Protein AF-0000000074530716 (afdb_homodimer)

Solvent-accessible surface area (backbone atoms only — not comparable to full-atom values): 23998 Å² total; per-residue (Å²): 99,59,53,40,49,66,45,12,44,51,48,20,51,54,29,46,50,53,27,50,52,41,46,54,50,36,75,69,49,59,77,90,54,30,62,45,40,48,27,49,30,46,42,35,43,54,54,18,52,52,27,39,50,51,21,52,34,48,72,68,58,31,52,58,42,36,76,37,68,67,21,39,53,55,37,52,52,48,53,52,55,60,47,44,41,25,38,31,47,23,48,32,46,41,54,56,33,65,50,49,51,48,31,26,54,50,32,32,50,52,18,52,51,46,36,52,49,46,50,50,21,35,52,37,18,70,68,31,52,93,44,34,39,60,87,51,78,71,83,45,57,76,40,52,73,24,30,44,45,76,37,51,31,49,40,27,19,52,27,53,24,27,33,67,48,86,56,31,50,30,55,29,31,13,55,37,41,82,53,21,43,47,77,20,64,51,52,48,39,57,32,41,28,52,55,35,48,60,35,30,42,70,52,87,86,38,68,75,40,31,17,66,50,40,18,44,50,47,47,47,33,44,50,48,16,44,51,49,13,70,70,76,46,45,70,46,27,24,69,48,41,27,59,42,56,47,52,67,75,76,106,99,67,55,40,49,67,40,12,44,51,48,21,51,52,28,46,52,52,25,53,50,41,47,54,52,36,75,69,49,60,76,90,53,29,62,44,39,48,26,51,32,46,41,35,43,54,53,20,52,52,27,39,50,51,20,52,35,46,72,69,58,32,51,59,41,35,78,37,68,68,21,39,52,54,37,52,51,48,53,52,56,61,45,46,42,25,38,33,49,23,46,31,46,40,56,56,33,63,49,47,50,48,31,26,53,50,33,32,51,52,18,50,52,46,35,52,50,47,50,49,20,34,51,36,18,70,69,31,52,93,44,35,40,60,88,50,74,72,84,43,58,75,38,50,72,23,30,46,46,74,37,53,32,52,40,26,18,54,27,55,23,28,32,65,48,89,54,30,50,29,54,29,32,14,55,38,48,83,58,20,27,49,85,21,67,52,51,47,38,58,34,42,28,52,57,35,48,60,37,32,42,69,50,86,85,37,67,77,39,32,17,64,48,40,16,44,50,48,47,48,32,46,51,49,17,43,51,51,14,70,72,76,46,44,68,46,27,24,68,49,41,25,58,48,56,49,51,65,76,76,106

Radius of gyration: 23.9 Å; Cα contacts (8 Å, |Δi|>4): 913; chains: 2; bounding box: 65×60×52 Å

InterPro domains:
  IPR043912 Protein of unknown function DUF5765 [PF19069] (27-250)

pLDDT: mean 89.59, std 9.02, range [36.81, 98.19]

Organism: Naegleria gruberi (NCBI:txid5762)

Secondary structure (DSSP, 8-state):
-TTSHHHHHHHHHHHHHHHHHHHHHHHHS-HHHHHHHHHHHHHHHHHHHHHHHHHHHHHTT-TT-TTSHHHHHHHHHHHHHHHHHHHHHHHHHHHT-SS-HHHHHHHHHHHHHHHHHHHHHHHHHHTTGGGTTTTS-TT-TT--EEEETTEEEEEEESS-EEEE-SSSEEEEB----TTS--S-HHHHIIIIIGGGGG---SSTT-GGGSHHHHHHHHHHHHHHHHHHHHHHS-GGGHHHHHHHHTGGGG-/-TTSHHHHHHHHHHHHHHHHHHHHHHHHS-HHHHHHHHHHHHHHHHHHHHHHHHHHHHHTT-TT-TTSHHHHHHHHHHHHHHHHHHHHHHHHHHHT-SS-HHHHHHHHHHHHHHHHHHHHHHHHHHTTGGGTTTTS-TT-TT--EEEETTEEEEEEESS-EEEE-SSSEEEEB----TTS----HHHHIIIIIGGGGG---SSTT-GGGSHHHHHHHHHHHHHHHHHHHHHHS-GGGHHHHHHHHTGGGG-

Sequence (502 aa):
MCWSLRASLFFSILGGLMTLDQIRRTLAIRKEWRARSISQVLMYLSYTLMEFLQFLQYWFGIEGTCGTTSNIFLSIVAHFLIWTQPLAHNYWCLRNTAKGRSTFRYALFCSFSTLILASISLAMGYFQVGGFGVGIENDNLEGVPGNVLGIEIQNVNTKLCSMQGPNHLYWMFPYHPIWGHGISWFTWLMVAAFPHFFRYSVKDNDFFGKSWVMGSVVVGGWLVALAVTLTIGNFHETPSYWCLISVPCLVMCWSLRASLFFSILGGLMTLDQIRRTLAIRKEWRARSISQVLMYLSYTLMEFLQFLQYWFGIEGTCGTTSNIFLSIVAHFLIWTQPLAHNYWCLRNTAKGRSTFRYALFCSFSTLILASISLAMGYFQVGGFGVGIENDNLEGVPGNVLGIEIQNVNTKLCSMQGPNHLYWMFPYHPIWGHGISWFTWLMVAAFPHFFRYSVKDNDFFGKSWVMGSVVVGGWLVALAVTLTIGNFHETPSYWCLISVPCLV

Foldseek 3Di:
DVLALVVLVVLLVVLVVVLVVLVVVLVVDDPVLNQLSVLLSLQSVLLNVLSVLSNVCRVVVQAPVFPDPVFLVSLVVVLLSLLCNLLSQLSNLLSFFPDDNVLSVVLNVLSVVLSVLQVVQLVCLAVCPPNRLPPPPPPDSVFDFDDDPPHGAAQEGSGWGFHNKPRHIFTHTPGHCVVHNRDHPVSCCVSRQQSLLVGHGPDPPDPCSHSNNLSCQLVVLLVVLCVVCVPRIPNNCSVVSSSVSCVVSSD/DLLALVVLVVLLVVLVVVLVVLVVVLVVDDPVLNQLSVLLSLQSVLLNVLSVLSNVCRVVVQAPVFPDPVFLVSLVVVLLSLLCNLLSQLSNLLSFFPDDNVLSVVLNVLSVVLSVLQVVQLVCLAVCPPNRLPPPPPVDSVFDFDDDPPHGAAQEGSGWGFHNKPRHIFTHTPGHCVPHHGDHPVSCCVSRQQCLLVGHGPDPPDPCNHSNNSSCQLVVLLVVLCVVCVPRIPNNCSVVSSSVSCVVSSD

Structure (mmCIF, N/CA/C/O backbone):
data_AF-0000000074530716-model_v1
#
loop_
_entity.id
_entity.type
_entity.pdbx_description
1 polymer 'Predicted protein'
#
loop_
_atom_site.group_PDB
_atom_site.id
_atom_site.type_symbol
_atom_site.label_atom_id
_atom_site.label_alt_id
_atom_site.label_comp_id
_atom_site.label_asym_id
_atom_site.label_entity_id
_atom_site.label_seq_id
_atom_site.pdbx_PDB_ins_code
_atom_site.Cartn_x
_atom_site.Cartn_y
_atom_site.Cartn_z
_atom_site.occupancy
_atom_site.B_iso_or_equiv
_atom_site.auth_seq_id
_atom_site.auth_comp_id
_atom_site.auth_asym_id
_atom_site.auth_atom_id
_atom_site.pdbx_PDB_model_num
ATOM 1 N N . MET A 1 1 ? -22.078 -8.016 14.891 1 37.25 1 MET A N 1
ATOM 2 C CA . MET A 1 1 ? -21.312 -9.031 14.18 1 37.25 1 MET A CA 1
ATOM 3 C C . MET A 1 1 ? -21.969 -9.375 12.852 1 37.25 1 MET A C 1
ATOM 5 O O . MET A 1 1 ? -23.094 -9.883 12.82 1 37.25 1 MET A O 1
ATOM 9 N N . CYS A 1 2 ? -22.141 -8.555 11.766 1 56.31 2 CYS A N 1
ATOM 10 C CA . CYS A 1 2 ? -23.234 -8.672 10.805 1 56.31 2 CYS A CA 1
ATOM 11 C C . CYS A 1 2 ? -23.203 -10.023 10.102 1 56.31 2 CYS A C 1
ATOM 13 O O . CYS A 1 2 ? -22.719 -10.141 8.984 1 56.31 2 CYS A O 1
ATOM 15 N N . TRP A 1 3 ? -23.109 -11.031 11.062 1 69.81 3 TRP A N 1
ATOM 16 C CA . TRP A 1 3 ? -23.016 -12.461 10.766 1 69.81 3 TRP A CA 1
ATOM 17 C C . TRP A 1 3 ? -24.375 -13.023 10.391 1 69.81 3 TRP A C 1
ATOM 19 O O . TRP A 1 3 ? -24.5 -14.195 10.023 1 69.81 3 TRP A O 1
ATOM 29 N N . SER A 1 4 ? -25.312 -12.031 10.477 1 81.75 4 SER A N 1
ATOM 30 C CA . SER A 1 4 ? -26.641 -12.531 10.172 1 81.75 4 SER A CA 1
ATOM 31 C C . SER A 1 4 ? -27.547 -11.414 9.641 1 81.75 4 SER A C 1
ATOM 33 O O . SER A 1 4 ? -27.203 -10.234 9.75 1 81.75 4 SER A O 1
ATOM 35 N N . LEU A 1 5 ? -28.625 -11.852 9.188 1 89.75 5 LEU A N 1
ATOM 36 C CA . LEU A 1 5 ? -29.641 -10.93 8.688 1 89.75 5 LEU A CA 1
ATOM 37 C C . LEU A 1 5 ? -30.109 -9.984 9.781 1 89.75 5 LEU A C 1
ATOM 39 O O . LEU A 1 5 ? -30.188 -8.773 9.57 1 89.75 5 LEU A O 1
ATOM 43 N N . ARG A 1 6 ? -30.359 -10.531 10.953 1 91 6 ARG A N 1
ATOM 44 C CA . ARG A 1 6 ? -30.875 -9.742 12.07 1 91 6 ARG A CA 1
ATOM 45 C C . ARG A 1 6 ? -29.859 -8.711 12.531 1 91 6 ARG A C 1
ATOM 47 O O . ARG A 1 6 ? -30.203 -7.559 12.781 1 91 6 ARG A O 1
ATOM 54 N N . ALA A 1 7 ? -28.656 -9.125 12.68 1 88.31 7 ALA A N 1
ATOM 55 C CA . ALA A 1 7 ? -27.609 -8.219 13.125 1 88.31 7 ALA A CA 1
ATOM 56 C C . ALA A 1 7 ? -27.406 -7.086 12.117 1 88.31 7 ALA A C 1
ATOM 58 O O . ALA A 1 7 ? -27.266 -5.922 12.5 1 88.31 7 ALA A O 1
ATOM 59 N N . SER A 1 8 ? -27.391 -7.383 10.828 1 90.75 8 SER A N 1
ATOM 60 C CA . SER A 1 8 ? -27.188 -6.375 9.789 1 90.75 8 SER A CA 1
ATOM 61 C C . SER A 1 8 ? -28.344 -5.383 9.75 1 90.75 8 SER A C 1
ATOM 63 O O . SER A 1 8 ? -28.141 -4.188 9.539 1 90.75 8 SER A O 1
ATOM 65 N N . LEU A 1 9 ? -29.516 -5.926 9.961 1 93.69 9 LEU A N 1
ATOM 66 C CA . LEU A 1 9 ? -30.672 -5.039 10.023 1 93.69 9 LEU A CA 1
ATOM 67 C C . LEU A 1 9 ? -30.578 -4.086 11.203 1 93.69 9 LEU A C 1
ATOM 69 O O . LEU A 1 9 ? -30.797 -2.881 11.055 1 93.69 9 LEU A O 1
ATOM 73 N N . PHE A 1 10 ? -30.25 -4.609 12.344 1 92.88 10 PHE A N 1
ATOM 74 C CA . PHE A 1 10 ? -30.125 -3.801 13.547 1 92.88 10 PHE A CA 1
ATOM 75 C C . PHE A 1 10 ? -29.109 -2.674 13.336 1 92.88 10 PHE A C 1
ATOM 77 O O . PHE A 1 10 ? -29.422 -1.507 13.586 1 92.88 10 PHE A O 1
ATOM 84 N N . PHE A 1 11 ? -27.969 -2.977 12.828 1 91 11 PHE A N 1
ATOM 85 C CA . PHE A 1 11 ? -26.922 -1.979 12.68 1 91 11 PHE A CA 1
ATOM 86 C C . PHE A 1 11 ? -27.234 -1.021 11.539 1 91 11 PHE A C 1
ATOM 88 O O . PHE A 1 11 ? -26.844 0.148 11.578 1 91 11 PHE A O 1
ATOM 95 N N . SER A 1 12 ? -27.953 -1.461 10.57 1 93 12 SER A N 1
ATOM 96 C CA . SER A 1 12 ? -28.391 -0.559 9.516 1 93 12 SER A CA 1
ATOM 97 C C . SER A 1 12 ? -29.344 0.501 10.055 1 93 12 SER A C 1
ATOM 99 O O . SER A 1 12 ? -29.234 1.682 9.719 1 93 12 SER A O 1
ATOM 101 N N . ILE A 1 13 ? -30.266 0.06 10.852 1 95.44 13 ILE A N 1
ATOM 102 C CA . ILE A 1 13 ? -31.234 0.982 11.43 1 95.44 13 ILE A CA 1
ATOM 103 C C . ILE A 1 13 ? -30.531 1.945 12.383 1 95.44 13 ILE A C 1
ATOM 105 O O . ILE A 1 13 ? -30.734 3.158 12.312 1 95.44 13 ILE A O 1
ATOM 109 N N . LEU A 1 14 ? -29.703 1.37 13.281 1 92.69 14 LEU A N 1
ATOM 110 C CA . LEU A 1 14 ? -28.969 2.207 14.211 1 92.69 14 LEU A CA 1
ATOM 111 C C . LEU A 1 14 ? -28.125 3.234 13.461 1 92.69 14 LEU A C 1
ATOM 113 O O . LEU A 1 14 ? -28.141 4.422 13.797 1 92.69 14 LEU A O 1
ATOM 117 N N . GLY A 1 15 ? -27.375 2.771 12.469 1 93.94 15 GLY A N 1
ATOM 118 C CA . GLY A 1 15 ? -26.578 3.68 11.664 1 93.94 15 GLY A CA 1
ATOM 119 C C . GLY A 1 15 ? -27.406 4.73 10.953 1 93.94 15 GLY A C 1
ATOM 120 O O . GLY A 1 15 ? -27.016 5.898 10.883 1 93.94 15 GLY A O 1
ATOM 121 N N . GLY A 1 16 ? -28.516 4.328 10.438 1 95.94 16 GLY A N 1
ATOM 122 C CA . GLY A 1 16 ? -29.406 5.273 9.797 1 95.94 16 GLY A CA 1
ATOM 123 C C . GLY A 1 16 ? -29.906 6.363 10.734 1 95.94 16 GLY A C 1
ATOM 124 O O . GLY A 1 16 ? -29.906 7.543 10.375 1 95.94 16 GLY A O 1
ATOM 125 N N . LEU A 1 17 ? -30.234 5.961 11.891 1 96.62 17 LEU A N 1
ATOM 126 C CA . LEU A 1 17 ? -30.703 6.918 12.883 1 96.62 17 LEU A CA 1
ATOM 127 C C . LEU A 1 17 ? -29.594 7.879 13.281 1 96.62 17 LEU A C 1
ATOM 129 O O . LEU A 1 17 ? -29.812 9.086 13.391 1 96.62 17 LEU A O 1
ATOM 133 N N . MET A 1 18 ? -28.453 7.371 13.453 1 94.5 18 MET A N 1
ATOM 134 C CA . MET A 1 18 ? -27.312 8.211 13.812 1 94.5 18 MET A CA 1
ATOM 135 C C . MET A 1 18 ? -26.969 9.18 12.688 1 94.5 18 MET A C 1
ATOM 137 O O . MET A 1 18 ? -26.672 10.352 12.938 1 94.5 18 MET A O 1
ATOM 141 N N . THR A 1 19 ? -27.016 8.703 11.484 1 96.12 19 THR A N 1
ATOM 142 C CA . THR A 1 19 ? -26.734 9.547 10.328 1 96.12 19 THR A CA 1
ATOM 143 C C . THR A 1 19 ? -27.766 10.656 10.195 1 96.12 19 THR A C 1
ATOM 145 O O . THR A 1 19 ? -27.406 11.828 10.023 1 96.12 19 THR A O 1
ATOM 148 N N . LEU A 1 20 ? -28.984 10.32 10.344 1 96.88 20 LEU A N 1
ATOM 149 C CA . LEU A 1 20 ? -30.062 11.297 10.234 1 96.88 20 LEU A CA 1
ATOM 150 C C . LEU A 1 20 ? -29.969 12.336 11.344 1 96.88 20 LEU A C 1
ATOM 152 O O . LEU A 1 20 ? -30.172 13.531 11.109 1 96.88 20 LEU A O 1
ATOM 156 N N . ASP A 1 21 ? -29.688 11.875 12.539 1 96.19 21 ASP A N 1
ATOM 157 C CA . ASP A 1 21 ? -29.516 12.805 13.648 1 96.19 21 ASP A CA 1
ATOM 158 C C . ASP A 1 21 ? -28.344 13.75 13.398 1 96.19 21 ASP A C 1
ATOM 160 O O . ASP A 1 21 ? -28.438 14.953 13.672 1 96.19 21 ASP A O 1
ATOM 164 N N . GLN A 1 22 ? -27.312 13.203 12.914 1 94.81 22 GLN A N 1
ATOM 165 C CA . GLN A 1 22 ? -26.141 14.031 12.625 1 94.81 22 GLN A CA 1
ATOM 166 C C . GLN A 1 22 ? -26.453 15.031 11.516 1 94.81 22 GLN A C 1
ATOM 168 O O . GLN A 1 22 ? -25.969 16.172 11.547 1 94.81 22 GLN A O 1
ATOM 173 N N . ILE A 1 23 ? -27.172 14.617 10.5 1 95.88 23 ILE A N 1
ATOM 174 C CA . ILE A 1 23 ? -27.578 15.523 9.438 1 95.88 23 ILE A CA 1
ATOM 175 C C . ILE A 1 23 ? -28.422 16.656 10.023 1 95.88 23 ILE A C 1
ATOM 177 O O . ILE A 1 23 ? -28.188 17.828 9.719 1 95.88 23 ILE A O 1
ATOM 181 N N . ARG A 1 24 ? -29.344 16.312 10.867 1 95.75 24 ARG A N 1
ATOM 182 C CA . ARG A 1 24 ? -30.172 17.312 11.531 1 95.75 24 ARG A CA 1
ATOM 183 C C . ARG A 1 24 ? -29.328 18.312 12.312 1 95.75 24 ARG A C 1
ATOM 185 O O . ARG A 1 24 ? -29.531 19.531 12.203 1 95.75 24 ARG A O 1
ATOM 192 N N . ARG A 1 25 ? -28.391 17.844 13.055 1 94.5 25 ARG A N 1
ATOM 193 C CA . ARG A 1 25 ? -27.5 18.703 13.828 1 94.5 25 ARG A CA 1
ATOM 194 C C . ARG A 1 25 ? -26.656 19.594 12.914 1 94.5 25 ARG A C 1
ATOM 196 O O . ARG A 1 25 ? -26.422 20.766 13.227 1 94.5 25 ARG A O 1
ATOM 203 N N . THR A 1 26 ? -26.219 19.031 11.828 1 93.12 26 THR A N 1
ATOM 204 C CA . THR A 1 26 ? -25.391 19.75 10.867 1 93.12 26 THR A CA 1
ATOM 205 C C . THR A 1 26 ? -26.172 20.922 10.258 1 93.12 26 THR A C 1
ATOM 207 O O . THR A 1 26 ? -25.625 22 10.062 1 93.12 26 THR A O 1
ATOM 210 N N . LEU A 1 27 ? -27.422 20.688 9.961 1 93 27 LEU A N 1
ATOM 211 C CA . LEU A 1 27 ? -28.266 21.719 9.352 1 93 27 LEU A CA 1
ATOM 212 C C . LEU A 1 27 ? -28.594 22.812 10.359 1 93 27 LEU A C 1
ATOM 214 O O . LEU A 1 27 ? -28.922 23.938 9.969 1 93 27 LEU A O 1
ATOM 218 N N . ALA A 1 28 ? -28.359 22.578 11.656 1 92.44 28 ALA A N 1
ATOM 219 C CA . ALA A 1 28 ? -28.719 23.516 12.711 1 92.44 28 ALA A CA 1
ATOM 220 C C . ALA A 1 28 ? -27.516 24.344 13.172 1 92.44 28 ALA A C 1
ATOM 222 O O . ALA A 1 28 ? -27.672 25.328 13.891 1 92.44 28 ALA A O 1
ATOM 223 N N . ILE A 1 29 ? -26.359 23.969 12.812 1 89.44 29 ILE A N 1
ATOM 224 C CA . ILE A 1 29 ? -25.188 24.641 13.352 1 89.44 29 ILE A CA 1
ATOM 225 C C . ILE A 1 29 ? -24.719 25.719 12.383 1 89.44 29 ILE A C 1
ATOM 227 O O . ILE A 1 29 ? -25.141 25.75 11.227 1 89.44 29 ILE A O 1
ATOM 231 N N . ARG A 1 30 ? -23.781 26.578 12.961 1 87.06 30 ARG A N 1
ATOM 232 C CA . ARG A 1 30 ? -23.234 27.703 12.195 1 87.06 30 ARG A CA 1
ATOM 233 C C . ARG A 1 30 ? -22.391 27.203 11.031 1 87.06 30 ARG A C 1
ATOM 235 O O . ARG A 1 30 ? -21.781 26.141 11.102 1 87.06 30 ARG A O 1
ATOM 242 N N . LYS A 1 31 ? -22.344 28 10.008 1 87.44 31 LYS A N 1
ATOM 243 C CA . LYS A 1 31 ? -21.703 27.656 8.742 1 87.44 31 LYS A CA 1
ATOM 244 C C . LYS A 1 31 ? -20.219 27.312 8.953 1 87.44 31 LYS A C 1
ATOM 246 O O . LYS A 1 31 ? -19.703 26.406 8.32 1 87.44 31 LYS A O 1
ATOM 251 N N . GLU A 1 32 ? -19.547 27.953 9.891 1 84.56 32 GLU A N 1
ATOM 252 C CA . GLU A 1 32 ? -18.125 27.781 10.109 1 84.56 32 GLU A CA 1
ATOM 253 C C . GLU A 1 32 ? -17.797 26.406 10.672 1 84.56 32 GLU A C 1
ATOM 255 O O . GLU A 1 32 ? -16.672 25.906 10.516 1 84.56 32 GLU A O 1
ATOM 260 N N . TRP A 1 33 ? -18.844 25.828 11.227 1 84.31 33 TRP A N 1
ATOM 261 C CA . TRP A 1 33 ? -18.609 24.531 11.875 1 84.31 33 TRP A CA 1
ATOM 262 C C . TRP A 1 33 ? -19.188 23.391 11.039 1 84.31 33 TRP A C 1
ATOM 264 O O . TRP A 1 33 ? -19.047 22.219 11.398 1 84.31 33 TRP A O 1
ATOM 274 N N . ARG A 1 34 ? -19.719 23.688 9.961 1 88.38 34 ARG A N 1
ATOM 275 C CA . ARG A 1 34 ? -20.469 22.703 9.18 1 88.38 34 ARG A CA 1
ATOM 276 C C . ARG A 1 34 ? -19.531 21.672 8.562 1 88.38 34 ARG A C 1
ATOM 278 O O . ARG A 1 34 ? -19.891 20.5 8.445 1 88.38 34 ARG A O 1
ATOM 285 N N . ALA A 1 35 ? -18.375 22.156 8.234 1 87.56 35 ALA A N 1
ATOM 286 C CA . ALA A 1 35 ? -17.438 21.219 7.602 1 87.56 35 ALA A CA 1
ATOM 287 C C . ALA A 1 35 ? -17.094 20.078 8.547 1 87.56 35 ALA A C 1
ATOM 289 O O . ALA A 1 35 ? -17 18.922 8.117 1 87.56 35 ALA A O 1
ATOM 290 N N . ARG A 1 36 ? -16.922 20.391 9.719 1 89.19 36 ARG A N 1
ATOM 291 C CA . ARG A 1 36 ? -16.641 19.359 10.727 1 89.19 36 ARG A CA 1
ATOM 292 C C . ARG A 1 36 ? -17.828 18.422 10.898 1 89.19 36 ARG A C 1
ATOM 294 O O . ARG A 1 36 ? -17.656 17.203 10.969 1 89.19 36 ARG A O 1
ATOM 301 N N . SER A 1 37 ? -18.906 19 10.914 1 92.06 37 SER A N 1
ATOM 302 C CA . SER A 1 37 ? -20.125 18.203 11.086 1 92.06 37 SER A CA 1
ATOM 303 C C . SER A 1 37 ? -20.391 17.328 9.867 1 92.06 37 SER A C 1
ATOM 305 O O . SER A 1 37 ? -20.797 16.172 10 1 92.06 37 SER A O 1
ATOM 307 N N . ILE A 1 38 ? -20.156 17.828 8.695 1 94.5 38 ILE A N 1
ATOM 308 C CA . ILE A 1 38 ? -20.328 17.078 7.457 1 94.5 38 ILE A CA 1
ATOM 309 C C . ILE A 1 38 ? -19.391 15.875 7.453 1 94.5 38 ILE A C 1
ATOM 311 O O . ILE A 1 38 ? -19.766 14.789 6.996 1 94.5 38 ILE A O 1
ATOM 315 N N . SER A 1 39 ? -18.172 16.062 7.938 1 94.38 39 SER A N 1
ATOM 316 C CA . SER A 1 39 ? -17.234 14.953 8 1 94.38 39 SER A CA 1
ATOM 317 C C . SER A 1 39 ? -17.781 13.82 8.867 1 94.38 39 SER A C 1
ATOM 319 O O . SER A 1 39 ? -17.578 12.641 8.562 1 94.38 39 SER A O 1
ATOM 321 N N . GLN A 1 40 ? -18.516 14.156 9.875 1 93.44 40 GLN A N 1
ATOM 322 C CA . GLN A 1 40 ? -19.125 13.148 10.734 1 93.44 40 GLN A CA 1
ATOM 323 C C . GLN A 1 40 ? -20.281 12.445 10.023 1 93.44 40 GLN A C 1
ATOM 325 O O . GLN A 1 40 ? -20.453 11.234 10.164 1 93.44 40 GLN A O 1
ATOM 330 N N . VAL A 1 41 ? -21.031 13.195 9.32 1 95.56 41 VAL A N 1
ATOM 331 C CA . VAL A 1 41 ? -22.109 12.617 8.539 1 95.56 41 VAL A CA 1
ATOM 332 C C . VAL A 1 41 ? -21.562 11.586 7.562 1 95.56 41 VAL A C 1
ATOM 334 O O . VAL A 1 41 ? -22.094 10.477 7.453 1 95.56 41 VAL A O 1
ATOM 337 N N . LEU A 1 42 ? -20.484 11.953 6.914 1 95.19 42 LEU A N 1
ATOM 338 C CA . LEU A 1 42 ? -19.891 11.07 5.922 1 95.19 42 LEU A CA 1
ATOM 339 C C . LEU A 1 42 ? -19.344 9.805 6.578 1 95.19 42 LEU A C 1
ATOM 341 O O . LEU A 1 42 ? -19.453 8.711 6.008 1 95.19 42 LEU A O 1
ATOM 345 N N . MET A 1 43 ? -18.844 9.93 7.742 1 93.31 43 MET A N 1
ATOM 346 C CA . MET A 1 43 ? -18.359 8.773 8.492 1 93.31 43 MET A CA 1
ATOM 347 C C . MET A 1 43 ? -19.5 7.824 8.844 1 93.31 43 MET A C 1
ATOM 349 O O . MET A 1 43 ? -19.438 6.633 8.547 1 93.31 43 MET A O 1
ATOM 353 N N . TYR A 1 44 ? -20.516 8.359 9.352 1 94.69 44 TYR A N 1
ATOM 354 C CA . TYR A 1 44 ? -21.672 7.547 9.695 1 94.69 44 TYR A CA 1
ATOM 355 C C . TYR A 1 44 ? -22.281 6.898 8.461 1 94.69 44 TYR A C 1
ATOM 357 O O . TYR A 1 44 ? -22.625 5.715 8.469 1 94.69 44 TYR A O 1
ATOM 365 N N . LEU A 1 45 ? -22.375 7.676 7.469 1 95.19 45 LEU A N 1
ATOM 366 C CA . LEU A 1 45 ? -23 7.203 6.23 1 95.19 45 LEU A CA 1
ATOM 367 C C . LEU A 1 45 ? -22.219 6.031 5.648 1 95.19 45 LEU A C 1
ATOM 369 O O . LEU A 1 45 ? -22.797 5.066 5.16 1 95.19 45 LEU A O 1
ATOM 373 N N . SER A 1 46 ? -20.891 6.133 5.695 1 93.56 46 SER A N 1
ATOM 374 C CA . SER A 1 46 ? -20.062 5.078 5.137 1 93.56 46 SER A CA 1
ATOM 375 C C . SER A 1 46 ? -20.312 3.746 5.84 1 93.56 46 SER A C 1
ATOM 377 O O . SER A 1 46 ? -20.438 2.711 5.184 1 93.56 46 SER A O 1
ATOM 379 N N . TYR A 1 47 ? -20.469 3.732 7.082 1 92.69 47 TYR A N 1
ATOM 380 C CA . TYR A 1 47 ? -20.703 2.51 7.844 1 92.69 47 TYR A CA 1
ATOM 381 C C . TYR A 1 47 ? -22.141 2.041 7.699 1 92.69 47 TYR A C 1
ATOM 383 O O . TYR A 1 47 ? -22.406 0.839 7.613 1 92.69 47 TYR A O 1
ATOM 391 N N . THR A 1 48 ? -23 2.998 7.652 1 93.56 48 THR A N 1
ATOM 392 C CA . THR A 1 48 ? -24.406 2.666 7.48 1 93.56 48 THR A CA 1
ATOM 393 C C . THR A 1 48 ? -24.641 1.978 6.141 1 93.56 48 THR A C 1
ATOM 395 O O . THR A 1 48 ? -25.344 0.968 6.07 1 93.56 48 THR A O 1
ATOM 398 N N . LEU A 1 49 ? -24.047 2.52 5.152 1 94.94 49 LEU A N 1
ATOM 399 C CA . LEU A 1 49 ? -24.234 1.954 3.82 1 94.94 49 LEU A CA 1
ATOM 400 C C . LEU A 1 49 ? -23.641 0.552 3.74 1 94.94 49 LEU A C 1
ATOM 402 O O . LEU A 1 49 ? -24.188 -0.323 3.066 1 94.94 49 LEU A O 1
ATOM 406 N N . MET A 1 50 ? -22.531 0.297 4.441 1 93.38 50 MET A N 1
ATOM 407 C CA . MET A 1 50 ? -21.922 -1.031 4.461 1 93.38 50 MET A CA 1
ATOM 408 C C . MET A 1 50 ? -22.844 -2.033 5.16 1 93.38 50 MET A C 1
ATOM 410 O O . MET A 1 50 ? -23.062 -3.137 4.652 1 93.38 50 MET A O 1
ATOM 414 N N . GLU A 1 51 ? -23.438 -1.598 6.238 1 92.56 51 GLU A N 1
ATOM 415 C CA . GLU A 1 51 ? -24.359 -2.471 6.945 1 92.56 51 GLU A CA 1
ATOM 416 C C . GLU A 1 51 ? -25.625 -2.705 6.133 1 92.56 51 GLU A C 1
ATOM 418 O O . GLU A 1 51 ? -26.172 -3.814 6.117 1 92.56 51 GLU A O 1
ATOM 423 N N . PHE A 1 52 ? -26.016 -1.688 5.527 1 95 52 PHE A N 1
ATOM 424 C CA . PHE A 1 52 ? -27.203 -1.802 4.703 1 95 52 PHE A CA 1
ATOM 425 C C . PHE A 1 52 ? -26.969 -2.74 3.527 1 95 52 PHE A C 1
ATOM 427 O O . PHE A 1 52 ? -27.844 -3.529 3.166 1 95 52 PHE A O 1
ATOM 434 N N . LEU A 1 53 ? -25.812 -2.658 2.945 1 95.25 53 LEU A N 1
ATOM 435 C CA . LEU A 1 53 ? -25.438 -3.578 1.876 1 95.25 53 LEU A CA 1
ATOM 436 C C . LEU A 1 53 ? -25.516 -5.023 2.354 1 95.25 53 LEU A C 1
ATOM 438 O O . LEU A 1 53 ? -26.094 -5.879 1.677 1 95.25 53 LEU A O 1
ATOM 442 N N . GLN A 1 54 ? -24.922 -5.262 3.52 1 94.19 54 GLN A N 1
ATOM 443 C CA . GLN A 1 54 ? -24.953 -6.613 4.07 1 94.19 54 GLN A CA 1
ATOM 444 C C . GLN A 1 54 ? -26.375 -7.062 4.363 1 94.19 54 GLN A C 1
ATOM 446 O O . GLN A 1 54 ? -26.734 -8.219 4.109 1 94.19 54 GLN A O 1
ATOM 451 N N . PHE A 1 55 ? -27.172 -6.203 4.824 1 94.19 55 PHE A N 1
ATOM 452 C CA . PHE A 1 55 ? -28.578 -6.5 5.078 1 94.19 55 PHE A CA 1
ATOM 453 C C . PHE A 1 55 ? -29.281 -6.922 3.793 1 94.19 55 PHE A C 1
ATOM 455 O O . PHE A 1 55 ? -29.969 -7.945 3.764 1 94.19 55 PHE A O 1
ATOM 462 N N . LEU A 1 56 ? -29.078 -6.141 2.758 1 95.88 56 LEU A N 1
ATOM 463 C CA . LEU A 1 56 ? -29.703 -6.453 1.479 1 95.88 56 LEU A CA 1
ATOM 464 C C . LEU A 1 56 ? -29.234 -7.812 0.963 1 95.88 56 LEU A C 1
ATOM 466 O O . LEU A 1 56 ? -30.031 -8.578 0.417 1 95.88 56 LEU A O 1
ATOM 470 N N . GLN A 1 57 ? -27.969 -8.117 1.144 1 95.38 57 GLN A N 1
ATOM 471 C CA . GLN A 1 57 ? -27.438 -9.375 0.653 1 95.38 57 GLN A CA 1
ATOM 472 C C . GLN A 1 57 ? -28.016 -10.562 1.418 1 95.38 57 GLN A C 1
ATOM 474 O O . GLN A 1 57 ? -28.375 -11.578 0.82 1 95.38 57 GLN A O 1
ATOM 479 N N . TYR A 1 58 ? -28.188 -10.422 2.676 1 93.75 58 TYR A N 1
ATOM 480 C CA . TYR A 1 58 ? -28.812 -11.469 3.479 1 93.75 58 TYR A CA 1
ATOM 481 C C . TYR A 1 58 ? -30.312 -11.562 3.186 1 93.75 58 TYR A C 1
ATOM 483 O O . TYR A 1 58 ? -30.844 -12.664 3.033 1 93.75 58 TYR A O 1
ATOM 491 N N . TRP A 1 59 ? -30.891 -10.469 3.115 1 94.69 59 TRP A N 1
ATOM 492 C CA . TRP A 1 59 ? -32.344 -10.43 2.947 1 94.69 59 TRP A CA 1
ATOM 493 C C . TRP A 1 59 ? -32.75 -11.117 1.649 1 94.69 59 TRP A C 1
ATOM 495 O O . TRP A 1 59 ? -33.688 -11.906 1.635 1 94.69 59 TRP A O 1
ATOM 505 N N . PHE A 1 60 ? -32.031 -10.867 0.636 1 95.12 60 PHE A N 1
ATOM 506 C CA . PHE A 1 60 ? -32.375 -11.414 -0.667 1 95.12 60 PHE A CA 1
ATOM 507 C C . PHE A 1 60 ? -31.641 -12.734 -0.91 1 95.12 60 PHE A C 1
ATOM 509 O O . PHE A 1 60 ? -31.828 -13.367 -1.954 1 95.12 60 PHE A O 1
ATOM 516 N N . GLY A 1 61 ? -30.859 -13.195 -0.014 1 93.62 61 GLY A N 1
ATOM 517 C CA . GLY A 1 61 ? -30.156 -14.453 -0.136 1 93.62 61 GLY A CA 1
ATOM 518 C C . GLY A 1 61 ? -29.203 -14.492 -1.32 1 93.62 61 GLY A C 1
ATOM 519 O O . GLY A 1 61 ? -29.188 -15.469 -2.076 1 93.62 61 GLY A O 1
ATOM 520 N N . ILE A 1 62 ? -28.5 -13.422 -1.493 1 93.12 62 ILE A N 1
ATOM 521 C CA . ILE A 1 62 ? -27.688 -13.273 -2.697 1 93.12 62 ILE A CA 1
ATOM 522 C C . ILE A 1 62 ? -26.312 -13.914 -2.477 1 93.12 62 ILE A C 1
ATOM 524 O O . ILE A 1 62 ? -25.609 -14.234 -3.436 1 93.12 62 ILE A O 1
ATOM 528 N N . GLU A 1 63 ? -25.922 -14.102 -1.18 1 91.81 63 GLU A N 1
ATOM 529 C CA . GLU A 1 63 ? -24.609 -14.688 -0.887 1 91.81 63 GLU A CA 1
ATOM 530 C C . GLU A 1 63 ? -24.516 -16.109 -1.432 1 91.81 63 GLU A C 1
ATOM 532 O O . GLU A 1 63 ? -25.438 -16.906 -1.274 1 91.81 63 GLU A O 1
ATOM 537 N N . GLY A 1 64 ? -23.5 -16.328 -2.178 1 92.31 64 GLY A N 1
ATOM 538 C CA . GLY A 1 64 ? -23.266 -17.656 -2.725 1 92.31 64 GLY A CA 1
ATOM 539 C C . GLY A 1 64 ? -23.922 -17.875 -4.074 1 92.31 64 GLY A C 1
ATOM 540 O O . GLY A 1 64 ? -23.719 -18.906 -4.715 1 92.31 64 GLY A O 1
ATOM 541 N N . THR A 1 65 ? -24.688 -16.938 -4.512 1 95.12 65 THR A N 1
ATOM 542 C CA . THR A 1 65 ? -25.312 -17.062 -5.824 1 95.12 65 THR A CA 1
ATOM 543 C C . THR A 1 65 ? -24.453 -16.422 -6.898 1 95.12 65 THR A C 1
ATOM 545 O O . THR A 1 65 ? -24.922 -15.539 -7.633 1 95.12 65 THR A O 1
ATOM 548 N N . CYS A 1 66 ? -23.281 -16.906 -6.965 1 94.38 66 CYS A N 1
ATOM 549 C CA . CYS A 1 66 ? -22.266 -16.328 -7.84 1 94.38 66 CYS A CA 1
ATOM 550 C C . CYS A 1 66 ? -22.703 -16.406 -9.297 1 94.38 66 CYS A C 1
ATOM 552 O O . CYS A 1 66 ? -23.281 -17.406 -9.727 1 94.38 66 CYS A O 1
ATOM 554 N N . GLY A 1 67 ? -22.453 -15.375 -10.062 1 92.81 67 GLY A N 1
ATOM 555 C CA . GLY A 1 67 ? -22.812 -15.328 -11.469 1 92.81 67 GLY A CA 1
ATOM 556 C C . GLY A 1 67 ? -24.109 -14.602 -11.742 1 92.81 67 GLY A C 1
ATOM 557 O O . GLY A 1 67 ? -24.375 -14.172 -12.867 1 92.81 67 GLY A O 1
ATOM 558 N N . THR A 1 68 ? -24.906 -14.508 -10.688 1 96.12 68 THR A N 1
ATOM 559 C CA . THR A 1 68 ? -26.156 -13.789 -10.883 1 96.12 68 THR A CA 1
ATOM 560 C C . THR A 1 68 ? -25.922 -12.281 -10.93 1 96.12 68 THR A C 1
ATOM 562 O O . THR A 1 68 ? -24.953 -11.781 -10.352 1 96.12 68 THR A O 1
ATOM 565 N N . THR A 1 69 ? -26.844 -11.602 -11.602 1 96.56 69 THR A N 1
ATOM 566 C CA . THR A 1 69 ? -26.719 -10.156 -11.773 1 96.56 69 THR A CA 1
ATOM 567 C C . THR A 1 69 ? -26.75 -9.453 -10.422 1 96.56 69 THR A C 1
ATOM 569 O O . THR A 1 69 ? -25.984 -8.516 -10.18 1 96.56 69 THR A O 1
ATOM 572 N N . SER A 1 70 ? -27.625 -9.906 -9.57 1 97.19 70 SER A N 1
ATOM 573 C CA . SER A 1 70 ? -27.766 -9.273 -8.266 1 97.19 70 SER A CA 1
ATOM 574 C C . SER A 1 70 ? -26.516 -9.461 -7.418 1 97.19 70 SER A C 1
ATOM 576 O O . SER A 1 70 ? -26.047 -8.516 -6.77 1 97.19 70 SER A O 1
ATOM 578 N N . ASN A 1 71 ? -25.938 -10.602 -7.43 1 97.5 71 ASN A N 1
ATOM 579 C CA . ASN A 1 71 ? -24.719 -10.859 -6.676 1 97.5 71 ASN A CA 1
ATOM 580 C C . ASN A 1 71 ? -23.562 -10.008 -7.188 1 97.5 71 ASN A C 1
ATOM 582 O O . ASN A 1 71 ? -22.859 -9.367 -6.406 1 97.5 71 ASN A O 1
ATOM 586 N N . ILE A 1 72 ? -23.438 -9.953 -8.484 1 96.75 72 ILE A N 1
ATOM 587 C CA . ILE A 1 72 ? -22.375 -9.188 -9.117 1 96.75 72 ILE A CA 1
ATOM 588 C C . ILE A 1 72 ? -22.531 -7.707 -8.789 1 96.75 72 ILE A C 1
ATOM 590 O O . ILE A 1 72 ? -21.562 -7.055 -8.359 1 96.75 72 ILE A O 1
ATOM 594 N N . PHE A 1 73 ? -23.703 -7.266 -8.961 1 97.62 73 PHE A N 1
ATOM 595 C CA . PHE A 1 73 ? -23.969 -5.848 -8.734 1 97.62 73 PHE A CA 1
ATOM 596 C C . PHE A 1 73 ? -23.641 -5.465 -7.293 1 97.62 73 PHE A C 1
ATOM 598 O O . PHE A 1 73 ? -22.906 -4.496 -7.051 1 97.62 73 PHE A O 1
ATOM 605 N N . LEU A 1 74 ? -24.125 -6.203 -6.344 1 97.44 74 LEU A N 1
ATOM 606 C CA . LEU A 1 74 ? -23.922 -5.859 -4.941 1 97.44 74 LEU A CA 1
ATOM 607 C C . LEU A 1 74 ? -22.469 -6.062 -4.539 1 97.44 74 LEU A C 1
ATOM 609 O O . LEU A 1 74 ? -21.953 -5.379 -3.646 1 97.44 74 LEU A O 1
ATOM 613 N N . SER A 1 75 ? -21.734 -6.953 -5.199 1 97.12 75 SER A N 1
ATOM 614 C CA . SER A 1 75 ? -20.312 -7.117 -4.953 1 97.12 75 SER A CA 1
ATOM 615 C C . SER A 1 75 ? -19.531 -5.902 -5.441 1 97.12 75 SER A C 1
ATOM 617 O O . SER A 1 75 ? -18.547 -5.5 -4.816 1 97.12 75 SER A O 1
ATOM 619 N N . ILE A 1 76 ? -19.969 -5.324 -6.547 1 98.12 76 ILE A N 1
ATOM 620 C CA . ILE A 1 76 ? -19.344 -4.102 -7.035 1 98.12 76 ILE A CA 1
ATOM 621 C C . ILE A 1 76 ? -19.547 -2.973 -6.031 1 98.12 76 ILE A C 1
ATOM 623 O O . ILE A 1 76 ? -18.625 -2.209 -5.746 1 98.12 76 ILE A O 1
ATOM 627 N N . VAL A 1 77 ? -20.734 -2.898 -5.531 1 97.81 77 VAL A N 1
ATOM 628 C CA . VAL A 1 77 ? -21.031 -1.883 -4.523 1 97.81 77 VAL A CA 1
ATOM 629 C C . VAL A 1 77 ? -20.125 -2.076 -3.311 1 97.81 77 VAL A C 1
ATOM 631 O O . VAL A 1 77 ? -19.609 -1.106 -2.756 1 97.81 77 VAL A O 1
ATOM 634 N N . ALA A 1 78 ? -19.906 -3.318 -2.898 1 96.5 78 ALA A N 1
ATOM 635 C CA . ALA A 1 78 ? -19.016 -3.611 -1.776 1 96.5 78 ALA A CA 1
ATOM 636 C C . ALA A 1 78 ? -17.609 -3.088 -2.041 1 96.5 78 ALA A C 1
ATOM 638 O O . ALA A 1 78 ? -16.984 -2.482 -1.162 1 96.5 78 ALA A O 1
ATOM 639 N N . HIS A 1 79 ? -17.141 -3.271 -3.238 1 96.31 79 HIS A N 1
ATOM 640 C CA . HIS A 1 79 ? -15.828 -2.77 -3.635 1 96.31 79 HIS A CA 1
ATOM 641 C C . HIS A 1 79 ? -15.711 -1.271 -3.377 1 96.31 79 HIS A C 1
ATOM 643 O O . HIS A 1 79 ? -14.75 -0.817 -2.752 1 96.31 79 HIS A O 1
ATOM 649 N N . PHE A 1 80 ? -16.672 -0.542 -3.801 1 97.31 80 PHE A N 1
ATOM 650 C CA . PHE A 1 80 ? -16.609 0.91 -3.678 1 97.31 80 PHE A CA 1
ATOM 651 C C . PHE A 1 80 ? -16.734 1.335 -2.221 1 97.31 80 PHE A C 1
ATOM 653 O O . PHE A 1 80 ? -16.062 2.256 -1.769 1 97.31 80 PHE A O 1
ATOM 660 N N . LEU A 1 81 ? -17.594 0.685 -1.489 1 95.25 81 LEU A N 1
ATOM 661 C CA . LEU A 1 81 ? -17.766 1.048 -0.087 1 95.25 81 LEU A CA 1
ATOM 662 C C . LEU A 1 81 ? -16.5 0.746 0.707 1 95.25 81 LEU A C 1
ATOM 664 O O . LEU A 1 81 ? -16.125 1.501 1.611 1 95.25 81 LEU A O 1
ATOM 668 N N . ILE A 1 82 ? -15.812 -0.319 0.38 1 93.75 82 ILE A N 1
ATOM 669 C CA . ILE A 1 82 ? -14.578 -0.697 1.057 1 93.75 82 ILE A CA 1
ATOM 670 C C . ILE A 1 82 ? -13.508 0.359 0.801 1 93.75 82 ILE A C 1
ATOM 672 O O . ILE A 1 82 ? -12.875 0.857 1.74 1 93.75 82 ILE A O 1
ATOM 676 N N . TRP A 1 83 ? -13.359 0.81 -0.412 1 94.94 83 TRP A N 1
ATOM 677 C CA . TRP A 1 83 ? -12.203 1.638 -0.758 1 94.94 83 TRP A CA 1
ATOM 678 C C . TRP A 1 83 ? -12.539 3.119 -0.62 1 94.94 83 TRP A C 1
ATOM 680 O O . TRP A 1 83 ? -11.656 3.975 -0.727 1 94.94 83 TRP A O 1
ATOM 690 N N . THR A 1 84 ? -13.805 3.447 -0.305 1 96.12 84 THR A N 1
ATOM 691 C CA . THR A 1 84 ? -14.148 4.824 0.023 1 96.12 84 THR A CA 1
ATOM 692 C C . THR A 1 84 ? -14.047 5.066 1.526 1 96.12 84 THR A C 1
ATOM 694 O O . THR A 1 84 ? -14.008 6.215 1.975 1 96.12 84 THR A O 1
ATOM 697 N N . GLN A 1 85 ? -13.938 4.043 2.27 1 93.88 85 GLN A N 1
ATOM 698 C CA . GLN A 1 85 ? -13.867 4.164 3.723 1 93.88 85 GLN A CA 1
ATOM 699 C C . GLN A 1 85 ? -12.633 4.961 4.148 1 93.88 85 GLN A C 1
ATOM 701 O O . GLN A 1 85 ? -12.734 5.855 4.988 1 93.88 85 GLN A O 1
ATOM 706 N N . PRO A 1 86 ? -11.477 4.707 3.572 1 95.69 86 PRO A N 1
ATOM 707 C CA . PRO A 1 86 ? -10.312 5.512 3.961 1 95.69 86 PRO A CA 1
ATOM 708 C C . PRO A 1 86 ? -10.508 7 3.689 1 95.69 86 PRO A C 1
ATOM 710 O O . PRO A 1 86 ? -10 7.84 4.438 1 95.69 86 PRO A O 1
ATOM 713 N N . LEU A 1 87 ? -11.258 7.32 2.652 1 97.69 87 LEU A N 1
ATOM 714 C CA . LEU A 1 87 ? -11.547 8.719 2.355 1 97.69 87 LEU A CA 1
ATOM 715 C C . LEU A 1 87 ? -12.375 9.352 3.467 1 97.69 87 LEU A C 1
ATOM 717 O O . LEU A 1 87 ? -12.102 10.477 3.895 1 97.69 87 LEU A O 1
ATOM 721 N N . ALA A 1 88 ? -13.344 8.602 3.932 1 95.31 88 ALA A N 1
ATOM 722 C CA . ALA A 1 88 ? -14.188 9.102 5.016 1 95.31 88 ALA A CA 1
ATOM 723 C C . ALA A 1 88 ? -13.375 9.312 6.289 1 95.31 88 ALA A C 1
ATOM 725 O O . ALA A 1 88 ? -13.492 10.344 6.949 1 95.31 88 ALA A O 1
ATOM 726 N N . HIS A 1 89 ? -12.5 8.352 6.594 1 94.25 89 HIS A N 1
ATOM 727 C CA . HIS A 1 89 ? -11.648 8.438 7.781 1 94.25 89 HIS A CA 1
ATOM 728 C C . HIS A 1 89 ? -10.719 9.633 7.703 1 94.25 89 HIS A C 1
ATOM 730 O O . HIS A 1 89 ? -10.625 10.414 8.656 1 94.25 89 HIS A O 1
ATOM 736 N N . ASN A 1 90 ? -10.094 9.82 6.621 1 96.94 90 ASN A N 1
ATOM 737 C CA . ASN A 1 90 ? -9.102 10.883 6.496 1 96.94 90 ASN A CA 1
ATOM 738 C C . ASN A 1 90 ? -9.758 12.258 6.418 1 96.94 90 ASN A C 1
ATOM 740 O O . ASN A 1 90 ? -9.203 13.242 6.914 1 96.94 90 ASN A O 1
ATOM 744 N N . TYR A 1 91 ? -10.898 12.336 5.754 1 96.94 91 TYR A N 1
ATOM 745 C CA . TYR A 1 91 ? -11.617 13.602 5.738 1 96.94 91 TYR A CA 1
ATOM 746 C C . TYR A 1 91 ? -12.07 13.992 7.141 1 96.94 91 TYR A C 1
ATOM 748 O O . TYR A 1 91 ? -11.984 15.156 7.531 1 96.94 91 TYR A O 1
ATOM 756 N N . TRP A 1 92 ? -12.547 13.023 7.871 1 93.81 92 TRP A N 1
ATOM 757 C CA . TRP A 1 92 ? -12.938 13.281 9.258 1 93.81 92 TRP A CA 1
ATOM 758 C C . TRP A 1 92 ? -11.75 13.766 10.078 1 93.81 92 TRP A C 1
ATOM 760 O O . TRP A 1 92 ? -11.852 14.758 10.805 1 93.81 92 TRP A O 1
ATOM 770 N N . CYS A 1 93 ? -10.617 13.141 9.945 1 93.5 93 CYS A N 1
ATOM 771 C CA . CYS A 1 93 ? -9.414 13.555 10.664 1 93.5 93 CYS A CA 1
ATOM 772 C C . CYS A 1 93 ? -8.984 14.961 10.242 1 93.5 93 CYS A C 1
ATOM 774 O O . CYS A 1 93 ? -8.609 15.773 11.086 1 93.5 93 CYS A O 1
ATOM 776 N N . LEU A 1 94 ? -9.055 15.211 8.945 1 95.06 94 LEU A N 1
ATOM 777 C CA . LEU A 1 94 ? -8.664 16.5 8.406 1 95.06 94 LEU A CA 1
ATOM 778 C C . LEU A 1 94 ? -9.469 17.625 9.055 1 95.06 94 LEU A C 1
ATOM 780 O O . LEU A 1 94 ? -8.914 18.656 9.438 1 95.06 94 LEU A O 1
ATOM 784 N N . ARG A 1 95 ? -10.734 17.375 9.25 1 93.31 95 ARG A N 1
ATOM 785 C CA . ARG A 1 95 ? -11.625 18.422 9.727 1 93.31 95 ARG A CA 1
ATOM 786 C C . ARG A 1 95 ? -11.625 18.484 11.25 1 93.31 95 ARG A C 1
ATOM 788 O O . ARG A 1 95 ? -12.102 19.469 11.828 1 93.31 95 ARG A O 1
ATOM 795 N N . ASN A 1 96 ? -11.008 17.5 11.93 1 89.06 96 ASN A N 1
ATOM 796 C CA . ASN A 1 96 ? -11.102 17.453 13.391 1 89.06 96 ASN A CA 1
ATOM 797 C C . ASN A 1 96 ? -9.727 17.422 14.039 1 89.06 96 ASN A C 1
ATOM 799 O O . ASN A 1 96 ? -9.578 17.016 15.188 1 89.06 96 ASN A O 1
ATOM 803 N N . THR A 1 97 ? -8.711 17.734 13.289 1 91.06 97 THR A N 1
ATOM 804 C CA . THR A 1 97 ? -7.379 17.812 13.867 1 91.06 97 THR A CA 1
ATOM 805 C C . THR A 1 97 ? -6.988 19.266 14.156 1 91.06 97 THR A C 1
ATOM 807 O O . THR A 1 97 ? -7.336 20.172 13.391 1 91.06 97 THR A O 1
ATOM 810 N N . ALA A 1 98 ? -6.258 19.453 15.203 1 89.62 98 ALA A N 1
ATOM 811 C CA . ALA A 1 98 ? -5.805 20.781 15.578 1 89.62 98 ALA A CA 1
ATOM 812 C C . ALA A 1 98 ? -4.582 21.188 14.766 1 89.62 98 ALA A C 1
ATOM 814 O O . ALA A 1 98 ? -4.402 22.375 14.445 1 89.62 98 ALA A O 1
ATOM 815 N N . LYS A 1 99 ? -3.738 20.25 14.5 1 89.44 99 LYS A N 1
ATOM 816 C CA . LYS A 1 99 ? -2.502 20.5 13.766 1 89.44 99 LYS A CA 1
ATOM 817 C C . LYS A 1 99 ? -2.203 19.359 12.797 1 89.44 99 LYS A C 1
ATOM 819 O O . LYS A 1 99 ? -2.834 18.297 12.859 1 89.44 99 LYS A O 1
ATOM 824 N N . GLY A 1 100 ? -1.423 19.609 11.789 1 91.44 100 GLY A N 1
ATOM 825 C CA . GLY A 1 100 ? -0.953 18.547 10.906 1 91.44 100 GLY A CA 1
ATOM 826 C C . GLY A 1 100 ? -1.943 18.203 9.812 1 91.44 100 GLY A C 1
ATOM 827 O O . GLY A 1 100 ? -2.061 17.047 9.422 1 91.44 100 GLY A O 1
ATOM 828 N N . ARG A 1 101 ? -2.625 19.203 9.344 1 94.19 101 ARG A N 1
ATOM 829 C CA . ARG A 1 101 ? -3.654 18.969 8.336 1 94.19 101 ARG A CA 1
ATOM 830 C C . ARG A 1 101 ? -3.049 18.422 7.047 1 94.19 101 ARG A C 1
ATOM 832 O O . ARG A 1 101 ? -3.711 17.703 6.301 1 94.19 101 ARG A O 1
ATOM 839 N N . SER A 1 102 ? -1.796 18.734 6.891 1 95.06 102 SER A N 1
ATOM 840 C CA . SER A 1 102 ? -1.128 18.281 5.676 1 95.06 102 SER A CA 1
ATOM 841 C C . SER A 1 102 ? -1.043 16.766 5.629 1 95.06 102 SER A C 1
ATOM 843 O O . SER A 1 102 ? -1.116 16.172 4.555 1 95.06 102 SER A O 1
ATOM 845 N N . THR A 1 103 ? -0.947 16.141 6.766 1 96.06 103 THR A N 1
ATOM 846 C CA . THR A 1 103 ? -0.92 14.688 6.852 1 96.06 103 THR A CA 1
ATOM 847 C C . THR A 1 103 ? -2.189 14.086 6.254 1 96.06 103 THR A C 1
ATOM 849 O O . THR A 1 103 ? -2.121 13.164 5.438 1 96.06 103 THR A O 1
ATOM 852 N N . PHE A 1 104 ? -3.23 14.703 6.531 1 97 104 PHE A N 1
ATOM 853 C CA . PHE A 1 104 ? -4.512 14.133 6.133 1 97 104 PHE A CA 1
ATOM 854 C C . PHE A 1 104 ? -4.852 14.516 4.699 1 97 104 PHE A C 1
ATOM 856 O O . PHE A 1 104 ? -5.555 13.773 4.004 1 97 104 PHE A O 1
ATOM 863 N N . ARG A 1 105 ? -4.344 15.594 4.277 1 97.12 105 ARG A N 1
ATOM 864 C CA . ARG A 1 105 ? -4.453 15.875 2.852 1 97.12 105 ARG A CA 1
ATOM 865 C C . ARG A 1 105 ? -3.676 14.859 2.027 1 97.12 105 ARG A C 1
ATOM 867 O O . ARG A 1 105 ? -4.148 1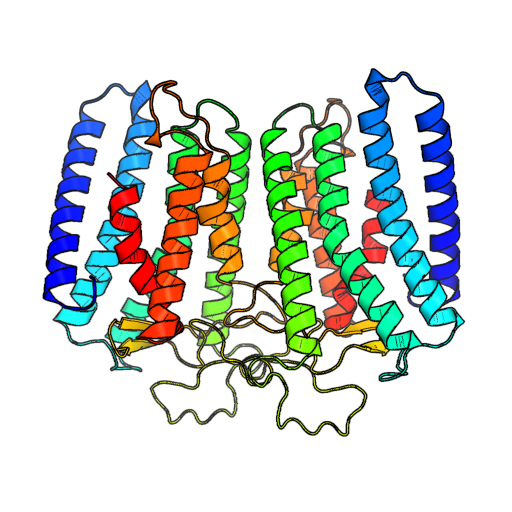4.398 0.985 1 97.12 105 ARG A O 1
ATOM 874 N N . TYR A 1 106 ? -2.51 14.555 2.531 1 97.19 106 TYR A N 1
ATOM 875 C CA . TYR A 1 106 ? -1.701 13.516 1.893 1 97.19 106 TYR A CA 1
ATOM 876 C C . TYR A 1 106 ? -2.408 12.172 1.938 1 97.19 106 TYR A C 1
ATOM 878 O O . TYR A 1 106 ? -2.494 11.469 0.924 1 97.19 106 TYR A O 1
ATOM 886 N N . ALA A 1 107 ? -2.939 11.828 3.064 1 97.81 107 ALA A N 1
ATOM 887 C CA . ALA A 1 107 ? -3.635 10.555 3.227 1 97.81 107 ALA A CA 1
ATOM 888 C C . ALA A 1 107 ? -4.871 10.484 2.336 1 97.81 107 ALA A C 1
ATOM 890 O O . ALA A 1 107 ? -5.203 9.422 1.801 1 97.81 107 ALA A O 1
ATOM 891 N N . LEU A 1 108 ? -5.562 11.625 2.166 1 98.19 108 LEU A N 1
ATOM 892 C CA . LEU A 1 108 ? -6.711 11.68 1.271 1 98.19 108 LEU A CA 1
ATOM 893 C C . LEU A 1 108 ? -6.289 11.438 -0.174 1 98.19 108 LEU A C 1
ATOM 895 O O . LEU A 1 108 ? -6.953 10.695 -0.9 1 98.19 108 LEU A O 1
ATOM 899 N N . PHE A 1 109 ? -5.223 12.008 -0.504 1 97.75 109 PHE A N 1
ATOM 900 C CA . PHE A 1 109 ? -4.691 11.797 -1.845 1 97.75 109 PHE A CA 1
ATOM 901 C C . PHE A 1 109 ? -4.352 10.328 -2.068 1 97.75 109 PHE A C 1
ATOM 903 O O . PHE A 1 109 ? -4.723 9.75 -3.092 1 97.75 109 PHE A O 1
ATOM 910 N N . CYS A 1 110 ? -3.658 9.719 -1.116 1 96.69 110 CYS A N 1
ATOM 911 C CA . CYS A 1 110 ? -3.297 8.305 -1.209 1 96.69 110 CYS A CA 1
ATOM 912 C C . CYS A 1 110 ? -4.539 7.426 -1.247 1 96.69 110 CYS A C 1
ATOM 914 O O . CYS A 1 110 ? -4.598 6.457 -2.006 1 96.69 110 CYS A O 1
ATOM 916 N N . SER A 1 111 ? -5.539 7.816 -0.456 1 97.25 111 SER A N 1
ATOM 917 C CA . SER A 1 111 ? -6.781 7.055 -0.427 1 97.25 111 SER A CA 1
ATOM 918 C C . SER A 1 111 ? -7.504 7.125 -1.768 1 97.25 111 SER A C 1
ATOM 920 O O . SER A 1 111 ? -8 6.109 -2.266 1 97.25 111 SER A O 1
ATOM 922 N N . PHE A 1 112 ? -7.559 8.258 -2.273 1 97.81 112 PHE A N 1
ATOM 923 C CA . PHE A 1 112 ? -8.219 8.43 -3.561 1 97.81 112 PHE A CA 1
ATOM 924 C C . PHE A 1 112 ? -7.477 7.68 -4.656 1 97.81 112 PHE A C 1
ATOM 926 O O . PHE A 1 112 ? -8.094 7.016 -5.492 1 97.81 112 PHE A O 1
ATOM 933 N N . SER A 1 113 ? -6.148 7.789 -4.648 1 95.31 113 SER A N 1
ATOM 934 C CA . SER A 1 113 ? -5.328 7.066 -5.613 1 95.31 113 SER A CA 1
ATOM 935 C C . SER A 1 113 ? -5.527 5.559 -5.492 1 95.31 113 SER A C 1
ATOM 937 O O . SER A 1 113 ? -5.578 4.848 -6.5 1 95.31 113 SER A O 1
ATOM 939 N N . THR A 1 114 ? -5.676 5.098 -4.27 1 94.56 114 THR A N 1
ATOM 940 C CA . THR A 1 114 ? -5.898 3.674 -4.039 1 94.56 114 THR A CA 1
ATOM 941 C C . THR A 1 114 ? -7.262 3.244 -4.574 1 94.56 114 THR A C 1
ATOM 943 O O . THR A 1 114 ? -7.387 2.18 -5.184 1 94.56 114 THR A O 1
ATOM 946 N N . LEU A 1 115 ? -8.25 4.074 -4.363 1 96.19 115 LEU A N 1
ATOM 947 C CA . LEU A 1 115 ? -9.578 3.789 -4.895 1 96.19 115 LEU A CA 1
ATOM 948 C C . LEU A 1 115 ? -9.539 3.658 -6.414 1 96.19 115 LEU A C 1
ATOM 950 O O . LEU A 1 115 ? -10.117 2.721 -6.977 1 96.19 115 LEU A O 1
ATOM 954 N N . ILE A 1 116 ? -8.859 4.523 -7.016 1 96.12 116 ILE A N 1
ATOM 955 C CA . ILE A 1 116 ? -8.75 4.508 -8.469 1 96.12 116 ILE A CA 1
ATOM 956 C C . ILE A 1 116 ? -8.039 3.238 -8.922 1 96.12 116 ILE A C 1
ATOM 958 O O . ILE A 1 116 ? -8.516 2.529 -9.812 1 96.12 116 ILE A O 1
ATOM 962 N N . LEU A 1 117 ? -6.945 2.961 -8.289 1 93.5 117 LEU A N 1
ATOM 963 C CA . LEU A 1 117 ? -6.164 1.793 -8.68 1 93.5 117 LEU A CA 1
ATOM 964 C C . LEU A 1 117 ? -6.949 0.508 -8.438 1 93.5 117 LEU A C 1
ATOM 966 O O . LEU A 1 117 ? -6.938 -0.398 -9.273 1 93.5 117 LEU A O 1
ATOM 970 N N . ALA A 1 118 ? -7.586 0.41 -7.312 1 94.38 118 ALA A N 1
ATOM 971 C CA . ALA A 1 118 ? -8.398 -0.764 -7.004 1 94.38 118 ALA A CA 1
ATOM 972 C C . ALA A 1 118 ? -9.516 -0.941 -8.031 1 94.38 118 ALA A C 1
ATOM 974 O O . ALA A 1 118 ? -9.828 -2.066 -8.43 1 94.38 118 ALA A O 1
ATOM 975 N N . SER A 1 119 ? -10.094 0.129 -8.453 1 96.38 119 SER A N 1
ATOM 976 C CA . SER A 1 119 ? -11.172 0.065 -9.43 1 96.38 119 SER A CA 1
ATOM 977 C C . SER A 1 119 ? -10.648 -0.36 -10.797 1 96.38 119 SER A C 1
ATOM 979 O O . SER A 1 119 ? -11.297 -1.143 -11.5 1 96.38 119 SER A O 1
ATOM 981 N N . ILE A 1 120 ? -9.516 0.13 -11.156 1 95.31 120 ILE A N 1
ATOM 982 C CA . ILE A 1 120 ? -8.883 -0.301 -12.398 1 95.31 120 ILE A CA 1
ATOM 983 C C . ILE A 1 120 ? -8.555 -1.79 -12.32 1 95.31 120 ILE A C 1
ATOM 985 O O . ILE A 1 120 ? -8.805 -2.539 -13.266 1 95.31 120 ILE A O 1
ATOM 989 N N . SER A 1 121 ? -7.984 -2.188 -11.18 1 94.25 121 SER A N 1
ATOM 990 C CA . SER A 1 121 ? -7.656 -3.592 -10.953 1 94.25 121 SER A CA 1
ATOM 991 C C . SER A 1 121 ? -8.898 -4.473 -11.07 1 94.25 121 SER A C 1
ATOM 993 O O . SER A 1 121 ? -8.852 -5.527 -11.719 1 94.25 121 SER A O 1
ATOM 995 N N . LEU A 1 122 ? -9.953 -4.051 -10.469 1 95.88 122 LEU A N 1
ATOM 996 C CA . LEU A 1 122 ? -11.211 -4.789 -10.539 1 95.88 122 LEU A CA 1
ATOM 997 C C . LEU A 1 122 ? -11.695 -4.906 -11.984 1 95.88 122 LEU A C 1
ATOM 999 O O . LEU A 1 122 ? -12.039 -5.996 -12.438 1 95.88 122 LEU A O 1
ATOM 1003 N N . ALA A 1 123 ? -11.688 -3.818 -12.695 1 96.62 123 ALA A N 1
ATOM 1004 C CA . ALA A 1 123 ? -12.148 -3.805 -14.086 1 96.62 123 ALA A CA 1
ATOM 1005 C C . ALA A 1 123 ? -11.281 -4.715 -14.953 1 96.62 123 ALA A C 1
ATOM 1007 O O . ALA A 1 123 ? -11.805 -5.516 -15.734 1 96.62 123 ALA A O 1
ATOM 1008 N N . MET A 1 124 ? -10.008 -4.637 -14.781 1 95.25 124 MET A N 1
ATOM 1009 C CA . MET A 1 124 ? -9.094 -5.445 -15.578 1 95.25 124 MET A CA 1
ATOM 1010 C C . MET A 1 124 ? -9.297 -6.934 -15.305 1 95.25 124 MET A C 1
ATOM 1012 O O . MET A 1 124 ? -9.25 -7.75 -16.219 1 95.25 124 MET A O 1
ATOM 1016 N N . GLY A 1 125 ? -9.492 -7.234 -14.047 1 94.38 125 GLY A N 1
ATOM 1017 C CA . GLY A 1 125 ? -9.75 -8.625 -13.711 1 94.38 125 GLY A CA 1
ATOM 1018 C C . GLY A 1 125 ? -11.086 -9.133 -14.219 1 94.38 125 GLY A C 1
ATOM 1019 O O . GLY A 1 125 ? -11.18 -10.242 -14.75 1 94.38 125 GLY A O 1
ATOM 1020 N N . TYR A 1 126 ? -12.078 -8.289 -14.039 1 94.44 126 TYR A N 1
ATOM 1021 C CA . TYR A 1 126 ? -13.414 -8.664 -14.492 1 94.44 126 TYR A CA 1
ATOM 1022 C C . TYR A 1 126 ? -13.422 -8.938 -15.992 1 94.44 126 TYR A C 1
ATOM 1024 O O . TYR A 1 126 ? -14.07 -9.883 -16.453 1 94.44 126 TYR A O 1
ATOM 1032 N N . PHE A 1 127 ? -12.672 -8.164 -16.734 1 95.25 127 PHE A N 1
ATOM 1033 C CA . PHE A 1 127 ? -12.641 -8.312 -18.188 1 95.25 127 PHE A CA 1
ATOM 1034 C C . PHE A 1 127 ? -11.477 -9.195 -18.609 1 95.25 127 PHE A C 1
ATOM 1036 O O . PHE A 1 127 ? -11.156 -9.289 -19.797 1 95.25 127 PHE A O 1
ATOM 1043 N N . GLN A 1 128 ? -10.766 -9.789 -17.719 1 93.69 128 GLN A N 1
ATOM 1044 C CA . GLN A 1 128 ? -9.719 -10.781 -17.938 1 93.69 128 GLN A CA 1
ATOM 1045 C C . GLN A 1 128 ? -8.586 -10.219 -18.781 1 93.69 128 GLN A C 1
ATOM 1047 O O . GLN A 1 128 ? -8.062 -10.898 -19.672 1 93.69 128 GLN A O 1
ATOM 1052 N N . VAL A 1 129 ? -8.289 -9.023 -18.5 1 93.12 129 VAL A N 1
ATOM 1053 C CA . VAL A 1 129 ? -7.223 -8.344 -19.234 1 93.12 129 VAL A CA 1
ATOM 1054 C C . VAL A 1 129 ? -5.895 -9.047 -18.984 1 93.12 129 VAL A C 1
ATOM 1056 O O . VAL A 1 129 ? -5.605 -9.453 -17.844 1 93.12 129 VAL A O 1
ATOM 1059 N N . GLY A 1 130 ? -5.066 -9.281 -20.078 1 90.12 130 GLY A N 1
ATOM 1060 C CA . GLY A 1 130 ? -3.74 -9.867 -19.984 1 90.12 130 GLY A CA 1
ATOM 1061 C C . GLY A 1 130 ? -3.771 -11.367 -19.719 1 90.12 130 GLY A C 1
ATOM 1062 O O . GLY A 1 130 ? -2.748 -11.961 -19.375 1 90.12 130 GLY A O 1
ATOM 1063 N N . GLY A 1 131 ? -4.969 -11.992 -19.781 1 91.25 131 GLY A N 1
ATOM 1064 C CA . GLY A 1 131 ? -5.086 -13.43 -19.562 1 91.25 131 GLY A CA 1
ATOM 1065 C C . GLY A 1 131 ? -5.387 -13.789 -18.109 1 91.25 131 GLY A C 1
ATOM 1066 O O . GLY A 1 131 ? -5.207 -14.938 -17.703 1 91.25 131 GLY A O 1
ATOM 1067 N N . PHE A 1 132 ? -5.785 -12.805 -17.438 1 91.44 132 PHE A N 1
ATOM 1068 C CA . PHE A 1 132 ? -6.121 -13.039 -16.047 1 91.44 132 PHE A CA 1
ATOM 1069 C C . PHE A 1 132 ? -7.184 -14.125 -15.914 1 91.44 132 PHE A C 1
ATOM 1071 O O . PHE A 1 132 ? -8.25 -14.039 -16.531 1 91.44 132 PHE A O 1
ATOM 1078 N N . GLY A 1 133 ? -6.852 -15.117 -15.188 1 88.12 133 GLY A N 1
ATOM 1079 C CA . GLY A 1 133 ? -7.793 -16.188 -14.898 1 88.12 133 GLY A CA 1
ATOM 1080 C C . GLY A 1 133 ? -8.023 -17.109 -16.078 1 88.12 133 GLY A C 1
ATOM 1081 O O . GLY A 1 133 ? -8.805 -18.062 -15.992 1 88.12 133 GLY A O 1
ATOM 1082 N N . VAL A 1 134 ? -7.312 -16.797 -17.125 1 81 134 VAL A N 1
ATOM 1083 C CA . VAL A 1 134 ? -7.523 -17.625 -18.312 1 81 134 VAL A CA 1
ATOM 1084 C C . VAL A 1 134 ? -6.941 -19.016 -18.078 1 81 134 VAL A C 1
ATOM 1086 O O . VAL A 1 134 ? -5.816 -19.156 -17.594 1 81 134 VAL A O 1
ATOM 1089 N N . GLY A 1 135 ? -7.727 -20.047 -18.469 1 75.19 135 GLY A N 1
ATOM 1090 C CA . GLY A 1 135 ? -7.281 -21.422 -18.344 1 75.19 135 GLY A CA 1
ATOM 1091 C C . GLY A 1 135 ? -7.73 -22.094 -17.062 1 75.19 135 GLY A C 1
ATOM 1092 O O . GLY A 1 135 ? -7.543 -23.297 -16.875 1 75.19 135 GLY A O 1
ATOM 1093 N N . ILE A 1 136 ? -8.039 -21.188 -16.203 1 71.88 136 ILE A N 1
ATOM 1094 C CA . ILE A 1 136 ? -8.586 -21.75 -14.984 1 71.88 136 ILE A CA 1
ATOM 1095 C C . ILE A 1 136 ? -10.023 -22.203 -15.219 1 71.88 136 ILE A C 1
ATOM 1097 O O . ILE A 1 136 ? -10.773 -21.547 -15.945 1 71.88 136 ILE A O 1
ATOM 1101 N N . GLU A 1 137 ? -10.258 -23.453 -14.938 1 65.06 137 GLU A N 1
ATOM 1102 C CA . GLU A 1 137 ? -11.555 -24.078 -15.195 1 65.06 137 GLU A CA 1
ATOM 1103 C C . GLU A 1 137 ? -12.703 -23.188 -14.758 1 65.06 137 GLU A C 1
ATOM 1105 O O . GLU A 1 137 ? -12.789 -22.812 -13.586 1 65.06 137 GLU A O 1
ATOM 1110 N N . 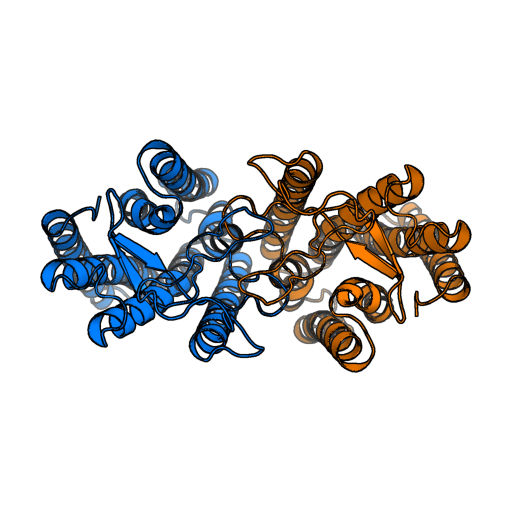ASN A 1 138 ? -13.305 -22.562 -15.68 1 63.75 138 ASN A N 1
ATOM 1111 C CA . ASN A 1 138 ? -14.344 -21.531 -15.586 1 63.75 138 ASN A CA 1
ATOM 1112 C C . ASN A 1 138 ? -15.688 -22.141 -15.18 1 63.75 138 ASN A C 1
ATOM 1114 O O . ASN A 1 138 ? -16.656 -21.422 -14.969 1 63.75 138 ASN A O 1
ATOM 1118 N N . ASP A 1 139 ? -15.688 -23.422 -15.039 1 73.69 139 ASP A N 1
ATOM 1119 C CA . ASP A 1 139 ? -17.031 -23.969 -14.805 1 73.69 139 ASP A CA 1
ATOM 1120 C C . ASP A 1 139 ? -17.453 -23.734 -13.359 1 73.69 139 ASP A C 1
ATOM 1122 O O . ASP A 1 139 ? -18.641 -23.859 -13.031 1 73.69 139 ASP A O 1
ATOM 1126 N N . ASN A 1 140 ? -16.5 -23.328 -12.594 1 82.31 140 ASN A N 1
ATOM 1127 C CA . ASN A 1 140 ? -16.812 -23.047 -11.195 1 82.31 140 ASN A CA 1
ATOM 1128 C C . ASN A 1 140 ? -17.328 -21.625 -11.016 1 82.31 140 ASN A C 1
ATOM 1130 O O . ASN A 1 140 ? -16.578 -20.656 -11.148 1 82.31 140 ASN A O 1
ATOM 1134 N N . LEU A 1 141 ? -18.641 -21.5 -10.742 1 84.88 141 LEU A N 1
ATOM 1135 C CA . LEU A 1 141 ? -19.281 -20.203 -10.602 1 84.88 141 LEU A CA 1
ATOM 1136 C C . LEU A 1 141 ? -18.672 -19.422 -9.445 1 84.88 141 LEU A C 1
ATOM 1138 O O . LEU A 1 141 ? -18.719 -18.188 -9.43 1 84.88 141 LEU A O 1
ATOM 1142 N N . GLU A 1 142 ? -18.109 -20.094 -8.523 1 90.19 142 GLU A N 1
ATOM 1143 C CA . GLU A 1 142 ? -17.516 -19.438 -7.363 1 90.19 142 GLU A CA 1
ATOM 1144 C C . GLU A 1 142 ? -16.094 -18.953 -7.656 1 90.19 142 GLU A C 1
ATOM 1146 O O . GLU A 1 142 ? -15.539 -18.156 -6.91 1 90.19 142 GLU A O 1
ATOM 1151 N N . GLY A 1 143 ? -15.594 -19.406 -8.75 1 92.5 143 GLY A N 1
ATOM 1152 C CA . GLY A 1 143 ? -14.242 -19.016 -9.133 1 92.5 143 GLY A CA 1
ATOM 1153 C C . GLY A 1 143 ? -13.172 -19.75 -8.336 1 92.5 143 GLY A C 1
ATOM 1154 O O . GLY A 1 143 ? -13.469 -20.688 -7.602 1 92.5 143 GLY A O 1
ATOM 1155 N N . VAL A 1 144 ? -12.023 -19.422 -8.617 1 92.75 144 VAL A N 1
ATOM 1156 C CA . VAL A 1 144 ? -10.844 -19.984 -7.957 1 92.75 144 VAL A CA 1
ATOM 1157 C C . VAL A 1 144 ? -10.086 -18.875 -7.234 1 92.75 144 VAL A C 1
ATOM 1159 O O . VAL A 1 144 ? -9.758 -17.844 -7.832 1 92.75 144 VAL A O 1
ATOM 1162 N N . PRO A 1 145 ? -9.883 -19.062 -5.883 1 91.38 145 PRO A N 1
ATOM 1163 C CA . PRO A 1 145 ? -9.148 -18.031 -5.152 1 91.38 145 PRO A CA 1
ATOM 1164 C C . PRO A 1 145 ? -7.738 -17.812 -5.695 1 91.38 145 PRO A C 1
ATOM 1166 O O . PRO A 1 145 ? -7.07 -18.781 -6.09 1 91.38 145 PRO A O 1
ATOM 1169 N N . GLY A 1 146 ? -7.348 -16.547 -5.781 1 90.5 146 GLY A N 1
ATOM 1170 C CA . GLY A 1 146 ? -5.98 -16.234 -6.156 1 90.5 146 GLY A CA 1
ATOM 1171 C C . GLY A 1 146 ? -4.965 -16.625 -5.094 1 90.5 146 GLY A C 1
ATOM 1172 O O . GLY A 1 146 ? -5.273 -16.594 -3.9 1 90.5 146 GLY A O 1
ATOM 1173 N N . ASN A 1 147 ? -3.773 -16.922 -5.551 1 90.38 147 ASN A N 1
ATOM 1174 C CA . ASN A 1 147 ? -2.691 -17.25 -4.629 1 90.38 147 ASN A CA 1
ATOM 1175 C C . ASN A 1 147 ? -1.331 -16.844 -5.191 1 90.38 147 ASN A C 1
ATOM 1177 O O . ASN A 1 147 ? -1.199 -16.609 -6.395 1 90.38 147 ASN A O 1
ATOM 1181 N N . VAL A 1 148 ? -0.425 -16.688 -4.336 1 90.5 148 VAL A N 1
ATOM 1182 C CA . VAL A 1 148 ? 0.977 -16.516 -4.699 1 90.5 148 VAL A CA 1
ATOM 1183 C C . VAL A 1 148 ? 1.809 -17.672 -4.145 1 90.5 148 VAL A C 1
ATOM 1185 O O . VAL A 1 148 ? 1.969 -17.797 -2.93 1 90.5 148 VAL A O 1
ATOM 1188 N N . LEU A 1 149 ? 2.238 -18.5 -5.09 1 91.62 149 LEU A N 1
ATOM 1189 C CA . LEU A 1 149 ? 3.133 -19.609 -4.762 1 91.62 149 LEU A CA 1
ATOM 1190 C C . LEU A 1 149 ? 2.557 -20.453 -3.637 1 91.62 149 LEU A C 1
ATOM 1192 O O . LEU A 1 149 ? 3.264 -20.797 -2.684 1 91.62 149 LEU A O 1
ATOM 1196 N N . GLY A 1 150 ? 1.235 -20.656 -3.734 1 90.38 150 GLY A N 1
ATOM 1197 C CA . GLY A 1 150 ? 0.565 -21.609 -2.867 1 90.38 150 GLY A CA 1
ATOM 1198 C C . GLY A 1 150 ? -0.134 -20.953 -1.688 1 90.38 150 GLY A C 1
ATOM 1199 O O . GLY A 1 150 ? -0.88 -21.609 -0.962 1 90.38 150 GLY A O 1
ATOM 1200 N N . ILE A 1 151 ? 0.135 -19.672 -1.454 1 90.5 151 ILE A N 1
ATOM 1201 C CA . ILE A 1 151 ? -0.497 -18.953 -0.349 1 90.5 151 ILE A CA 1
ATOM 1202 C C . ILE A 1 151 ? -1.651 -18.109 -0.875 1 90.5 151 ILE A C 1
ATOM 1204 O O . ILE A 1 151 ? -1.45 -17.234 -1.719 1 90.5 151 ILE A O 1
ATOM 1208 N N . GLU A 1 152 ? -2.773 -18.281 -0.365 1 88.81 152 GLU A N 1
ATOM 1209 C CA . GLU A 1 152 ? -3.955 -17.547 -0.815 1 88.81 152 GLU A CA 1
ATOM 1210 C C . GLU A 1 152 ? -3.881 -16.078 -0.418 1 88.81 152 GLU A C 1
ATOM 1212 O O . GLU A 1 152 ? -3.363 -15.742 0.649 1 88.81 152 GLU A O 1
ATOM 1217 N N . ILE A 1 153 ? -4.453 -15.305 -1.296 1 89.25 153 ILE A N 1
ATOM 1218 C CA . ILE A 1 153 ? -4.48 -13.867 -1.04 1 89.25 153 ILE A CA 1
ATOM 1219 C C . ILE A 1 153 ? -5.895 -13.438 -0.662 1 89.25 153 ILE A C 1
ATOM 1221 O O . ILE A 1 153 ? -6.875 -13.922 -1.233 1 89.25 153 ILE A O 1
ATOM 1225 N N . GLN A 1 154 ? -5.93 -12.477 0.17 1 89.62 154 GLN A N 1
ATOM 1226 C CA . GLN A 1 154 ? -7.211 -12.047 0.72 1 89.62 154 GLN A CA 1
ATOM 1227 C C . GLN A 1 154 ? -8.086 -11.414 -0.357 1 89.62 154 GLN A C 1
ATOM 1229 O O . GLN A 1 154 ? -7.641 -10.523 -1.084 1 89.62 154 GLN A O 1
ATOM 1234 N N . ASN A 1 155 ? -9.281 -11.875 -0.523 1 91.62 155 ASN A N 1
ATOM 1235 C CA . ASN A 1 155 ? -10.383 -11.297 -1.281 1 91.62 155 ASN A CA 1
ATOM 1236 C C . ASN A 1 155 ? -10.078 -11.25 -2.775 1 91.62 155 ASN A C 1
ATOM 1238 O O . ASN A 1 155 ? -10.508 -10.328 -3.475 1 91.62 155 ASN A O 1
ATOM 1242 N N . VAL A 1 156 ? -9.203 -12.094 -3.217 1 92.12 156 VAL A N 1
ATOM 1243 C CA . VAL A 1 156 ? -8.898 -12.164 -4.641 1 92.12 156 VAL A CA 1
ATOM 1244 C C . VAL A 1 156 ? -9.406 -13.492 -5.207 1 92.12 156 VAL A C 1
ATOM 1246 O O . VAL A 1 156 ? -9.195 -14.555 -4.613 1 92.12 156 VAL A O 1
ATOM 1249 N N . ASN A 1 157 ? -10.031 -13.383 -6.262 1 93.31 157 ASN A N 1
ATOM 1250 C CA . ASN A 1 157 ? -10.656 -14.523 -6.926 1 93.31 157 ASN A CA 1
ATOM 1251 C C . ASN A 1 157 ? -10.75 -14.312 -8.438 1 93.31 157 ASN A C 1
ATOM 1253 O O . ASN A 1 157 ? -10.547 -13.195 -8.922 1 93.31 157 ASN A O 1
ATOM 1257 N N . THR A 1 158 ? -10.953 -15.406 -9.172 1 94.12 158 THR A N 1
ATOM 1258 C CA . THR A 1 158 ? -11.141 -15.273 -10.617 1 94.12 158 THR A CA 1
ATOM 1259 C C . THR A 1 158 ? -12.5 -14.648 -10.93 1 94.12 158 THR A C 1
ATOM 1261 O O . THR A 1 158 ? -12.68 -14.047 -11.992 1 94.12 158 THR A O 1
ATOM 1264 N N . LYS A 1 159 ? -13.438 -14.82 -10 1 93.94 159 LYS A N 1
ATOM 1265 C CA . LYS A 1 159 ? -14.789 -14.336 -10.227 1 93.94 159 LYS A CA 1
ATOM 1266 C C . LYS A 1 159 ? -15.203 -13.328 -9.164 1 93.94 159 LYS A C 1
ATOM 1268 O O . LYS A 1 159 ? -14.734 -13.391 -8.023 1 93.94 159 LYS A O 1
ATOM 1273 N N . LEU A 1 160 ? -15.984 -12.414 -9.625 1 95.56 160 LEU A N 1
ATOM 1274 C CA . LEU A 1 160 ? -16.641 -11.492 -8.695 1 95.56 160 LEU A CA 1
ATOM 1275 C C . LEU A 1 160 ? -17.797 -12.164 -7.988 1 95.56 160 LEU A C 1
ATOM 1277 O O . LEU A 1 160 ? -18.734 -12.641 -8.641 1 95.56 160 LEU A O 1
ATOM 1281 N N . CYS A 1 161 ? -17.719 -12.18 -6.594 1 96.38 161 CYS A N 1
ATOM 1282 C CA . CYS A 1 161 ? -18.781 -12.914 -5.918 1 96.38 161 CYS A CA 1
ATOM 1283 C C . CYS A 1 161 ? -18.844 -12.555 -4.438 1 96.38 161 CYS A C 1
ATOM 1285 O O . CYS A 1 161 ? -17.812 -12.516 -3.766 1 96.38 161 CYS A O 1
ATOM 1287 N N . SER A 1 162 ? -20 -12.25 -4.008 1 96.06 162 SER A N 1
ATOM 1288 C CA . SER A 1 162 ? -20.266 -12.258 -2.574 1 96.06 162 SER A CA 1
ATOM 1289 C C . SER A 1 162 ? -20.562 -13.672 -2.082 1 96.06 162 SER A C 1
ATOM 1291 O O . SER A 1 162 ? -21.516 -14.312 -2.537 1 96.06 162 SER A O 1
ATOM 1293 N N . MET A 1 163 ? -19.75 -14.062 -1.173 1 94.12 163 MET A N 1
ATOM 1294 C CA . MET A 1 163 ? -19.797 -15.445 -0.699 1 94.12 163 MET A CA 1
ATOM 1295 C C . MET A 1 163 ? -20.312 -15.508 0.737 1 94.12 163 MET A C 1
ATOM 1297 O O . MET A 1 163 ? -20.328 -14.5 1.438 1 94.12 163 MET A O 1
ATOM 1301 N N . GLN A 1 164 ? -20.766 -16.719 1.03 1 91.81 164 GLN A N 1
ATOM 1302 C CA . GLN A 1 164 ? -21.062 -17 2.432 1 91.81 164 GLN A CA 1
ATOM 1303 C C . GLN A 1 164 ? -19.922 -17.766 3.096 1 91.81 164 GLN A C 1
ATOM 1305 O O . GLN A 1 164 ? -19.547 -18.844 2.633 1 91.81 164 GLN A O 1
ATOM 1310 N N . GLY A 1 165 ? -19.359 -17.125 4.113 1 89.75 165 GLY A N 1
ATOM 1311 C CA . GLY A 1 165 ? -18.328 -17.797 4.879 1 89.75 165 GLY A CA 1
ATOM 1312 C C . GLY A 1 165 ? -18.875 -18.609 6.035 1 89.75 165 GLY A C 1
ATOM 1313 O O . GLY A 1 165 ? -20.094 -18.75 6.184 1 89.75 165 GLY A O 1
ATOM 1314 N N . PRO A 1 166 ? -18 -19.219 6.738 1 89.94 166 PRO A N 1
ATOM 1315 C CA . PRO A 1 166 ? -18.453 -20.016 7.887 1 89.94 166 PRO A CA 1
ATOM 1316 C C . PRO A 1 166 ? -19.281 -19.203 8.875 1 89.94 166 PRO A C 1
ATOM 1318 O O . PRO A 1 166 ? -20.219 -19.719 9.477 1 89.94 166 PRO A O 1
ATOM 1321 N N . ASN A 1 167 ? -18.922 -17.922 8.953 1 87.12 167 ASN A N 1
ATOM 1322 C CA . ASN A 1 167 ? -19.625 -17.125 9.953 1 87.12 167 ASN A CA 1
ATOM 1323 C C . ASN A 1 167 ? -20.203 -15.852 9.344 1 87.12 167 ASN A C 1
ATOM 1325 O O . ASN A 1 167 ? -21.188 -15.312 9.859 1 87.12 167 ASN A O 1
ATOM 1329 N N . HIS A 1 168 ? -19.547 -15.375 8.328 1 89.06 168 HIS A N 1
ATOM 1330 C CA . HIS A 1 168 ? -19.938 -14.086 7.777 1 89.06 168 HIS A CA 1
ATOM 1331 C C . HIS A 1 168 ? -19.797 -14.07 6.262 1 89.06 168 HIS A C 1
ATOM 1333 O O . HIS A 1 168 ? -19 -14.828 5.699 1 89.06 168 HIS A O 1
ATOM 1339 N N . LEU A 1 169 ? -20.594 -13.25 5.715 1 91.81 169 LEU A N 1
ATOM 1340 C CA . LEU A 1 169 ? -20.422 -13.062 4.281 1 91.81 169 LEU A CA 1
ATOM 1341 C C . LEU A 1 169 ? -19.094 -12.352 3.988 1 91.81 169 LEU A C 1
ATOM 1343 O O . LEU A 1 169 ? -18.594 -11.609 4.828 1 91.81 169 LEU A O 1
ATOM 1347 N N . TYR A 1 170 ? -18.469 -12.617 2.936 1 93.38 170 TYR A N 1
ATOM 1348 C CA . TYR A 1 170 ? -17.25 -11.953 2.484 1 93.38 170 TYR A CA 1
ATOM 1349 C C . TYR A 1 170 ? -17.266 -11.766 0.972 1 93.38 170 TYR A C 1
ATOM 1351 O O . TYR A 1 170 ? -18.125 -12.312 0.278 1 93.38 170 TYR A O 1
ATOM 1359 N N . TRP A 1 171 ? -16.438 -10.938 0.532 1 95 171 TRP A N 1
ATOM 1360 C CA . TRP A 1 171 ? -16.422 -10.562 -0.878 1 95 171 TRP A CA 1
ATOM 1361 C C . TRP A 1 171 ? -15.141 -11.016 -1.56 1 95 171 TRP A C 1
ATOM 1363 O O . TRP A 1 171 ? -14.062 -10.93 -0.976 1 95 171 TRP A O 1
ATOM 1373 N N . MET A 1 172 ? -15.328 -11.531 -2.676 1 95 172 MET A N 1
ATOM 1374 C CA . MET A 1 172 ? -14.211 -11.906 -3.545 1 95 172 MET A CA 1
ATOM 1375 C C . MET A 1 172 ? -14.227 -11.094 -4.832 1 95 172 MET A C 1
ATOM 1377 O O . MET A 1 172 ? -15.281 -10.898 -5.438 1 95 172 MET A O 1
ATOM 1381 N N . PHE A 1 173 ? -13.07 -10.602 -5.141 1 95.25 173 PHE A N 1
ATOM 1382 C CA . PHE A 1 173 ? -12.945 -9.719 -6.297 1 95.25 173 PHE A CA 1
ATOM 1383 C C . PHE A 1 173 ? -11.891 -10.25 -7.27 1 95.25 173 PHE A C 1
ATOM 1385 O O . PHE A 1 173 ? -10.844 -10.734 -6.848 1 95.25 173 PHE A O 1
ATOM 1392 N N . PRO A 1 174 ? -12.234 -10.18 -8.555 1 94.81 174 PRO A N 1
ATOM 1393 C CA . PRO A 1 174 ? -11.172 -10.453 -9.523 1 94.81 174 PRO A CA 1
ATOM 1394 C C . PRO A 1 174 ? -10.195 -9.297 -9.672 1 94.81 174 PRO A C 1
ATOM 1396 O O . PRO A 1 174 ? -10.141 -8.664 -10.727 1 94.81 174 PRO A O 1
ATOM 1399 N N . TYR A 1 175 ? -9.422 -9.102 -8.664 1 93.06 175 TYR A N 1
ATOM 1400 C CA . TYR A 1 175 ? -8.422 -8.047 -8.695 1 93.06 175 TYR A CA 1
ATOM 1401 C C . TYR A 1 175 ? -7.203 -8.477 -9.508 1 93.06 175 TYR A C 1
ATOM 1403 O O . TYR A 1 175 ? -6.445 -9.352 -9.086 1 93.06 175 TYR A O 1
ATOM 1411 N N . HIS A 1 176 ? -7.133 -7.816 -10.617 1 92.81 176 HIS A N 1
ATOM 1412 C CA . HIS A 1 176 ? -5.926 -7.961 -11.422 1 92.81 176 HIS A CA 1
ATOM 1413 C C . HIS A 1 176 ? -4.699 -7.441 -10.68 1 92.81 176 HIS A C 1
ATOM 1415 O O . HIS A 1 176 ? -4.75 -6.375 -10.062 1 92.81 176 HIS A O 1
ATOM 1421 N N . PRO A 1 177 ? -3.641 -8.188 -10.641 1 88.88 177 PRO A N 1
ATOM 1422 C CA . PRO A 1 177 ? -2.486 -7.719 -9.867 1 88.88 177 PRO A CA 1
ATOM 1423 C C . PRO A 1 177 ? -1.742 -6.574 -10.555 1 88.88 177 PRO A C 1
ATOM 1425 O O . PRO A 1 177 ? -0.889 -5.934 -9.938 1 88.88 177 PRO A O 1
ATOM 1428 N N . ILE A 1 178 ? -2.074 -6.184 -11.742 1 86.5 178 ILE A N 1
ATOM 1429 C CA . ILE A 1 178 ? -1.408 -5.133 -12.5 1 86.5 178 ILE A CA 1
ATOM 1430 C C . ILE A 1 178 ? 0.105 -5.258 -12.344 1 86.5 178 ILE A C 1
ATOM 1432 O O . ILE A 1 178 ? 0.781 -4.293 -11.977 1 86.5 178 ILE A O 1
ATOM 1436 N N . TRP A 1 179 ? 0.733 -6.402 -12.555 1 71.31 179 TRP A N 1
ATOM 1437 C CA . TRP A 1 179 ? 2.123 -6.848 -12.523 1 71.31 179 TRP A CA 1
ATOM 1438 C C . TRP A 1 179 ? 2.758 -6.57 -11.172 1 71.31 179 TRP A C 1
ATOM 1440 O O . TRP A 1 179 ? 3.971 -6.371 -11.07 1 71.31 179 TRP A O 1
ATOM 1450 N N . GLY A 1 180 ? 2.053 -6.418 -10.258 1 64.88 180 GLY A N 1
ATOM 1451 C CA . GLY A 1 180 ? 2.461 -6.305 -8.867 1 64.88 180 GLY A CA 1
ATOM 1452 C C . GLY A 1 180 ? 1.355 -5.797 -7.957 1 64.88 180 GLY A C 1
ATOM 1453 O O . GLY A 1 180 ? 0.506 -5.012 -8.391 1 64.88 180 GLY A O 1
ATOM 1454 N N . HIS A 1 181 ? 1.148 -6.621 -6.906 1 59.25 181 HIS A N 1
ATOM 1455 C CA . HIS A 1 181 ? -0.013 -6.586 -6.027 1 59.25 181 HIS A CA 1
ATOM 1456 C C . HIS A 1 181 ? -0.111 -5.25 -5.301 1 59.25 181 HIS A C 1
ATOM 1458 O O . HIS A 1 181 ? 0.808 -4.863 -4.57 1 59.25 181 HIS A O 1
ATOM 1464 N N . GLY A 1 182 ? -0.979 -4.328 -5.945 1 63.19 182 GLY A N 1
ATOM 1465 C CA . GLY A 1 182 ? -1.24 -2.99 -5.441 1 63.19 182 GLY A CA 1
ATOM 1466 C C . GLY A 1 182 ? -2.145 -2.975 -4.227 1 63.19 182 GLY A C 1
ATOM 1467 O O . GLY A 1 182 ? -1.698 -2.67 -3.117 1 63.19 182 GLY A O 1
ATOM 1468 N N . ILE A 1 183 ? -3.193 -3.447 -4.285 1 72.62 183 ILE A N 1
ATOM 1469 C CA . ILE A 1 183 ? -4.238 -3.252 -3.287 1 72.62 183 ILE A CA 1
ATOM 1470 C C . ILE A 1 183 ? -4.199 -4.387 -2.268 1 72.62 183 ILE A C 1
ATOM 1472 O O . ILE A 1 183 ? -4.234 -5.562 -2.637 1 72.62 183 ILE A O 1
ATOM 1476 N N . SER A 1 184 ? -3.84 -4.062 -1.037 1 83.19 184 SER A N 1
ATOM 1477 C CA . SER A 1 184 ? -3.643 -5.051 0.018 1 83.19 184 SER A CA 1
ATOM 1478 C C . SER A 1 184 ? -4.191 -4.555 1.351 1 83.19 184 SER A C 1
ATOM 1480 O O . SER A 1 184 ? -4.559 -3.385 1.48 1 83.19 184 SER A O 1
ATOM 1482 N N . TRP A 1 185 ? -4.25 -5.547 2.225 1 86.75 185 TRP A N 1
ATOM 1483 C CA . TRP A 1 185 ? -4.668 -5.168 3.572 1 86.75 185 TRP A CA 1
ATOM 1484 C C . TRP A 1 185 ? -3.699 -4.152 4.176 1 86.75 185 TRP A C 1
ATOM 1486 O O . TRP A 1 185 ? -4.105 -3.273 4.938 1 86.75 185 TRP A O 1
ATOM 1496 N N . PHE A 1 186 ? -2.488 -4.246 3.836 1 89.56 186 PHE A N 1
ATOM 1497 C CA . PHE A 1 186 ? -1.505 -3.322 4.383 1 89.56 186 PHE A CA 1
ATOM 1498 C C . PHE A 1 186 ? -1.705 -1.921 3.818 1 89.56 186 PHE A C 1
ATOM 1500 O O . PHE A 1 186 ? -1.591 -0.931 4.543 1 89.56 186 PHE A O 1
ATOM 1507 N N . THR A 1 187 ? -1.955 -1.871 2.537 1 90.44 187 THR A N 1
ATOM 1508 C CA . THR A 1 187 ? -2.273 -0.581 1.936 1 90.44 187 THR A CA 1
ATOM 1509 C C . THR A 1 187 ? -3.479 0.055 2.625 1 90.44 187 THR A C 1
ATOM 1511 O O . THR A 1 187 ? -3.479 1.257 2.9 1 90.44 187 THR A O 1
ATOM 1514 N N . TRP A 1 188 ? -4.43 -0.731 2.904 1 91.06 188 TRP A N 1
ATOM 1515 C CA . TRP A 1 188 ? -5.605 -0.217 3.6 1 91.06 188 TRP A CA 1
ATOM 1516 C C . TRP A 1 188 ? -5.227 0.342 4.969 1 91.06 188 TRP A C 1
ATOM 1518 O O . TRP A 1 188 ? -5.672 1.428 5.348 1 91.06 188 TRP A O 1
ATOM 1528 N N . LEU A 1 189 ? -4.391 -0.35 5.695 1 91.94 189 LEU A N 1
ATOM 1529 C CA . LEU A 1 189 ? -3.953 0.129 7.004 1 91.94 189 LEU A CA 1
ATOM 1530 C C . LEU A 1 189 ? -3.215 1.458 6.875 1 91.94 189 LEU A C 1
ATOM 1532 O O . LEU A 1 189 ? -3.414 2.363 7.688 1 91.94 189 LEU A O 1
ATOM 1536 N N . MET A 1 190 ? -2.434 1.541 5.867 1 93.31 190 MET A N 1
ATOM 1537 C CA . MET A 1 190 ? -1.617 2.736 5.676 1 93.31 190 MET A CA 1
ATOM 1538 C C . MET A 1 190 ? -2.492 3.953 5.391 1 93.31 190 MET A C 1
ATOM 1540 O O . MET A 1 190 ? -2.199 5.055 5.855 1 93.31 190 MET A O 1
ATOM 1544 N N . VAL A 1 191 ? -3.559 3.711 4.668 1 94.88 191 VAL A N 1
ATOM 1545 C CA . VAL A 1 191 ? -4.305 4.887 4.227 1 94.88 191 VAL A CA 1
ATOM 1546 C C . VAL A 1 191 ? -5.512 5.102 5.133 1 94.88 191 VAL A C 1
ATOM 1548 O O . VAL A 1 191 ? -6.07 6.203 5.184 1 94.88 191 VAL A O 1
ATOM 1551 N N . ALA A 1 192 ? -5.902 4.09 5.859 1 93.44 192 ALA A N 1
ATOM 1552 C CA . ALA A 1 192 ? -7.113 4.227 6.664 1 93.44 192 ALA A CA 1
ATOM 1553 C C . ALA A 1 192 ? -6.777 4.258 8.156 1 93.44 192 ALA A C 1
ATOM 1555 O O . ALA A 1 192 ? -7.328 5.07 8.906 1 93.44 192 ALA A O 1
ATOM 1556 N N . ALA A 1 193 ? -5.887 3.473 8.609 1 93.94 193 ALA A N 1
ATOM 1557 C CA . ALA A 1 193 ? -5.68 3.26 10.039 1 93.94 193 ALA A CA 1
ATOM 1558 C C . ALA A 1 193 ? -4.508 4.09 10.555 1 93.94 193 ALA A C 1
ATOM 1560 O O . ALA A 1 193 ? -4.648 4.84 11.523 1 93.94 193 ALA A O 1
ATOM 1561 N N . PHE A 1 194 ? -3.381 4.105 9.859 1 95.88 194 PHE A N 1
ATOM 1562 C CA . PHE A 1 194 ? -2.146 4.715 10.336 1 95.88 194 PHE A CA 1
ATOM 1563 C C . PHE A 1 194 ? -2.324 6.215 10.531 1 95.88 194 PHE A C 1
ATOM 1565 O O . PHE A 1 194 ? -1.795 6.789 11.484 1 95.88 194 PHE A O 1
ATOM 1572 N N . PRO A 1 195 ? -3.07 6.883 9.68 1 95.88 195 PRO A N 1
ATOM 1573 C CA . PRO A 1 195 ? -3.209 8.336 9.844 1 95.88 195 PRO A CA 1
ATOM 1574 C C . PRO A 1 195 ? -3.785 8.719 11.211 1 95.88 195 PRO A C 1
ATOM 1576 O O . PRO A 1 195 ? -3.488 9.797 11.727 1 95.88 195 PRO A O 1
ATOM 1579 N N . HIS A 1 196 ? -4.5 7.871 11.82 1 93.19 196 HIS A N 1
ATOM 1580 C CA . HIS A 1 196 ? -5.141 8.18 13.094 1 93.19 196 HIS A CA 1
ATOM 1581 C C . HIS A 1 196 ? -4.109 8.367 14.195 1 93.19 196 HIS A C 1
ATOM 1583 O O . HIS A 1 196 ? -4.391 9 15.219 1 93.19 196 HIS A O 1
ATOM 1589 N N . PHE A 1 197 ? -2.91 7.895 14.031 1 93.75 197 PHE A N 1
ATOM 1590 C CA . PHE A 1 197 ? -1.837 8.094 15 1 93.75 197 PHE A CA 1
ATOM 1591 C C . PHE A 1 197 ? -1.309 9.523 14.93 1 93.75 197 PHE A C 1
ATOM 1593 O O . PHE A 1 197 ? -0.579 9.961 15.828 1 93.75 197 PHE A O 1
ATOM 1600 N N . PHE A 1 198 ? -1.717 10.289 13.93 1 93.38 198 PHE A N 1
ATOM 1601 C CA . PHE A 1 198 ? -1.118 11.594 13.695 1 93.38 198 PHE A CA 1
ATOM 1602 C C . PHE A 1 198 ? -2.156 12.703 13.852 1 93.38 198 PHE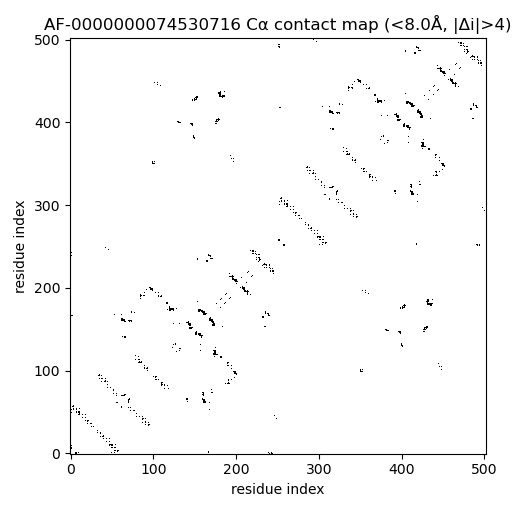 A C 1
ATOM 1604 O O . PHE A 1 198 ? -1.917 13.844 13.461 1 93.38 198 PHE A O 1
ATOM 1611 N N . ARG A 1 199 ? -3.248 12.305 14.359 1 90.19 199 ARG A N 1
ATOM 1612 C CA . ARG A 1 199 ? -4.277 13.297 14.633 1 90.19 199 ARG A CA 1
ATOM 1613 C C . ARG A 1 199 ? -4.055 13.953 16 1 90.19 199 ARG A C 1
ATOM 1615 O O . ARG A 1 199 ? -3.719 13.273 16.969 1 90.19 199 ARG A O 1
ATOM 1622 N N . TYR A 1 200 ? -4.207 15.234 15.984 1 80.25 200 TYR A N 1
ATOM 1623 C CA . TYR A 1 200 ? -4.117 15.977 17.234 1 80.25 200 TYR A CA 1
ATOM 1624 C C . TYR A 1 200 ? -5.492 16.453 17.688 1 80.25 200 TYR A C 1
ATOM 1626 O O . TYR A 1 200 ? -6.199 17.125 16.953 1 80.25 200 TYR A O 1
ATOM 1634 N N . SER A 1 201 ? -5.738 16.016 18.906 1 79.62 201 SER A N 1
ATOM 1635 C CA . SER A 1 201 ? -7.043 16.391 19.438 1 79.62 201 SER A CA 1
ATOM 1636 C C . SER A 1 201 ? -7.16 17.891 19.609 1 79.62 201 SER A C 1
ATOM 1638 O O . SER A 1 201 ? -6.199 18.562 20 1 79.62 201 SER A O 1
ATOM 1640 N N . VAL A 1 202 ? -8.297 18.328 19.234 1 69.38 202 VAL A N 1
ATOM 1641 C CA . VAL A 1 202 ? -8.594 19.734 19.422 1 69.38 202 VAL A CA 1
ATOM 1642 C C . VAL A 1 202 ? -8.836 20.031 20.906 1 69.38 202 VAL A C 1
ATOM 1644 O O . VAL A 1 202 ? -8.5 21.109 21.391 1 69.38 202 VAL A O 1
ATOM 1647 N N . LYS A 1 203 ? -9.336 18.984 21.562 1 70.94 203 LYS A N 1
ATOM 1648 C CA . LYS A 1 203 ? -9.602 19.172 22.984 1 70.94 203 LYS A CA 1
ATOM 1649 C C . LYS A 1 203 ? -8.562 18.453 23.828 1 70.94 203 LYS A C 1
ATOM 1651 O O . LYS A 1 203 ? -8.336 17.25 23.656 1 70.94 203 LYS A O 1
ATOM 1656 N N . ASP A 1 204 ? -7.859 19.047 24.578 1 61.34 204 ASP A N 1
ATOM 1657 C CA . ASP A 1 204 ? -6.75 18.531 25.375 1 61.34 204 ASP A CA 1
ATOM 1658 C C . ASP A 1 204 ? -7.211 17.422 26.312 1 61.34 204 ASP A C 1
ATOM 1660 O O . ASP A 1 204 ? -6.48 16.469 26.547 1 61.34 204 ASP A O 1
ATOM 1664 N N . ASN A 1 205 ? -8.406 17.469 26.828 1 66 205 ASN A N 1
ATOM 1665 C CA . ASN A 1 205 ? -8.812 16.562 27.891 1 66 205 ASN A CA 1
ATOM 1666 C C . ASN A 1 205 ? -9.57 15.352 27.344 1 66 205 ASN A C 1
ATOM 1668 O O . ASN A 1 205 ? -10.156 14.578 28.109 1 66 205 ASN A O 1
ATOM 1672 N N . ASP A 1 206 ? -9.484 15.195 26.125 1 69.31 206 ASP A N 1
ATOM 1673 C CA . ASP A 1 206 ? -10.219 14.078 25.547 1 69.31 206 ASP A CA 1
ATOM 1674 C C . ASP A 1 206 ? -9.312 12.867 25.328 1 69.31 206 ASP A C 1
ATOM 1676 O O . ASP A 1 206 ? -8.5 12.852 24.391 1 69.31 206 ASP A O 1
ATOM 1680 N N . PHE A 1 207 ? -9.367 11.906 26.297 1 71.38 207 PHE A N 1
ATOM 1681 C CA . PHE A 1 207 ? -8.539 10.703 26.219 1 71.38 207 PHE A CA 1
ATOM 1682 C C . PHE A 1 207 ? -8.727 9.992 24.891 1 71.38 207 PHE A C 1
ATOM 1684 O O . PHE A 1 207 ? -7.75 9.641 24.219 1 71.38 207 PHE A O 1
ATOM 1691 N N . PHE A 1 208 ? -9.93 9.914 24.5 1 68.12 208 PHE A N 1
ATOM 1692 C CA . PHE A 1 208 ? -10.234 9.156 23.297 1 68.12 208 PHE A CA 1
ATOM 1693 C C . PHE A 1 208 ? -9.859 9.953 22.047 1 68.12 208 PHE A C 1
ATOM 1695 O O . PHE A 1 208 ? -9.773 9.398 20.953 1 68.12 208 PHE A O 1
ATOM 1702 N N . GLY A 1 209 ? -9.5 11.18 22.406 1 71.06 209 GLY A N 1
ATOM 1703 C CA . GLY A 1 209 ? -9.109 12.047 21.312 1 71.06 209 GLY A CA 1
ATOM 1704 C C . GLY A 1 209 ? -7.609 12.078 21.078 1 71.06 209 GLY A C 1
ATOM 1705 O O . GLY A 1 209 ? -7.141 12.625 20.078 1 71.06 209 GLY A O 1
ATOM 1706 N N . LYS A 1 210 ? -6.953 11.398 22.016 1 80.81 210 LYS A N 1
ATOM 1707 C CA . LYS A 1 210 ? -5.504 11.352 21.844 1 80.81 210 LYS A CA 1
ATOM 1708 C C . LYS A 1 210 ? -5.113 10.5 20.641 1 80.81 210 LYS A C 1
ATOM 1710 O O . LYS A 1 210 ? -5.719 9.453 20.406 1 80.81 210 LYS A O 1
ATOM 1715 N N . SER A 1 211 ? -4.102 10.977 19.953 1 82.31 211 SER A N 1
ATOM 1716 C CA . SER A 1 211 ? -3.709 10.367 18.688 1 82.31 211 SER A CA 1
ATOM 1717 C C . SER A 1 211 ? -3.316 8.906 18.875 1 82.31 211 SER A C 1
ATOM 1719 O O . SER A 1 211 ? -3.75 8.039 18.125 1 82.31 211 SER A O 1
ATOM 1721 N N . TRP A 1 212 ? -2.553 8.633 19.938 1 86.69 212 TRP A N 1
ATOM 1722 C CA . TRP A 1 212 ? -2.092 7.262 20.125 1 86.69 212 TRP A CA 1
ATOM 1723 C C . TRP A 1 212 ? -3.25 6.344 20.5 1 86.69 212 TRP A C 1
ATOM 1725 O O . TRP A 1 212 ? -3.246 5.156 20.156 1 86.69 212 TRP A O 1
ATOM 1735 N N . VAL A 1 213 ? -4.242 6.855 21.125 1 86.44 213 VAL A N 1
ATOM 1736 C CA . VAL A 1 213 ? -5.402 6.055 21.516 1 86.44 213 VAL A CA 1
ATOM 1737 C C . VAL A 1 213 ? -6.238 5.734 20.266 1 86.44 213 VAL A C 1
ATOM 1739 O O . VAL A 1 213 ? -6.547 4.57 20.016 1 86.44 213 VAL A O 1
ATOM 1742 N N . MET A 1 214 ? -6.508 6.723 19.516 1 86.12 214 MET A N 1
ATOM 1743 C CA . MET A 1 214 ? -7.34 6.52 18.328 1 86.12 214 MET A CA 1
ATOM 1744 C C . MET A 1 214 ? -6.648 5.598 17.328 1 86.12 214 MET A C 1
ATOM 1746 O O . MET A 1 214 ? -7.27 4.672 16.797 1 86.12 214 MET A O 1
ATOM 1750 N N . GLY A 1 215 ? -5.367 5.848 17.156 1 90.06 215 GLY A N 1
ATOM 1751 C CA . GLY A 1 215 ? -4.613 4.973 16.266 1 90.06 215 GLY A CA 1
ATOM 1752 C C . GLY A 1 215 ? -4.578 3.531 16.75 1 90.06 215 GLY A C 1
ATOM 1753 O O . GLY A 1 215 ? -4.785 2.605 15.953 1 90.06 215 GLY A O 1
ATOM 1754 N N . SER A 1 216 ? -4.449 3.379 18.016 1 91.5 216 SER A N 1
ATOM 1755 C CA . SER A 1 216 ? -4.375 2.041 18.594 1 91.5 216 SER A CA 1
ATOM 1756 C C . SER A 1 216 ? -5.723 1.328 18.516 1 91.5 216 SER A C 1
ATOM 1758 O O . SER A 1 216 ? -5.773 0.114 18.312 1 91.5 216 SER A O 1
ATOM 1760 N N . VAL A 1 217 ? -6.723 2.074 18.641 1 89.19 217 VAL A N 1
ATOM 1761 C CA . VAL A 1 217 ? -8.055 1.48 18.594 1 89.19 217 VAL A CA 1
ATOM 1762 C C . VAL A 1 217 ? -8.352 0.997 17.172 1 89.19 217 VAL A C 1
ATOM 1764 O O . VAL A 1 217 ? -8.852 -0.112 16.969 1 89.19 217 VAL A O 1
ATOM 1767 N N . VAL A 1 218 ? -7.984 1.783 16.203 1 90.81 218 VAL A N 1
ATOM 1768 C CA . VAL A 1 218 ? -8.281 1.423 14.82 1 90.81 218 VAL A CA 1
ATOM 1769 C C . VAL A 1 218 ? -7.398 0.259 14.383 1 90.81 218 VAL A C 1
ATOM 1771 O O . VAL A 1 218 ? -7.891 -0.76 13.898 1 90.81 218 VAL A O 1
ATOM 1774 N N . VAL A 1 219 ? -6.09 0.361 14.641 1 92.06 219 VAL A N 1
ATOM 1775 C CA . VAL A 1 219 ? -5.168 -0.703 14.25 1 92.06 219 VAL A CA 1
ATOM 1776 C C . VAL A 1 219 ? -5.43 -1.947 15.094 1 92.06 219 VAL A C 1
ATOM 1778 O O . VAL A 1 219 ? -5.445 -3.066 14.578 1 92.06 219 VAL A O 1
ATOM 1781 N N . GLY A 1 220 ? -5.625 -1.726 16.344 1 92.12 220 GLY A N 1
ATOM 1782 C CA . GLY A 1 220 ? -5.941 -2.834 17.234 1 92.12 220 GLY A CA 1
ATOM 1783 C C . GLY A 1 220 ? -7.23 -3.541 16.875 1 92.12 220 GLY A C 1
ATOM 1784 O O . GLY A 1 220 ? -7.309 -4.77 16.922 1 92.12 220 GLY A O 1
ATOM 1785 N N . GLY A 1 221 ? -8.242 -2.789 16.531 1 91.88 221 GLY A N 1
ATOM 1786 C CA . GLY A 1 221 ? -9.484 -3.387 16.078 1 91.88 221 GLY A CA 1
ATOM 1787 C C . GLY A 1 221 ? -9.312 -4.25 14.844 1 91.88 221 GLY A C 1
ATOM 1788 O O . GLY A 1 221 ? -9.891 -5.34 14.758 1 91.88 221 GLY A O 1
ATOM 1789 N N . TRP A 1 222 ? -8.547 -3.746 13.922 1 90.75 222 TRP A N 1
ATOM 1790 C CA . TRP A 1 222 ? -8.266 -4.523 12.719 1 90.75 222 TRP A CA 1
ATOM 1791 C C . TRP A 1 222 ? -7.527 -5.812 13.062 1 90.75 222 TRP A C 1
ATOM 1793 O O . TRP A 1 222 ? -7.82 -6.871 12.5 1 90.75 222 TRP A O 1
ATOM 1803 N N . LEU A 1 223 ? -6.586 -5.746 13.992 1 91.31 223 LEU A N 1
ATOM 1804 C CA . LEU A 1 223 ? -5.832 -6.922 14.414 1 91.31 223 LEU A CA 1
ATOM 1805 C C . LEU A 1 223 ? -6.746 -7.93 15.109 1 91.31 223 LEU A C 1
ATOM 1807 O O . LEU A 1 223 ? -6.574 -9.141 14.945 1 91.31 223 LEU A O 1
ATOM 1811 N N . VAL A 1 224 ? -7.656 -7.41 15.805 1 92.31 224 VAL A N 1
ATOM 1812 C CA . VAL A 1 224 ? -8.633 -8.297 16.438 1 92.31 224 VAL A CA 1
ATOM 1813 C C . VAL A 1 224 ? -9.469 -8.984 15.367 1 92.31 224 VAL A C 1
ATOM 1815 O O . VAL A 1 224 ? -9.703 -10.195 15.438 1 92.31 224 VAL A O 1
ATOM 1818 N N . ALA A 1 225 ? -9.883 -8.234 14.375 1 90.69 225 ALA A N 1
ATOM 1819 C CA . ALA A 1 225 ? -10.633 -8.82 13.266 1 90.69 225 ALA A CA 1
ATOM 1820 C C . ALA A 1 225 ? -9.828 -9.93 12.586 1 90.69 225 ALA A C 1
ATOM 1822 O O . ALA A 1 225 ? -10.367 -10.992 12.273 1 90.69 225 ALA A O 1
ATOM 1823 N N . LEU A 1 226 ? -8.602 -9.719 12.453 1 89.38 226 LEU A N 1
ATOM 1824 C CA . LEU A 1 226 ? -7.707 -10.703 11.844 1 89.38 226 LEU A CA 1
ATOM 1825 C C . LEU A 1 226 ? -7.586 -11.938 12.727 1 89.38 226 LEU A C 1
ATOM 1827 O O . LEU A 1 226 ? -7.676 -13.062 12.234 1 89.38 226 LEU A O 1
ATOM 1831 N N . ALA A 1 227 ? -7.441 -11.719 13.961 1 91.06 227 ALA A N 1
ATOM 1832 C CA . ALA A 1 227 ? -7.305 -12.836 14.891 1 91.06 227 ALA A CA 1
ATOM 1833 C C . ALA A 1 227 ? -8.562 -13.703 14.898 1 91.06 227 ALA A C 1
ATOM 1835 O O . ALA A 1 227 ? -8.484 -14.93 14.875 1 91.06 227 ALA A O 1
ATOM 1836 N N . VAL A 1 228 ? -9.641 -13.047 14.867 1 89.38 228 VAL A N 1
ATOM 1837 C CA . VAL A 1 228 ? -10.914 -13.766 14.883 1 89.38 228 VAL A CA 1
ATOM 1838 C C . VAL A 1 228 ? -11.062 -14.578 13.594 1 89.38 228 VAL A C 1
ATOM 1840 O O . VAL A 1 228 ? -11.438 -15.75 13.641 1 89.38 228 VAL A O 1
ATOM 1843 N N . THR A 1 229 ? -10.727 -13.977 12.531 1 88.44 229 THR A N 1
ATOM 1844 C CA . THR A 1 229 ? -10.867 -14.648 11.242 1 88.44 229 THR A CA 1
ATOM 1845 C C . THR A 1 229 ? -9.938 -15.859 11.164 1 88.44 229 THR A C 1
ATOM 1847 O O . THR A 1 229 ? -10.328 -16.906 10.648 1 88.44 229 THR A O 1
ATOM 1850 N N . LEU A 1 230 ? -8.766 -15.758 11.688 1 85.75 230 LEU A N 1
ATOM 1851 C CA . LEU A 1 230 ? -7.777 -16.828 11.602 1 85.75 230 LEU A CA 1
ATOM 1852 C C . LEU A 1 230 ? -8.117 -17.969 12.562 1 85.75 230 LEU A C 1
ATOM 1854 O O . LEU A 1 230 ? -7.668 -19.094 12.375 1 85.75 230 LEU A O 1
ATOM 1858 N N . THR A 1 231 ? -8.945 -17.75 13.547 1 89 231 THR A N 1
ATOM 1859 C CA . THR A 1 231 ? -9.258 -18.75 14.555 1 89 231 THR A CA 1
ATOM 1860 C C . THR A 1 231 ? -10.562 -19.469 14.219 1 89 231 THR A C 1
ATOM 1862 O O . THR A 1 231 ? -10.617 -20.703 14.25 1 89 231 THR A O 1
ATOM 1865 N N . ILE A 1 232 ? -11.578 -18.781 13.828 1 83.75 232 ILE A N 1
ATOM 1866 C CA . ILE A 1 232 ? -12.875 -19.422 13.703 1 83.75 232 ILE A CA 1
ATOM 1867 C C . ILE A 1 232 ? -13.43 -19.203 12.297 1 83.75 232 ILE A C 1
ATOM 1869 O O . ILE A 1 232 ? -14.508 -19.719 11.961 1 83.75 232 ILE A O 1
ATOM 1873 N N . GLY A 1 233 ? -12.695 -18.469 11.492 1 83.56 233 GLY A N 1
ATOM 1874 C CA . GLY A 1 233 ? -13.258 -18.156 10.188 1 83.56 233 GLY A CA 1
ATOM 1875 C C . GLY A 1 233 ? -12.289 -18.406 9.047 1 83.56 233 GLY A C 1
ATOM 1876 O O . GLY A 1 233 ? -11.5 -19.344 9.094 1 83.56 233 GLY A O 1
ATOM 1877 N N . ASN A 1 234 ? -12.656 -17.719 7.996 1 87.5 234 ASN A N 1
ATOM 1878 C CA . ASN A 1 234 ? -11.859 -17.641 6.773 1 87.5 234 ASN A CA 1
ATOM 1879 C C . ASN A 1 234 ? -11.172 -16.297 6.633 1 87.5 234 ASN A C 1
ATOM 1881 O O . ASN A 1 234 ? -11.742 -15.258 6.98 1 87.5 234 ASN A O 1
ATOM 1885 N N . PHE A 1 235 ? -9.945 -16.328 6.234 1 86.31 235 PHE A N 1
ATOM 1886 C CA . PHE A 1 235 ? -9.156 -15.109 6.121 1 86.31 235 PHE A CA 1
ATOM 1887 C C . PHE A 1 235 ? -9.891 -14.062 5.289 1 86.31 235 PHE A C 1
ATOM 1889 O O . PHE A 1 235 ? -9.758 -12.859 5.539 1 86.31 235 PHE A O 1
ATOM 1896 N N . HIS A 1 236 ? -10.734 -14.438 4.387 1 90.5 236 HIS A N 1
ATOM 1897 C CA . HIS A 1 236 ? -11.469 -13.539 3.502 1 90.5 236 HIS A CA 1
ATOM 1898 C C . HIS A 1 236 ? -12.578 -12.805 4.25 1 90.5 236 HIS A C 1
ATOM 1900 O O . HIS A 1 236 ? -13.133 -11.828 3.746 1 90.5 236 HIS A O 1
ATOM 1906 N N . GLU A 1 237 ? -12.836 -13.188 5.5 1 91.06 237 GLU A N 1
ATOM 1907 C CA . GLU A 1 237 ? -13.891 -12.57 6.301 1 91.06 237 GLU A CA 1
ATOM 1908 C C . GLU A 1 237 ? -13.352 -11.406 7.121 1 91.06 237 GLU A C 1
ATOM 1910 O O . GLU A 1 237 ? -14.109 -10.711 7.801 1 91.06 237 GLU A O 1
ATOM 1915 N N . THR A 1 238 ? -12.078 -11.141 7 1 89.25 238 THR A N 1
ATOM 1916 C CA . THR A 1 238 ? -11.461 -10.133 7.855 1 89.25 238 THR A CA 1
ATOM 1917 C C . THR A 1 238 ? -12.141 -8.781 7.684 1 89.25 238 THR A C 1
ATOM 1919 O O . THR A 1 238 ? -12.477 -8.117 8.664 1 89.25 238 THR A O 1
ATOM 1922 N N . PRO A 1 239 ? -12.383 -8.328 6.441 1 87.88 239 PRO A N 1
ATOM 1923 C CA . PRO A 1 239 ? -13.062 -7.035 6.293 1 87.88 239 PRO A CA 1
ATOM 1924 C C . PRO A 1 239 ? -14.445 -7.02 6.934 1 87.88 239 PRO A C 1
ATOM 1926 O O . PRO A 1 239 ? -14.875 -5.992 7.469 1 87.88 239 PRO A O 1
ATOM 1929 N N . SER A 1 240 ? -15.094 -8.117 6.922 1 88.06 240 SER A N 1
ATOM 1930 C CA . SER A 1 240 ? -16.422 -8.195 7.516 1 88.06 240 SER A CA 1
ATOM 1931 C C . SER A 1 240 ? -16.359 -8.094 9.039 1 88.06 240 SER A C 1
ATOM 1933 O O . SER A 1 240 ? -17.156 -7.395 9.656 1 88.06 240 SER A O 1
ATOM 1935 N N . TYR A 1 241 ? -15.375 -8.734 9.625 1 87.69 241 TYR A N 1
ATOM 1936 C CA . TYR A 1 241 ? -15.203 -8.633 11.07 1 87.69 241 TYR A CA 1
ATOM 1937 C C . TYR A 1 241 ? -14.773 -7.23 11.469 1 87.69 241 TYR A C 1
ATOM 1939 O O . TYR A 1 241 ? -15.18 -6.727 12.516 1 87.69 241 TYR A O 1
ATOM 1947 N N . TRP A 1 242 ? -13.969 -6.66 10.664 1 88.75 242 TRP A N 1
ATOM 1948 C CA . TRP A 1 242 ? -13.57 -5.281 10.914 1 88.75 242 TRP A CA 1
ATOM 1949 C C . TRP A 1 242 ? -14.781 -4.359 10.953 1 88.75 242 TRP A C 1
ATOM 1951 O O . TRP A 1 242 ? -14.852 -3.453 11.789 1 88.75 242 TRP A O 1
ATOM 1961 N N . CYS A 1 243 ? -15.711 -4.539 10.086 1 83.75 243 CYS A N 1
ATOM 1962 C CA . CYS A 1 243 ? -16.906 -3.709 10.055 1 83.75 243 CYS A CA 1
ATOM 1963 C C . CYS A 1 243 ? -17.625 -3.73 11.406 1 83.75 243 CYS A C 1
ATOM 1965 O O . CYS A 1 243 ? -18.094 -2.695 11.875 1 83.75 243 CYS A O 1
ATOM 1967 N N . LEU A 1 244 ? -17.609 -4.812 12.031 1 80.25 244 LEU A N 1
ATOM 1968 C CA . LEU A 1 244 ? -18.266 -4.938 13.328 1 80.25 244 LEU A CA 1
ATOM 1969 C C . LEU A 1 244 ? -17.422 -4.301 14.43 1 80.25 244 LEU A C 1
ATOM 1971 O O . LEU A 1 244 ? -17.922 -3.508 15.227 1 80.25 244 LEU A O 1
ATOM 1975 N N . ILE A 1 245 ? -16.219 -4.602 14.367 1 86.06 245 ILE A N 1
ATOM 1976 C CA . ILE A 1 245 ? -15.328 -4.199 15.445 1 86.06 245 ILE A CA 1
ATOM 1977 C C . ILE A 1 245 ? -15.102 -2.688 15.391 1 86.06 245 ILE A C 1
ATOM 1979 O O . ILE A 1 245 ? -14.844 -2.057 16.422 1 86.06 245 ILE A O 1
ATOM 1983 N N . SER A 1 246 ? -15.305 -2.096 14.258 1 85.75 246 SER A N 1
ATOM 1984 C CA . SER A 1 246 ? -15.031 -0.673 14.086 1 85.75 246 SER A CA 1
ATOM 1985 C C . SER A 1 246 ? -16.234 0.174 14.5 1 85.75 246 SER A C 1
ATOM 1987 O O . SER A 1 246 ? -16.125 1.397 14.609 1 85.75 246 SER A O 1
ATOM 1989 N N . VAL A 1 247 ? -17.312 -0.358 14.844 1 78.31 247 VAL A N 1
ATOM 1990 C CA . VAL A 1 247 ? -18.547 0.38 15.141 1 78.31 247 VAL A CA 1
ATOM 1991 C C . VAL A 1 247 ? -18.328 1.256 16.375 1 78.31 247 VAL A C 1
ATOM 1993 O O . VAL A 1 247 ? -18.688 2.439 16.375 1 78.31 247 VAL A O 1
ATOM 1996 N N . PRO A 1 248 ? -17.656 0.773 17.359 1 74.88 248 PRO A N 1
ATOM 1997 C CA . PRO A 1 248 ? -17.469 1.622 18.531 1 74.88 248 PRO A CA 1
ATOM 1998 C C . PRO A 1 248 ? -16.578 2.832 18.266 1 74.88 248 PRO A C 1
ATOM 2000 O O . PRO A 1 248 ? -16.625 3.814 19 1 74.88 248 PRO A O 1
ATOM 2003 N N . CYS A 1 249 ? -15.797 2.773 17.234 1 71.75 249 CYS A N 1
ATOM 2004 C CA . CYS A 1 249 ? -14.906 3.885 16.906 1 71.75 249 CYS A CA 1
ATOM 2005 C C . CYS A 1 249 ? -15.695 5.066 16.359 1 71.75 249 CYS A C 1
ATOM 2007 O O . CYS A 1 249 ? -15.172 6.18 16.266 1 71.75 249 CYS A O 1
ATOM 2009 N N . LEU A 1 250 ? -16.938 4.875 16.047 1 70.75 250 LEU A N 1
ATOM 2010 C CA . LEU A 1 250 ? -17.766 5.914 15.438 1 70.75 250 LEU A CA 1
ATOM 2011 C C . LEU A 1 250 ? -18.469 6.738 16.5 1 70.75 250 LEU A C 1
ATOM 2013 O O . LEU A 1 250 ? -18.969 7.832 16.219 1 70.75 250 LEU A O 1
ATOM 2017 N N . VAL A 1 251 ? -18.547 6.27 17.688 1 62 251 VAL A N 1
ATOM 2018 C CA . VAL A 1 251 ? -19.281 6.941 18.75 1 62 251 VAL A CA 1
ATOM 2019 C C . VAL A 1 251 ? -18.312 7.574 19.734 1 62 251 VAL A C 1
ATOM 2021 O O . VAL A 1 251 ? -17.234 7.031 19.984 1 62 251 VAL A O 1
ATOM 2024 N N . MET B 1 1 ? 23.375 3.975 -17.062 1 36.81 1 MET B N 1
ATOM 2025 C CA . MET B 1 1 ? 22.438 2.902 -17.422 1 36.81 1 MET B CA 1
ATOM 2026 C C . MET B 1 1 ? 22.875 1.581 -16.797 1 36.81 1 MET B C 1
ATOM 2028 O O . MET B 1 1 ? 23.984 1.108 -17.031 1 36.81 1 MET B O 1
ATOM 2032 N N . CYS B 1 2 ? 22.719 1.31 -15.422 1 55.41 2 CYS B N 1
ATOM 2033 C CA . CYS B 1 2 ? 23.359 0.27 -14.625 1 55.41 2 CYS B CA 1
ATOM 2034 C C . CYS B 1 2 ? 23.172 -1.102 -15.266 1 55.41 2 CYS B C 1
ATOM 2036 O O . CYS B 1 2 ? 22.656 -2.021 -14.625 1 55.41 2 CYS B O 1
ATOM 2038 N N . TRP B 1 3 ? 23.266 -1 -16.656 1 69.38 3 TRP B N 1
ATOM 2039 C CA . TRP B 1 3 ? 23.047 -2.129 -17.547 1 69.38 3 TRP B CA 1
ATOM 2040 C C . TRP B 1 3 ? 24.328 -2.928 -17.734 1 69.38 3 TRP B C 1
ATOM 2042 O O . TRP B 1 3 ? 24.328 -3.984 -18.375 1 69.38 3 TRP B O 1
ATOM 2052 N N . SER B 1 4 ? 25.344 -2.283 -17.062 1 80.69 4 SER B N 1
ATOM 2053 C CA . SER B 1 4 ? 26.625 -2.965 -17.281 1 80.69 4 SER B CA 1
ATOM 2054 C C . SER B 1 4 ? 27.594 -2.713 -16.125 1 80.69 4 SER B C 1
ATOM 2056 O O . SER B 1 4 ? 27.359 -1.82 -15.305 1 80.69 4 SER B O 1
ATOM 2058 N N . LEU B 1 5 ? 28.594 -3.434 -16.188 1 89.31 5 LEU B N 1
ATOM 2059 C CA . LEU B 1 5 ? 29.656 -3.293 -15.203 1 89.31 5 LEU B CA 1
ATOM 2060 C C . LEU B 1 5 ? 30.266 -1.89 -15.242 1 89.31 5 LEU B C 1
ATOM 2062 O O . LEU B 1 5 ? 30.453 -1.262 -14.203 1 89.31 5 LEU B O 1
ATOM 2066 N N . ARG B 1 6 ? 30.5 -1.382 -16.453 1 90.81 6 ARG B N 1
ATOM 206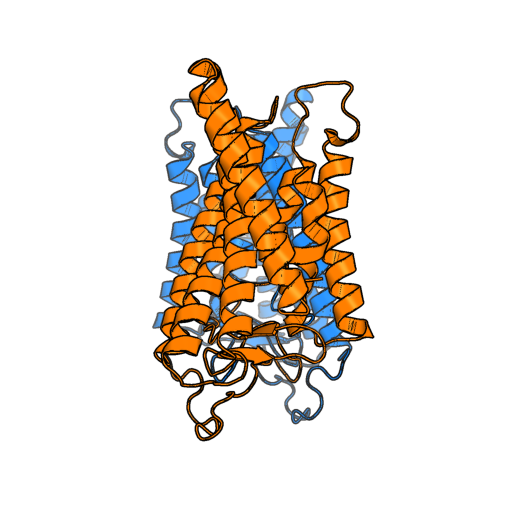7 C CA . ARG B 1 6 ? 31.125 -0.075 -16.641 1 90.81 6 ARG B CA 1
ATOM 2068 C C . ARG B 1 6 ? 30.219 1.04 -16.125 1 90.81 6 ARG B C 1
ATOM 2070 O O . ARG B 1 6 ? 30.672 1.956 -15.438 1 90.81 6 ARG B O 1
ATOM 2077 N N . ALA B 1 7 ? 28.984 0.983 -16.469 1 87.69 7 ALA B N 1
ATOM 2078 C CA . ALA B 1 7 ? 28.047 2.004 -16.031 1 87.69 7 ALA B CA 1
ATOM 2079 C C . ALA B 1 7 ? 27.906 2.008 -14.516 1 87.69 7 ALA B C 1
ATOM 2081 O O . ALA B 1 7 ? 27.891 3.072 -13.891 1 87.69 7 ALA B O 1
ATOM 2082 N N . SER B 1 8 ? 27.828 0.858 -13.906 1 90.44 8 SER B N 1
ATOM 2083 C CA . SER B 1 8 ? 27.688 0.76 -12.453 1 90.44 8 SER B CA 1
ATOM 2084 C C . SER B 1 8 ? 28.922 1.282 -11.734 1 90.44 8 SER B C 1
ATOM 2086 O O . SER B 1 8 ? 28.812 1.923 -10.688 1 90.44 8 SER B O 1
ATOM 2088 N N . LEU B 1 9 ? 30.031 0.968 -12.32 1 93.5 9 LEU B N 1
ATOM 2089 C CA . LEU B 1 9 ? 31.266 1.492 -11.742 1 93.5 9 LEU B CA 1
ATOM 2090 C C . LEU B 1 9 ? 31.297 3.016 -11.812 1 93.5 9 LEU B C 1
ATOM 2092 O O . LEU B 1 9 ? 31.609 3.678 -10.82 1 93.5 9 LEU B O 1
ATOM 2096 N N . PHE B 1 10 ? 30.953 3.537 -12.938 1 92.69 10 PHE B N 1
ATOM 2097 C CA . PHE B 1 10 ? 30.953 4.98 -13.133 1 92.69 10 PHE B CA 1
ATOM 2098 C C . PHE B 1 10 ? 30.031 5.656 -12.109 1 92.69 10 PHE B C 1
ATOM 2100 O O . PHE B 1 10 ? 30.453 6.59 -11.414 1 92.69 10 PHE B O 1
ATOM 2107 N N . PHE B 1 11 ? 28.875 5.191 -11.945 1 90.75 11 PHE B N 1
ATOM 2108 C CA . PHE B 1 11 ? 27.906 5.832 -11.062 1 90.75 11 PHE B CA 1
ATOM 2109 C C . PHE B 1 11 ? 28.266 5.578 -9.602 1 90.75 11 PHE B C 1
ATOM 2111 O O . PHE B 1 11 ? 27.984 6.41 -8.734 1 90.75 11 PHE B O 1
ATOM 2118 N N . SER B 1 12 ? 28.891 4.496 -9.328 1 92.88 12 SER B N 1
ATOM 2119 C CA . SER B 1 12 ? 29.375 4.254 -7.973 1 92.88 12 SER B CA 1
ATOM 2120 C C . SER B 1 12 ? 30.438 5.27 -7.574 1 92.88 12 SER B C 1
ATOM 2122 O O . SER B 1 12 ? 30.422 5.805 -6.465 1 92.88 12 SER B O 1
ATOM 2124 N N . ILE B 1 13 ? 31.344 5.504 -8.461 1 95.38 13 ILE B N 1
ATOM 2125 C CA . ILE B 1 13 ? 32.406 6.453 -8.195 1 95.38 13 ILE B CA 1
ATOM 2126 C C . ILE B 1 13 ? 31.844 7.863 -8.078 1 95.38 13 ILE B C 1
ATOM 2128 O O . ILE B 1 13 ? 32.156 8.594 -7.133 1 95.38 13 ILE B O 1
ATOM 2132 N N . LEU B 1 14 ? 31 8.227 -9.07 1 92.56 14 LEU B N 1
ATOM 2133 C CA . LEU B 1 14 ? 30.375 9.539 -9.031 1 92.56 14 LEU B CA 1
ATOM 2134 C C . LEU B 1 14 ? 29.594 9.727 -7.73 1 92.56 14 LEU B C 1
ATOM 2136 O O . LEU B 1 14 ? 29.719 10.758 -7.066 1 92.56 14 LEU B O 1
ATOM 2140 N N . GLY B 1 15 ? 28.766 8.75 -7.395 1 93.88 15 GLY B N 1
ATOM 2141 C CA . GLY B 1 15 ? 28.016 8.812 -6.148 1 93.88 15 GLY B CA 1
ATOM 2142 C C . GLY B 1 15 ? 28.906 8.898 -4.926 1 93.88 15 GLY B C 1
ATOM 2143 O O . GLY B 1 15 ? 28.625 9.656 -3.992 1 93.88 15 GLY B O 1
ATOM 2144 N N . GLY B 1 16 ? 29.953 8.148 -4.934 1 96.06 16 GLY B N 1
ATOM 2145 C CA . GLY B 1 16 ? 30.906 8.211 -3.836 1 96.06 16 GLY B CA 1
ATOM 2146 C C . GLY B 1 16 ? 31.531 9.578 -3.66 1 96.06 16 GLY B C 1
ATOM 2147 O O . GLY B 1 16 ? 31.609 10.086 -2.539 1 96.06 16 GLY B O 1
ATOM 2148 N N . LEU B 1 17 ? 31.891 10.164 -4.738 1 96.62 17 LEU B N 1
ATOM 2149 C CA . LEU B 1 17 ? 32.469 11.5 -4.699 1 96.62 17 LEU B CA 1
ATOM 2150 C C . LEU B 1 17 ? 31.469 12.523 -4.199 1 96.62 17 LEU B C 1
ATOM 2152 O O . LEU B 1 17 ? 31.797 13.383 -3.381 1 96.62 17 LEU B O 1
ATOM 2156 N N . MET B 1 18 ? 30.297 12.43 -4.656 1 94.56 18 MET B N 1
ATOM 2157 C CA . MET B 1 18 ? 29.25 13.352 -4.227 1 94.56 18 MET B CA 1
ATOM 2158 C C . MET B 1 18 ? 28.953 13.18 -2.74 1 94.56 18 MET B C 1
ATOM 2160 O O . MET B 1 18 ? 28.766 14.164 -2.021 1 94.56 18 MET B O 1
ATOM 2164 N N . THR B 1 19 ? 28.906 11.953 -2.295 1 96.12 19 THR B N 1
ATOM 2165 C CA . THR B 1 19 ? 28.641 11.672 -0.888 1 96.12 19 THR B CA 1
ATOM 2166 C C . THR B 1 19 ? 29.766 12.211 -0.009 1 96.12 19 THR B C 1
ATOM 2168 O O . THR B 1 19 ? 29.5 12.891 0.991 1 96.12 19 THR B O 1
ATOM 2171 N N . LEU B 1 20 ? 30.969 11.977 -0.415 1 96.88 20 LEU B N 1
ATOM 2172 C CA . LEU B 1 20 ? 32.125 12.445 0.35 1 96.88 20 LEU B CA 1
ATOM 2173 C C . LEU B 1 20 ? 32.156 13.969 0.394 1 96.88 20 LEU B C 1
ATOM 2175 O O . LEU B 1 20 ? 32.469 14.555 1.435 1 96.88 20 LEU B O 1
ATOM 2179 N N . ASP B 1 21 ? 31.891 14.602 -0.729 1 96.19 21 ASP B N 1
ATOM 2180 C CA . ASP B 1 21 ? 31.844 16.062 -0.761 1 96.19 21 ASP B CA 1
ATOM 2181 C C . ASP B 1 21 ? 30.75 16.594 0.161 1 96.19 21 ASP B C 1
ATOM 2183 O O . ASP B 1 21 ? 30.969 17.578 0.875 1 96.19 21 ASP B O 1
ATOM 2187 N N . GLN B 1 22 ? 29.656 15.961 0.113 1 95 22 GLN B N 1
ATOM 2188 C CA . GLN B 1 22 ? 28.562 16.406 0.97 1 95 22 GLN B CA 1
ATOM 2189 C C . GLN B 1 22 ? 28.906 16.203 2.445 1 95 22 GLN B C 1
ATOM 2191 O O . GLN B 1 22 ? 28.531 17.031 3.289 1 95 22 GLN B O 1
ATOM 2196 N N . ILE B 1 23 ? 29.547 15.094 2.762 1 95.88 23 ILE B N 1
ATOM 2197 C CA . ILE B 1 23 ? 29.984 14.859 4.133 1 95.88 23 ILE B CA 1
ATOM 2198 C C . ILE B 1 23 ? 30.953 15.961 4.559 1 95.88 23 ILE B C 1
ATOM 2200 O O . ILE B 1 23 ? 30.812 16.531 5.645 1 95.88 23 ILE B O 1
ATOM 2204 N N . ARG B 1 24 ? 31.875 16.297 3.719 1 95.69 24 ARG B N 1
ATOM 2205 C CA . ARG B 1 24 ? 32.812 17.359 3.996 1 95.69 24 ARG B CA 1
ATOM 2206 C C . ARG B 1 24 ? 32.125 18.688 4.258 1 95.69 24 ARG B C 1
ATOM 2208 O O . ARG B 1 24 ? 32.406 19.391 5.227 1 95.69 24 ARG B O 1
ATOM 2215 N N . ARG B 1 25 ? 31.141 19.031 3.455 1 94.56 25 ARG B N 1
ATOM 2216 C CA . ARG B 1 25 ? 30.359 20.25 3.617 1 94.56 25 ARG B CA 1
ATOM 2217 C C . ARG B 1 25 ? 29.562 20.234 4.922 1 94.56 25 ARG B C 1
ATOM 2219 O O . ARG B 1 25 ? 29.453 21.25 5.602 1 94.56 25 ARG B O 1
ATOM 2226 N N . THR B 1 26 ? 29.031 19.078 5.238 1 93.5 26 THR B N 1
ATOM 2227 C CA . THR B 1 26 ? 28.234 18.922 6.449 1 93.5 26 THR B CA 1
ATOM 2228 C C . THR B 1 26 ? 29.078 19.156 7.695 1 93.5 26 THR B C 1
ATOM 2230 O O . THR B 1 26 ? 28.625 19.781 8.656 1 93.5 26 THR B O 1
ATOM 2233 N N . LEU B 1 27 ? 30.297 18.688 7.672 1 93.19 27 LEU B N 1
ATOM 2234 C CA . LEU B 1 27 ? 31.203 18.828 8.805 1 93.19 27 LEU B CA 1
ATOM 2235 C C . LEU B 1 27 ? 31.688 20.266 8.953 1 93.19 27 LEU B C 1
ATOM 2237 O O . LEU B 1 27 ? 32.094 20.688 10.039 1 93.19 27 LEU B O 1
ATOM 2241 N N . ALA B 1 28 ? 31.469 21.094 7.938 1 92.56 28 ALA B N 1
ATOM 2242 C CA . ALA B 1 28 ? 31.969 22.469 7.922 1 92.56 28 ALA B CA 1
ATOM 2243 C C . ALA B 1 28 ? 30.875 23.453 8.273 1 92.56 28 ALA B C 1
ATOM 2245 O O . ALA B 1 28 ? 31.141 24.625 8.539 1 92.56 28 ALA B O 1
ATOM 2246 N N . ILE B 1 29 ? 29.672 23.062 8.266 1 89.69 29 ILE B N 1
ATOM 2247 C CA . ILE B 1 29 ? 28.578 24.016 8.445 1 89.69 29 ILE B CA 1
ATOM 2248 C C . ILE B 1 29 ? 28.156 24.047 9.914 1 89.69 29 ILE B C 1
ATOM 2250 O O . ILE B 1 29 ? 28.531 23.172 10.688 1 89.69 29 ILE B O 1
ATOM 2254 N N . ARG B 1 30 ? 27.312 25.125 10.172 1 87 30 ARG B N 1
ATOM 2255 C CA . ARG B 1 30 ? 26.828 25.344 11.539 1 87 30 ARG B CA 1
ATOM 2256 C C . ARG B 1 30 ? 25.891 24.234 11.977 1 87 30 ARG B C 1
ATOM 2258 O O . ARG B 1 30 ? 25.188 23.641 11.148 1 87 30 ARG B O 1
ATOM 2265 N N . LYS B 1 31 ? 25.875 23.969 13.258 1 87.44 31 LYS B N 1
ATOM 2266 C CA . LYS B 1 31 ? 25.141 22.859 13.867 1 87.44 31 LYS B CA 1
ATOM 2267 C C . LYS B 1 31 ? 23.656 22.922 13.531 1 87.44 31 LYS B C 1
ATOM 2269 O O . LYS B 1 31 ? 23.016 21.906 13.281 1 87.44 31 LYS B O 1
ATOM 2274 N N . GLU B 1 32 ? 23.078 24.125 13.43 1 84.25 32 GLU B N 1
ATOM 2275 C CA . GLU B 1 32 ? 21.641 24.312 13.219 1 84.25 32 GLU B CA 1
ATOM 2276 C C . GLU B 1 32 ? 21.234 23.844 11.828 1 84.25 32 GLU B C 1
ATOM 2278 O O . GLU B 1 32 ? 20.062 23.5 11.602 1 84.25 32 GLU B O 1
ATOM 2283 N N . TRP B 1 33 ? 22.234 23.781 10.969 1 84 33 TRP B N 1
ATOM 2284 C CA . TRP B 1 33 ? 21.938 23.438 9.586 1 84 33 TRP B CA 1
ATOM 2285 C C . TRP B 1 33 ? 22.375 22 9.266 1 84 33 TRP B C 1
ATOM 2287 O O . TRP B 1 33 ? 22.141 21.5 8.164 1 84 33 TRP B O 1
ATOM 2297 N N . ARG B 1 34 ? 22.859 21.359 10.188 1 88.75 34 ARG B N 1
ATOM 2298 C CA . ARG B 1 34 ? 23.484 20.062 9.945 1 88.75 34 ARG B CA 1
ATOM 2299 C C . ARG B 1 34 ? 22.438 19 9.625 1 88.75 34 ARG B C 1
ATOM 2301 O O . ARG B 1 34 ? 22.688 18.109 8.812 1 88.75 34 ARG B O 1
ATOM 2308 N N . ALA B 1 35 ? 21.328 19.172 10.242 1 87.38 35 ALA B N 1
ATOM 2309 C CA . ALA B 1 35 ? 20.281 18.172 10.008 1 87.38 35 ALA B CA 1
ATOM 2310 C C . ALA B 1 35 ? 19.875 18.141 8.539 1 87.38 35 ALA B C 1
ATOM 2312 O O . ALA B 1 35 ? 19.672 17.078 7.961 1 87.38 35 ALA B O 1
ATOM 2313 N N . ARG B 1 36 ? 19.812 19.234 8 1 89.38 36 ARG B N 1
ATOM 2314 C CA . ARG B 1 36 ? 19.484 19.344 6.586 1 89.38 36 ARG B CA 1
ATOM 2315 C C . ARG B 1 36 ? 20.578 18.734 5.723 1 89.38 36 ARG B C 1
ATOM 2317 O O . ARG B 1 36 ? 20.312 18 4.777 1 89.38 36 ARG B O 1
ATOM 2324 N N . SER B 1 37 ? 21.719 19.047 6.102 1 92.31 37 SER B N 1
ATOM 2325 C CA . SER B 1 37 ? 22.859 18.547 5.348 1 92.31 37 SER B CA 1
ATOM 2326 C C . SER B 1 37 ? 23 17.031 5.5 1 92.31 37 SER B C 1
ATOM 2328 O O . SER B 1 37 ? 23.312 16.328 4.535 1 92.31 37 SER B O 1
ATOM 2330 N N . ILE B 1 38 ? 22.766 16.5 6.664 1 94.69 38 ILE B N 1
ATOM 2331 C CA . ILE B 1 38 ? 22.828 15.062 6.914 1 94.69 38 ILE B CA 1
ATOM 2332 C C . ILE B 1 38 ? 21.781 14.344 6.051 1 94.69 38 ILE B C 1
ATOM 2334 O O . ILE B 1 38 ? 22.047 13.258 5.531 1 94.69 38 ILE B O 1
ATOM 2338 N N . SER B 1 39 ? 20.609 14.953 5.914 1 94.44 39 SER B N 1
ATOM 2339 C CA . SER B 1 39 ? 19.578 14.344 5.074 1 94.44 39 SER B CA 1
ATOM 2340 C C . SER B 1 39 ? 20.062 14.195 3.633 1 94.44 39 SER B C 1
ATOM 2342 O O . SER B 1 39 ? 19.734 13.211 2.963 1 94.44 39 SER B O 1
ATOM 2344 N N . GLN B 1 40 ? 20.859 15.117 3.182 1 93.5 40 GLN B N 1
ATOM 2345 C CA . GLN B 1 40 ? 21.422 15.039 1.833 1 93.5 40 GLN B CA 1
ATOM 2346 C C . GLN B 1 40 ? 22.469 13.938 1.733 1 93.5 40 GLN B C 1
ATOM 2348 O O . GLN B 1 40 ? 22.547 13.234 0.727 1 93.5 40 GLN B O 1
ATOM 2353 N N . VAL B 1 41 ? 23.266 13.836 2.742 1 95.56 41 VAL B N 1
ATOM 2354 C CA . VAL B 1 41 ? 24.266 12.773 2.787 1 95.56 41 VAL B CA 1
ATOM 2355 C C . VAL B 1 41 ? 23.578 11.414 2.689 1 95.56 41 VAL B C 1
ATOM 2357 O O . VAL B 1 41 ? 24 10.555 1.912 1 95.56 41 VAL B O 1
ATOM 2360 N N . LEU B 1 42 ? 22.516 11.273 3.439 1 95.19 42 LEU B N 1
ATOM 2361 C CA . LEU B 1 42 ? 21.797 10 3.461 1 95.19 42 LEU B CA 1
ATOM 2362 C C . LEU B 1 42 ? 21.172 9.703 2.1 1 95.19 42 LEU B C 1
ATOM 2364 O O . LEU B 1 42 ? 21.156 8.555 1.661 1 95.19 42 LEU B O 1
ATOM 2368 N N . MET B 1 43 ? 20.719 10.703 1.443 1 93.25 43 MET B N 1
ATOM 2369 C CA . MET B 1 43 ? 20.156 10.547 0.104 1 93.25 43 MET B CA 1
ATOM 2370 C C . MET B 1 43 ? 21.234 10.086 -0.883 1 93.25 43 MET B C 1
ATOM 2372 O O . MET B 1 43 ? 21.047 9.086 -1.581 1 93.25 43 MET B O 1
ATOM 2376 N N . TYR B 1 44 ? 22.328 10.719 -0.866 1 94.69 44 TYR B N 1
ATOM 2377 C CA . TYR B 1 44 ? 23.422 10.344 -1.752 1 94.69 44 TYR B CA 1
ATOM 2378 C C . TYR B 1 44 ? 23.922 8.938 -1.439 1 94.69 44 TYR B C 1
ATOM 2380 O O . TYR B 1 44 ? 24.156 8.141 -2.35 1 94.69 44 TYR B O 1
ATOM 2388 N N . LEU B 1 45 ? 24.031 8.703 -0.2 1 95.12 45 LEU B N 1
ATOM 2389 C CA . LEU B 1 45 ? 24.547 7.414 0.239 1 95.12 45 LEU B CA 1
ATOM 2390 C C . LEU B 1 45 ? 23.641 6.277 -0.218 1 95.12 45 LEU B C 1
ATOM 2392 O O . LEU B 1 45 ? 24.125 5.227 -0.645 1 95.12 45 LEU B O 1
ATOM 2396 N N . SER B 1 46 ? 22.359 6.5 -0.116 1 93.56 46 SER B N 1
ATOM 2397 C CA . SER B 1 46 ? 21.406 5.465 -0.499 1 93.56 46 SER B CA 1
ATOM 2398 C C . SER B 1 46 ? 21.562 5.09 -1.97 1 93.56 46 SER B C 1
ATOM 2400 O O . SER B 1 46 ? 21.562 3.908 -2.316 1 93.56 46 SER B O 1
ATOM 2402 N N . TYR B 1 47 ? 21.766 6 -2.82 1 92.69 47 TYR B N 1
ATOM 2403 C CA . TYR B 1 47 ? 21.922 5.738 -4.246 1 92.69 47 TYR B CA 1
ATOM 2404 C C . TYR B 1 47 ? 23.312 5.188 -4.555 1 92.69 47 TYR B C 1
ATOM 2406 O O . TYR B 1 47 ? 23.453 4.301 -5.398 1 92.69 47 TYR B O 1
ATOM 2414 N N . THR B 1 48 ? 24.25 5.703 -3.85 1 93.56 48 THR B N 1
ATOM 2415 C CA . THR B 1 48 ? 25.625 5.23 -4.039 1 93.56 48 THR B CA 1
ATOM 2416 C C . THR B 1 48 ? 25.734 3.752 -3.676 1 93.56 48 THR B C 1
ATOM 2418 O O . THR B 1 48 ? 26.344 2.971 -4.414 1 93.56 48 THR B O 1
ATOM 2421 N N . LEU B 1 49 ? 25.141 3.424 -2.59 1 94.94 49 LEU B N 1
ATOM 2422 C CA . LEU B 1 49 ? 25.219 2.041 -2.135 1 94.94 49 LEU B CA 1
ATOM 2423 C C . LEU B 1 49 ? 24.5 1.111 -3.107 1 94.94 49 LEU B C 1
ATOM 2425 O O . LEU B 1 49 ? 24.938 -0.017 -3.336 1 94.94 49 LEU B O 1
ATOM 2429 N N . MET B 1 50 ? 23.406 1.563 -3.711 1 93.31 50 MET B N 1
ATOM 2430 C CA . MET B 1 50 ? 22.688 0.758 -4.695 1 93.31 50 MET B CA 1
ATOM 2431 C C . MET B 1 50 ? 23.531 0.538 -5.941 1 93.31 50 MET B C 1
ATOM 2433 O O . MET B 1 50 ? 23.641 -0.585 -6.441 1 93.31 50 MET B O 1
ATOM 2437 N N . GLU B 1 51 ? 24.203 1.576 -6.363 1 92.38 51 GLU B N 1
ATOM 2438 C CA . GLU B 1 51 ? 25.078 1.451 -7.527 1 92.38 51 GLU B CA 1
ATOM 2439 C C . GLU B 1 51 ? 26.297 0.573 -7.215 1 92.38 51 GLU B C 1
ATOM 2441 O O . GLU B 1 51 ? 26.734 -0.212 -8.055 1 92.38 51 GLU B O 1
ATOM 2446 N N . PHE B 1 52 ? 26.734 0.764 -6.062 1 94.88 52 PHE B N 1
ATOM 2447 C CA . PHE B 1 52 ? 27.891 -0.033 -5.652 1 94.88 52 PHE B CA 1
ATOM 2448 C C . PHE B 1 52 ? 27.516 -1.509 -5.562 1 94.88 52 PHE B C 1
ATOM 2450 O O . PHE B 1 52 ? 28.312 -2.375 -5.945 1 94.88 52 PHE B O 1
ATOM 2457 N N . LEU B 1 53 ? 26.359 -1.787 -5.074 1 95.25 53 LEU B N 1
ATOM 2458 C CA . LEU B 1 53 ? 25.875 -3.16 -5.039 1 95.25 53 LEU B CA 1
ATOM 2459 C C . LEU B 1 53 ? 25.828 -3.762 -6.438 1 95.25 53 LEU B C 1
ATOM 2461 O O . LEU B 1 53 ? 26.297 -4.883 -6.652 1 95.25 53 LEU B O 1
ATOM 2465 N N . GLN B 1 54 ? 25.266 -2.984 -7.359 1 93.94 54 GLN B N 1
ATOM 2466 C CA . GLN B 1 54 ? 25.188 -3.465 -8.734 1 93.94 54 GLN B CA 1
ATOM 2467 C C . GLN B 1 54 ? 26.578 -3.668 -9.328 1 93.94 54 GLN B C 1
ATOM 2469 O O . GLN B 1 54 ? 26.828 -4.648 -10.031 1 93.94 54 GLN B O 1
ATOM 2474 N N . PHE B 1 55 ? 27.484 -2.828 -9.016 1 94 55 PHE B N 1
ATOM 2475 C CA . PHE B 1 55 ? 28.875 -2.957 -9.461 1 94 55 PHE B CA 1
ATOM 2476 C C . PHE B 1 55 ? 29.484 -4.258 -8.953 1 94 55 PHE B C 1
ATOM 2478 O O . PHE B 1 55 ? 30.078 -5.012 -9.727 1 94 55 PHE B O 1
ATOM 2485 N N . LEU B 1 56 ? 29.281 -4.504 -7.676 1 95.75 56 LEU B N 1
ATOM 2486 C CA . LEU B 1 56 ? 29.828 -5.719 -7.086 1 95.75 56 LEU B CA 1
ATOM 2487 C C . LEU B 1 56 ? 29.234 -6.957 -7.742 1 95.75 56 LEU B C 1
ATOM 2489 O O . LEU B 1 56 ? 29.938 -7.941 -7.98 1 95.75 56 LEU B O 1
ATOM 2493 N N . GLN B 1 57 ? 27.969 -6.922 -8.039 1 95.25 57 GLN B N 1
ATOM 2494 C CA . GLN B 1 57 ? 27.297 -8.07 -8.633 1 95.25 57 GLN B CA 1
ATOM 2495 C C . GLN B 1 57 ? 27.797 -8.336 -10.047 1 95.25 57 GLN B C 1
ATOM 2497 O O . GLN B 1 57 ? 28.031 -9.484 -10.43 1 95.25 57 GLN B O 1
ATOM 2502 N N . TYR B 1 58 ? 28.047 -7.316 -10.789 1 93.69 58 TYR B N 1
ATOM 2503 C CA . TYR B 1 58 ? 28.609 -7.461 -12.125 1 93.69 58 TYR B CA 1
ATOM 2504 C C . TYR B 1 58 ? 30.078 -7.875 -12.062 1 93.69 58 TYR B C 1
ATOM 2506 O O . TYR B 1 58 ? 30.5 -8.758 -12.805 1 93.69 58 TYR B O 1
ATOM 2514 N N . TRP B 1 59 ? 30.75 -7.254 -11.219 1 94.5 59 TRP B N 1
ATOM 2515 C CA . TRP B 1 59 ? 32.188 -7.477 -11.133 1 94.5 59 TRP B CA 1
ATOM 2516 C C . TRP B 1 59 ? 32.5 -8.93 -10.797 1 94.5 59 TRP B C 1
ATOM 2518 O O . TRP B 1 59 ? 33.375 -9.547 -11.414 1 94.5 59 TRP B O 1
ATOM 2528 N N . PHE B 1 60 ? 31.75 -9.453 -9.914 1 94.94 60 PHE B N 1
ATOM 2529 C CA . PHE B 1 60 ? 32 -10.82 -9.469 1 94.94 60 PHE B CA 1
ATOM 2530 C C . PHE B 1 60 ? 31.156 -11.812 -10.258 1 94.94 60 PHE B C 1
ATOM 2532 O O . PHE B 1 60 ? 31.234 -13.023 -10.047 1 94.94 60 PHE B O 1
ATOM 2539 N N . GLY B 1 61 ? 30.375 -11.383 -11.172 1 93.38 61 GLY B N 1
ATOM 2540 C CA . GLY B 1 61 ? 29.547 -12.242 -12 1 93.38 61 GLY B CA 1
ATOM 2541 C C . GLY B 1 61 ? 28.562 -13.07 -11.203 1 93.38 61 GLY B C 1
ATOM 2542 O O . GLY B 1 61 ? 28.422 -14.273 -11.422 1 93.38 61 GLY B O 1
ATOM 2543 N N . ILE B 1 62 ? 27.938 -12.43 -10.25 1 93.06 62 ILE B N 1
ATOM 2544 C CA . ILE B 1 62 ? 27.094 -13.164 -9.305 1 93.06 62 ILE B CA 1
ATOM 2545 C C . ILE B 1 62 ? 25.688 -13.305 -9.867 1 93.06 62 ILE B C 1
ATOM 2547 O O . ILE B 1 62 ? 24.922 -14.164 -9.43 1 93.06 62 ILE B O 1
ATOM 2551 N N . GLU B 1 63 ? 25.312 -12.43 -10.867 1 91.75 63 GLU B N 1
ATOM 2552 C CA . GLU B 1 63 ? 23.969 -12.484 -11.438 1 91.75 63 GLU B CA 1
ATOM 2553 C C . GLU B 1 63 ? 23.719 -13.828 -12.133 1 91.75 63 GLU B C 1
ATOM 2555 O O . GLU B 1 63 ? 24.578 -14.32 -12.867 1 91.75 63 GLU B O 1
ATOM 2560 N N . GLY B 1 64 ? 22.672 -14.438 -11.773 1 92.25 64 GLY B N 1
ATOM 2561 C CA . GLY B 1 64 ? 22.297 -15.695 -12.383 1 92.25 64 GLY B CA 1
ATOM 2562 C C . GLY B 1 64 ? 22.875 -16.906 -11.68 1 92.25 64 GLY B C 1
ATOM 2563 O O . GLY B 1 64 ? 22.547 -18.047 -12.008 1 92.25 64 GLY B O 1
ATOM 2564 N N . THR B 1 65 ? 23.719 -16.688 -10.734 1 95.12 65 THR B N 1
ATOM 2565 C CA . THR B 1 65 ? 24.281 -17.797 -9.977 1 95.12 65 THR B CA 1
ATOM 2566 C C . THR B 1 65 ? 23.438 -18.094 -8.742 1 95.12 65 THR B C 1
ATOM 2568 O O . THR B 1 65 ? 23.938 -18.109 -7.625 1 95.12 65 THR B O 1
ATOM 2571 N N . CYS B 1 66 ? 22.219 -18.359 -9.016 1 94.38 66 CYS B N 1
ATOM 2572 C CA . CYS B 1 66 ? 21.234 -18.547 -7.957 1 94.38 66 CYS B CA 1
ATOM 2573 C C . CYS B 1 66 ? 21.594 -19.734 -7.066 1 94.38 66 CYS B C 1
ATOM 2575 O O . CYS B 1 66 ? 22.078 -20.75 -7.551 1 94.38 66 CYS B O 1
ATOM 2577 N N . GLY B 1 67 ? 21.406 -19.609 -5.789 1 92.75 67 GLY B N 1
ATOM 2578 C CA . GLY B 1 67 ? 21.703 -20.656 -4.836 1 92.75 67 GLY B CA 1
ATOM 2579 C C . GLY B 1 67 ? 23.047 -20.5 -4.16 1 92.75 67 GLY B C 1
ATOM 2580 O O . GLY B 1 67 ? 23.297 -21.078 -3.105 1 92.75 67 GLY B O 1
ATOM 2581 N N . THR B 1 68 ? 23.891 -19.719 -4.816 1 96.12 68 THR B N 1
ATOM 2582 C CA . THR B 1 68 ? 25.203 -19.484 -4.203 1 96.12 68 THR B CA 1
ATOM 2583 C C . THR B 1 68 ? 25.094 -18.516 -3.037 1 96.12 68 THR B C 1
ATOM 2585 O O . THR B 1 68 ? 24.203 -17.656 -3.016 1 96.12 68 THR B O 1
ATOM 2588 N N . THR B 1 69 ? 26.031 -18.641 -2.115 1 96.56 69 THR B N 1
ATOM 2589 C CA . THR B 1 69 ? 26.031 -17.812 -0.919 1 96.56 69 THR B CA 1
ATOM 2590 C C . THR B 1 69 ? 26.188 -16.344 -1.286 1 96.56 69 THR B C 1
ATOM 2592 O O . THR B 1 69 ? 25.516 -15.477 -0.719 1 96.56 69 THR B O 1
ATOM 2595 N N . SER B 1 70 ? 27.047 -16.078 -2.223 1 97.19 70 SER B N 1
ATOM 2596 C CA . SER B 1 70 ? 27.297 -14.688 -2.619 1 97.19 70 SER B CA 1
ATOM 2597 C C . SER B 1 70 ? 26.062 -14.07 -3.268 1 97.19 70 SER B C 1
ATOM 2599 O O . SER B 1 70 ? 25.703 -12.93 -2.975 1 97.19 70 SER B O 1
ATOM 2601 N N . ASN B 1 71 ? 25.406 -14.781 -4.109 1 97.44 71 ASN B N 1
ATOM 2602 C CA . ASN B 1 71 ? 24.188 -14.273 -4.75 1 97.44 71 ASN B CA 1
ATOM 2603 C C . ASN B 1 71 ? 23.094 -14.008 -3.73 1 97.44 71 ASN B C 1
ATOM 2605 O O . ASN B 1 71 ? 22.484 -12.938 -3.742 1 97.44 71 ASN B O 1
ATOM 2609 N N . ILE B 1 72 ? 22.922 -14.93 -2.836 1 96.69 72 ILE B N 1
ATOM 2610 C CA . ILE B 1 72 ? 21.906 -14.812 -1.811 1 96.69 72 ILE B CA 1
ATOM 2611 C C . ILE B 1 72 ? 22.188 -13.602 -0.923 1 96.69 72 ILE B C 1
ATOM 2613 O O . ILE B 1 72 ? 21.312 -12.773 -0.682 1 96.69 72 ILE B O 1
ATOM 2617 N N . PHE B 1 73 ? 23.406 -13.531 -0.518 1 97.62 73 PHE B N 1
ATOM 2618 C CA . PHE B 1 73 ? 23.781 -12.453 0.379 1 97.62 73 PHE B CA 1
ATOM 2619 C C . PHE B 1 73 ? 23.547 -11.094 -0.276 1 97.62 73 PHE B C 1
ATOM 2621 O O . PHE B 1 73 ? 22.922 -10.211 0.318 1 97.62 73 PHE B O 1
ATOM 2628 N N . LEU B 1 74 ? 24 -10.914 -1.472 1 97.38 74 LEU B N 1
ATOM 2629 C CA . LEU B 1 74 ? 23.891 -9.617 -2.139 1 97.38 74 LEU B CA 1
ATOM 2630 C C . LEU B 1 74 ? 22.438 -9.328 -2.5 1 97.38 74 LEU B C 1
ATOM 2632 O O . LEU B 1 74 ? 22.031 -8.164 -2.564 1 97.38 74 LEU B O 1
ATOM 2636 N N . SER B 1 75 ? 21.609 -10.359 -2.703 1 97.12 75 SER B N 1
ATOM 2637 C CA . SER B 1 75 ? 20.188 -10.156 -2.93 1 97.12 75 SER B CA 1
ATOM 2638 C C . SER B 1 75 ? 19.5 -9.656 -1.667 1 97.12 75 SER B C 1
ATOM 2640 O O . SER B 1 75 ? 18.578 -8.828 -1.741 1 97.12 75 SER B O 1
ATOM 2642 N N . ILE B 1 76 ? 19.938 -10.125 -0.529 1 98.12 76 ILE B N 1
ATOM 2643 C CA . ILE B 1 76 ? 19.406 -9.633 0.735 1 98.12 76 ILE B CA 1
ATOM 2644 C C . ILE B 1 76 ? 19.75 -8.156 0.903 1 98.12 76 ILE B C 1
ATOM 2646 O O . ILE B 1 76 ? 18.906 -7.355 1.322 1 98.12 76 ILE B O 1
ATOM 2650 N N . VAL B 1 77 ? 20.969 -7.836 0.584 1 97.81 77 VAL B N 1
ATOM 2651 C CA . VAL B 1 77 ? 21.391 -6.445 0.662 1 97.81 77 VAL B CA 1
ATOM 2652 C C . VAL B 1 77 ? 20.516 -5.586 -0.252 1 97.81 77 VAL B C 1
ATOM 2654 O O . VAL B 1 77 ? 20.109 -4.484 0.125 1 97.81 77 VAL B O 1
ATOM 2657 N N . ALA B 1 78 ? 20.203 -6.062 -1.442 1 96.44 78 ALA B N 1
ATOM 2658 C CA . ALA B 1 78 ? 19.328 -5.344 -2.369 1 96.44 78 ALA B CA 1
ATOM 2659 C C . ALA B 1 78 ? 17.969 -5.074 -1.747 1 96.44 78 ALA B C 1
ATOM 2661 O O . ALA B 1 78 ? 17.438 -3.965 -1.851 1 96.44 78 ALA B O 1
ATOM 2662 N N . HIS B 1 79 ? 17.438 -6.055 -1.073 1 96.12 79 HIS B N 1
ATOM 2663 C CA . HIS B 1 79 ? 16.156 -5.906 -0.383 1 96.12 79 HIS B CA 1
ATOM 2664 C C . HIS B 1 79 ? 16.188 -4.719 0.57 1 96.12 79 HIS B C 1
ATOM 2666 O O . HIS B 1 79 ? 15.289 -3.869 0.533 1 96.12 79 HIS B O 1
ATOM 2672 N N . PHE B 1 80 ? 17.188 -4.629 1.354 1 97.31 80 PHE B N 1
ATOM 2673 C CA . PHE B 1 80 ? 17.25 -3.574 2.357 1 97.31 80 PHE B CA 1
ATOM 2674 C C . PHE B 1 80 ? 17.484 -2.217 1.703 1 97.31 80 PHE B C 1
ATOM 2676 O O . PHE B 1 80 ? 16.891 -1.215 2.115 1 97.31 80 PHE B O 1
ATOM 2683 N N . LEU B 1 81 ? 18.297 -2.174 0.707 1 95.12 81 LEU B N 1
ATOM 2684 C CA . LEU B 1 81 ? 18.547 -0.9 0.041 1 95.12 81 LEU B CA 1
ATOM 2685 C C . LEU B 1 81 ? 17.297 -0.396 -0.661 1 95.12 81 LEU B C 1
ATOM 2687 O O . LEU B 1 81 ? 17.031 0.808 -0.681 1 95.12 81 LEU B O 1
ATOM 2691 N N . ILE B 1 82 ? 16.5 -1.286 -1.226 1 93.38 82 ILE B N 1
ATOM 2692 C CA . ILE B 1 82 ? 15.273 -0.922 -1.91 1 93.38 82 ILE B CA 1
ATOM 2693 C C . ILE B 1 82 ? 14.281 -0.326 -0.91 1 93.38 82 ILE B C 1
ATOM 2695 O O . ILE B 1 82 ? 13.734 0.755 -1.138 1 93.38 82 ILE B O 1
ATOM 2699 N N . TRP B 1 83 ? 14.141 -0.921 0.231 1 94.75 83 TRP B N 1
ATOM 2700 C CA . TRP B 1 83 ? 13.055 -0.532 1.123 1 94.75 83 TRP B CA 1
ATOM 2701 C C . TRP B 1 83 ? 13.516 0.521 2.121 1 94.75 83 TRP B C 1
ATOM 2703 O O . TRP B 1 83 ? 12.711 1.088 2.859 1 94.75 83 TRP B O 1
ATOM 2713 N N . THR B 1 84 ? 14.812 0.855 2.105 1 95.94 84 THR B N 1
ATOM 2714 C CA . THR B 1 84 ? 15.289 1.979 2.906 1 95.94 84 THR B CA 1
ATOM 2715 C C . THR B 1 84 ? 15.266 3.27 2.094 1 95.94 84 THR B C 1
ATOM 2717 O O . THR B 1 84 ? 15.344 4.363 2.656 1 95.94 84 THR B O 1
ATOM 2720 N N . GLN B 1 85 ? 15.109 3.158 0.832 1 93.75 85 GLN B N 1
ATOM 2721 C CA . GLN B 1 85 ? 15.109 4.328 -0.039 1 93.75 85 GLN B CA 1
ATOM 2722 C C . GLN B 1 85 ? 13.969 5.281 0.317 1 93.75 85 GLN B C 1
ATOM 2724 O O . GLN B 1 85 ? 14.18 6.492 0.425 1 93.75 85 GLN B O 1
ATOM 2729 N N . PRO B 1 86 ? 12.773 4.777 0.554 1 95.5 86 PRO B N 1
ATOM 2730 C CA . PRO B 1 86 ? 11.703 5.699 0.939 1 95.5 86 PRO B CA 1
ATOM 2731 C C . PRO B 1 86 ? 12.016 6.461 2.227 1 95.5 86 PRO B C 1
ATOM 2733 O O . PRO B 1 86 ? 11.617 7.621 2.375 1 95.5 86 PRO B O 1
ATOM 2736 N N . LEU B 1 87 ? 12.742 5.828 3.129 1 97.69 87 LEU B N 1
ATOM 2737 C CA . LEU B 1 87 ? 13.133 6.504 4.359 1 97.69 87 LEU B CA 1
ATOM 2738 C C . LEU B 1 87 ? 14.062 7.676 4.062 1 97.69 87 LEU B C 1
ATOM 2740 O O . LEU B 1 87 ? 13.898 8.758 4.625 1 97.69 87 LEU B O 1
ATOM 2744 N N . ALA B 1 88 ? 14.992 7.453 3.168 1 95.31 88 ALA B N 1
ATOM 2745 C CA . ALA B 1 88 ? 15.914 8.523 2.789 1 95.31 88 ALA B CA 1
ATOM 2746 C C . ALA B 1 88 ? 15.172 9.68 2.127 1 95.31 88 ALA B C 1
ATOM 2748 O O . ALA B 1 88 ? 15.406 10.844 2.461 1 95.31 88 ALA B O 1
ATOM 2749 N N . HIS B 1 89 ? 14.227 9.336 1.236 1 94.19 89 HIS B N 1
ATOM 2750 C CA . HIS B 1 89 ? 13.445 10.352 0.544 1 94.19 89 HIS B CA 1
ATOM 2751 C C . HIS B 1 89 ? 12.609 11.172 1.527 1 94.19 89 HIS B C 1
ATOM 2753 O O . HIS B 1 89 ? 12.625 12.398 1.485 1 94.19 89 HIS B O 1
ATOM 2759 N N . ASN B 1 90 ? 11.961 10.547 2.404 1 96.94 90 ASN B N 1
ATOM 2760 C CA . ASN B 1 90 ? 11.062 11.234 3.32 1 96.94 90 ASN B CA 1
ATOM 2761 C C . ASN B 1 90 ? 11.828 12.031 4.371 1 96.94 90 ASN B C 1
ATOM 2763 O O . ASN B 1 90 ? 11.391 13.094 4.801 1 96.94 90 ASN B O 1
ATOM 2767 N N . TYR B 1 91 ? 12.961 11.484 4.824 1 96.94 91 TYR B N 1
ATOM 2768 C CA . TYR B 1 91 ? 13.781 12.242 5.758 1 96.94 91 TYR B CA 1
ATOM 2769 C C . TYR B 1 91 ? 14.328 13.508 5.098 1 96.94 91 TYR B C 1
ATOM 2771 O O . TYR B 1 91 ? 14.352 14.57 5.719 1 96.94 91 TYR B O 1
ATOM 2779 N N . TRP B 1 92 ? 14.75 13.367 3.879 1 93.88 92 TRP B N 1
ATOM 2780 C CA . TRP B 1 92 ? 15.211 14.539 3.137 1 93.88 92 TRP B CA 1
ATOM 2781 C C . TRP B 1 92 ? 14.109 15.578 3.004 1 93.88 92 TRP B C 1
ATOM 2783 O O . TRP B 1 92 ? 14.328 16.766 3.258 1 93.88 92 TRP B O 1
ATOM 2793 N N . CYS B 1 93 ? 12.922 15.156 2.668 1 93.62 93 CYS B N 1
ATOM 2794 C CA . CYS B 1 93 ? 11.797 16.078 2.547 1 93.62 93 CYS B CA 1
ATOM 2795 C C . CYS B 1 93 ? 11.469 16.719 3.889 1 93.62 93 CYS B C 1
ATOM 2797 O O . CYS B 1 93 ? 11.195 17.922 3.955 1 93.62 93 CYS B O 1
ATOM 2799 N N . LEU B 1 94 ? 11.508 15.914 4.93 1 95.12 94 LEU B N 1
ATOM 2800 C CA . LEU B 1 94 ? 11.211 16.406 6.273 1 95.12 94 LEU B CA 1
ATOM 2801 C C . LEU B 1 94 ? 12.133 17.562 6.656 1 95.12 94 LEU B C 1
ATOM 2803 O O . LEU B 1 94 ? 11.68 18.562 7.188 1 95.12 94 LEU B O 1
ATOM 2807 N N . ARG B 1 95 ? 13.375 17.422 6.293 1 93.38 95 ARG B N 1
ATOM 2808 C CA . ARG B 1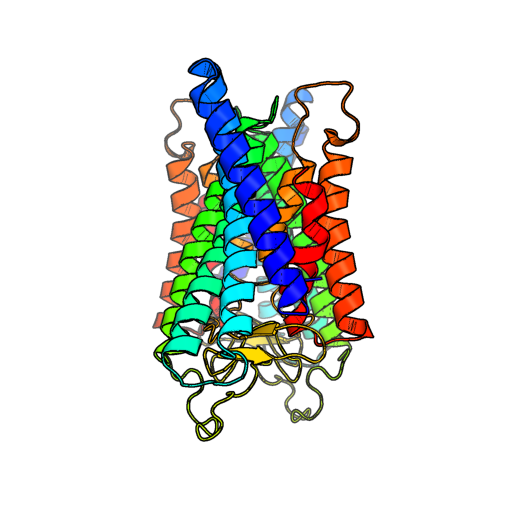 95 ? 14.375 18.391 6.723 1 93.38 95 ARG B CA 1
ATOM 2809 C C . ARG B 1 95 ? 14.438 19.578 5.762 1 93.38 95 ARG B C 1
ATOM 2811 O O . ARG B 1 95 ? 15.016 20.609 6.09 1 93.38 95 ARG B O 1
ATOM 2818 N N . ASN B 1 96 ? 13.766 19.484 4.598 1 89.12 96 ASN B N 1
ATOM 2819 C CA . ASN B 1 96 ? 13.906 20.531 3.588 1 89.12 96 ASN B CA 1
ATOM 2820 C C . ASN B 1 96 ? 12.555 21.109 3.193 1 89.12 96 ASN B C 1
ATOM 2822 O O . ASN B 1 96 ? 12.422 21.703 2.121 1 89.12 96 ASN B O 1
ATOM 2826 N N . THR B 1 97 ? 11.547 20.844 3.973 1 91.06 97 THR B N 1
ATOM 2827 C CA . THR B 1 97 ? 10.25 21.438 3.691 1 91.06 97 THR B CA 1
ATOM 2828 C C . THR B 1 97 ? 10 22.641 4.598 1 91.06 97 THR B C 1
ATOM 2830 O O . THR B 1 97 ? 10.391 22.641 5.766 1 91.06 97 THR B O 1
ATOM 2833 N N . ALA B 1 98 ? 9.336 23.609 4.051 1 89.69 98 ALA B N 1
ATOM 2834 C CA . ALA B 1 98 ? 9.016 24.812 4.824 1 89.69 98 ALA B CA 1
ATOM 2835 C C . ALA B 1 98 ? 7.801 24.578 5.711 1 89.69 98 ALA B C 1
ATOM 2837 O O . ALA B 1 98 ? 7.711 25.141 6.809 1 89.69 98 ALA B O 1
ATOM 2838 N N . LYS B 1 99 ? 6.863 23.844 5.223 1 89.38 99 LYS B N 1
ATOM 2839 C CA . LYS B 1 99 ? 5.621 23.562 5.938 1 89.38 99 LYS B CA 1
ATOM 2840 C C . LYS B 1 99 ? 5.188 22.109 5.742 1 89.38 99 LYS B C 1
ATOM 2842 O O . LYS B 1 99 ? 5.734 21.406 4.895 1 89.38 99 LYS B O 1
ATOM 2847 N N . GLY B 1 100 ? 4.398 21.609 6.613 1 91.44 100 GLY B N 1
ATOM 2848 C CA . GLY B 1 100 ? 3.807 20.297 6.426 1 91.44 100 GLY B CA 1
ATOM 2849 C C . GLY B 1 100 ? 4.719 19.172 6.863 1 91.44 100 GLY B C 1
ATOM 2850 O O . GLY B 1 100 ? 4.719 18.094 6.258 1 91.44 100 GLY B O 1
ATOM 2851 N N . ARG B 1 101 ? 5.465 19.406 7.887 1 94.25 101 ARG B N 1
ATOM 2852 C CA . ARG B 1 101 ? 6.426 18.422 8.352 1 94.25 101 ARG B CA 1
ATOM 2853 C C . ARG B 1 101 ? 5.723 17.156 8.828 1 94.25 101 ARG B C 1
ATOM 2855 O O . ARG B 1 101 ? 6.285 16.062 8.758 1 94.25 101 ARG B O 1
ATOM 2862 N N . SER B 1 102 ? 4.504 17.359 9.203 1 95.19 102 SER B N 1
ATOM 2863 C CA . SER B 1 102 ? 3.746 16.219 9.695 1 95.19 102 SER B CA 1
ATOM 2864 C C . SER B 1 102 ? 3.529 15.188 8.602 1 95.19 102 SER B C 1
ATOM 2866 O O . SER B 1 102 ? 3.506 13.984 8.867 1 95.19 102 SER B O 1
ATOM 2868 N N . THR B 1 103 ? 3.416 15.625 7.383 1 96.25 103 THR B N 1
ATOM 2869 C CA . THR B 1 103 ? 3.266 14.719 6.246 1 96.25 103 THR B CA 1
ATOM 2870 C C . THR B 1 103 ? 4.453 13.766 6.148 1 96.25 103 THR B C 1
ATOM 2872 O O . THR B 1 103 ? 4.273 12.555 6 1 96.25 103 THR B O 1
ATOM 2875 N N . PHE B 1 104 ? 5.566 14.297 6.391 1 97 104 PHE B N 1
ATOM 2876 C CA . PHE B 1 104 ? 6.773 13.516 6.184 1 97 104 PHE B CA 1
ATOM 2877 C C . PHE B 1 104 ? 7.086 12.664 7.41 1 97 104 PHE B C 1
ATOM 2879 O O . PHE B 1 104 ? 7.691 11.594 7.297 1 97 104 PHE B O 1
ATOM 2886 N N . ARG B 1 105 ? 6.664 13.109 8.508 1 97.12 105 ARG B N 1
ATOM 2887 C CA . ARG B 1 105 ? 6.734 12.219 9.664 1 97.12 105 ARG B CA 1
ATOM 2888 C C . ARG B 1 105 ? 5.836 11 9.484 1 97.12 105 ARG B C 1
ATOM 2890 O O . ARG B 1 105 ? 6.227 9.883 9.812 1 97.12 105 ARG B O 1
ATOM 2897 N N . TYR B 1 106 ? 4.68 11.281 8.961 1 97.19 106 TYR B N 1
ATOM 2898 C CA . TYR B 1 106 ? 3.756 10.195 8.648 1 97.19 106 TYR B CA 1
ATOM 2899 C C . TYR B 1 106 ? 4.34 9.273 7.586 1 97.19 106 TYR B C 1
ATOM 2901 O O . TYR B 1 106 ? 4.328 8.055 7.738 1 97.19 106 TYR B O 1
ATOM 2909 N N . ALA B 1 107 ? 4.883 9.844 6.562 1 97.81 107 ALA B N 1
ATOM 2910 C CA . ALA B 1 107 ? 5.469 9.062 5.477 1 97.81 107 ALA B CA 1
ATOM 2911 C C . ALA B 1 107 ? 6.656 8.242 5.969 1 97.81 107 ALA B C 1
ATOM 2913 O O . ALA B 1 107 ? 6.867 7.109 5.523 1 97.81 107 ALA B O 1
ATOM 2914 N N . LEU B 1 108 ? 7.441 8.805 6.898 1 98.19 108 LEU B N 1
ATOM 2915 C CA . LEU B 1 108 ? 8.555 8.078 7.492 1 98.19 108 LEU B CA 1
ATOM 2916 C C . LEU B 1 108 ? 8.055 6.871 8.289 1 98.19 108 LEU B C 1
ATOM 2918 O O . LEU B 1 108 ? 8.625 5.781 8.195 1 98.19 108 LEU B O 1
ATOM 2922 N N . PHE B 1 109 ? 7.031 7.09 8.984 1 97.75 109 PHE B N 1
ATOM 2923 C CA . PHE B 1 109 ? 6.43 6 9.734 1 97.75 109 PHE B CA 1
ATOM 2924 C C . PHE B 1 109 ? 5.953 4.895 8.805 1 97.75 109 PHE B C 1
ATOM 2926 O O . PHE B 1 109 ? 6.227 3.715 9.039 1 97.75 109 PHE B O 1
ATOM 2933 N N . CYS B 1 110 ? 5.246 5.262 7.738 1 96.69 110 CYS B N 1
ATOM 2934 C CA . CYS B 1 110 ? 4.762 4.293 6.762 1 96.69 110 CYS B CA 1
ATOM 2935 C C . CYS B 1 110 ? 5.918 3.572 6.082 1 96.69 110 CYS B C 1
ATOM 2937 O O . CYS B 1 110 ? 5.859 2.361 5.863 1 96.69 110 CYS B O 1
ATOM 2939 N N . SER B 1 111 ? 6.977 4.328 5.801 1 97.12 111 SER B N 1
ATOM 2940 C CA . SER B 1 111 ? 8.148 3.738 5.164 1 97.12 111 SER B CA 1
ATOM 2941 C C . SER B 1 111 ? 8.828 2.721 6.082 1 97.12 111 SER B C 1
ATOM 2943 O O . SER B 1 111 ? 9.211 1.639 5.637 1 97.12 111 SER B O 1
ATOM 2945 N N . PHE B 1 112 ? 8.953 3.09 7.262 1 97.88 112 PHE B N 1
ATOM 2946 C CA . PHE B 1 112 ? 9.57 2.186 8.219 1 97.88 112 PHE B CA 1
ATOM 2947 C C . PHE B 1 112 ? 8.719 0.936 8.422 1 97.88 112 PHE B C 1
ATOM 2949 O O . PHE B 1 112 ? 9.25 -0.179 8.453 1 97.88 112 PHE B O 1
ATOM 2956 N N . SER B 1 113 ? 7.414 1.13 8.547 1 95.19 113 SER B N 1
ATOM 2957 C CA . SER B 1 113 ? 6.496 0.004 8.68 1 95.19 113 SER B CA 1
ATOM 2958 C C . SER B 1 113 ? 6.57 -0.915 7.461 1 95.19 113 SER B C 1
ATOM 2960 O O . SER B 1 113 ? 6.523 -2.139 7.602 1 95.19 113 SER B O 1
ATOM 2962 N N . THR B 1 114 ? 6.719 -0.318 6.301 1 94.44 114 THR B N 1
ATOM 2963 C CA . THR B 1 114 ? 6.828 -1.1 5.07 1 94.44 114 THR B CA 1
ATOM 2964 C C . THR B 1 114 ? 8.125 -1.903 5.055 1 94.44 114 THR B C 1
ATOM 2966 O O . THR B 1 114 ? 8.133 -3.07 4.66 1 94.44 114 THR B O 1
ATOM 2969 N N . LEU B 1 115 ? 9.195 -1.283 5.496 1 96.19 115 LEU B N 1
ATOM 2970 C CA . LEU B 1 115 ? 10.469 -1.982 5.582 1 96.19 115 LEU B CA 1
ATOM 2971 C C . LEU B 1 115 ? 10.359 -3.201 6.492 1 96.19 115 LEU B C 1
ATOM 2973 O O . LEU B 1 115 ? 10.82 -4.289 6.141 1 96.19 115 LEU B O 1
ATOM 2977 N N . ILE B 1 116 ? 9.742 -3.016 7.57 1 96.06 116 ILE B N 1
ATOM 2978 C CA . ILE B 1 116 ? 9.578 -4.102 8.531 1 96.06 116 ILE B CA 1
ATOM 2979 C C . ILE B 1 116 ? 8.734 -5.215 7.914 1 96.06 116 ILE B C 1
ATOM 2981 O O . ILE B 1 116 ? 9.117 -6.387 7.957 1 96.06 116 ILE B O 1
ATOM 2985 N N . LEU B 1 117 ? 7.656 -4.836 7.328 1 93.44 117 LEU B N 1
ATOM 2986 C CA . LEU B 1 117 ? 6.758 -5.832 6.758 1 93.44 117 LEU B CA 1
ATOM 2987 C C . LEU B 1 117 ? 7.422 -6.566 5.598 1 93.44 117 LEU B C 1
ATOM 2989 O O . LEU B 1 117 ? 7.297 -7.785 5.477 1 93.44 117 LEU B O 1
ATOM 2993 N N . ALA B 1 118 ? 8.086 -5.844 4.746 1 94.38 118 ALA B N 1
ATOM 2994 C CA . ALA B 1 118 ? 8.797 -6.461 3.631 1 94.38 118 ALA B CA 1
ATOM 2995 C C . ALA B 1 118 ? 9.852 -7.445 4.129 1 94.38 118 ALA B C 1
ATOM 2997 O O . ALA B 1 118 ? 10.047 -8.508 3.539 1 94.38 118 ALA B O 1
ATOM 2998 N N . SER B 1 119 ? 10.5 -7.098 5.195 1 96.31 119 SER B N 1
ATOM 2999 C CA . SER B 1 119 ? 11.531 -7.969 5.75 1 96.31 119 SER B CA 1
ATOM 3000 C C . SER B 1 119 ? 10.922 -9.227 6.363 1 96.31 119 SER B C 1
ATOM 3002 O O . SER B 1 119 ? 11.469 -10.32 6.215 1 96.31 119 SER B O 1
ATOM 3004 N N . ILE B 1 120 ? 9.82 -9.078 7.004 1 95.25 120 ILE B N 1
ATOM 3005 C CA . ILE B 1 120 ? 9.109 -10.234 7.531 1 95.25 120 ILE B CA 1
ATOM 3006 C C . ILE B 1 120 ? 8.648 -11.133 6.379 1 95.25 120 ILE B C 1
ATOM 3008 O O . ILE B 1 120 ? 8.797 -12.352 6.438 1 95.25 120 ILE B O 1
ATOM 3012 N N . SER B 1 121 ? 8.094 -10.484 5.359 1 94.31 121 SER B N 1
ATOM 3013 C CA . SER B 1 121 ? 7.652 -11.211 4.172 1 94.31 121 SER B CA 1
ATOM 3014 C C . SER B 1 121 ? 8.797 -11.992 3.541 1 94.31 121 SER B C 1
ATOM 3016 O O . SER B 1 121 ? 8.633 -13.164 3.186 1 94.31 121 SER B O 1
ATOM 3018 N N . LEU B 1 122 ? 9.922 -11.352 3.408 1 95.94 122 LEU B N 1
ATOM 3019 C CA . LEU B 1 122 ? 11.102 -12.008 2.848 1 95.94 122 LEU B CA 1
ATOM 3020 C C . LEU B 1 122 ? 11.516 -13.203 3.701 1 95.94 122 LEU B C 1
ATOM 3022 O O . LEU B 1 122 ? 11.75 -14.289 3.176 1 95.94 122 LEU B O 1
ATOM 3026 N N . ALA B 1 123 ? 11.578 -13.016 4.98 1 96.69 123 ALA B N 1
ATOM 3027 C CA . ALA B 1 123 ? 11.977 -14.078 5.895 1 96.69 123 ALA B CA 1
ATOM 3028 C C . ALA B 1 123 ? 11.008 -15.25 5.828 1 96.69 123 ALA B C 1
ATOM 3030 O O . ALA B 1 123 ? 11.422 -16.406 5.73 1 96.69 123 ALA B O 1
ATOM 3031 N N . MET B 1 124 ? 9.75 -14.969 5.82 1 95.25 124 MET B N 1
ATOM 3032 C CA . MET B 1 124 ? 8.734 -16.016 5.781 1 95.25 124 MET B CA 1
ATOM 3033 C C . MET B 1 124 ? 8.82 -16.812 4.48 1 95.25 124 MET B C 1
ATOM 3035 O O . MET B 1 124 ? 8.664 -18.031 4.48 1 95.25 124 MET B O 1
ATOM 3039 N N . GLY B 1 125 ? 9.047 -16.094 3.418 1 94.44 125 GLY B N 1
ATOM 3040 C CA . GLY B 1 125 ? 9.195 -16.781 2.145 1 94.44 125 GLY B CA 1
ATOM 3041 C C . GLY B 1 125 ? 10.461 -17.609 2.061 1 94.44 125 GLY B C 1
ATOM 3042 O O . GLY B 1 125 ? 10.43 -18.75 1.582 1 94.44 125 GLY B O 1
ATOM 3043 N N . TYR B 1 126 ? 11.531 -17 2.531 1 94.5 126 TYR B N 1
ATOM 3044 C CA . TYR B 1 126 ? 12.812 -17.703 2.504 1 94.5 126 TYR B CA 1
ATOM 3045 C C . TYR B 1 126 ? 12.742 -19 3.297 1 94.5 126 TYR B C 1
ATOM 3047 O O . TYR B 1 126 ? 13.281 -20.016 2.869 1 94.5 126 TYR B O 1
ATOM 3055 N N . PHE B 1 127 ? 12.023 -18.969 4.383 1 95.25 127 PHE B N 1
ATOM 3056 C CA . PHE B 1 127 ? 11.922 -20.141 5.238 1 95.25 127 PHE B CA 1
ATOM 3057 C C . PHE B 1 127 ? 10.672 -20.953 4.91 1 95.25 127 PHE B C 1
ATOM 3059 O O . PHE B 1 127 ? 10.305 -21.875 5.645 1 95.25 127 PHE B O 1
ATOM 3066 N N . GLN B 1 128 ? 9.953 -20.625 3.908 1 93.75 128 GLN B N 1
ATOM 3067 C CA . GLN B 1 128 ? 8.812 -21.344 3.346 1 93.75 128 GLN B CA 1
ATOM 3068 C C . GLN B 1 128 ? 7.699 -21.516 4.375 1 93.75 128 GLN B C 1
ATOM 3070 O O . GLN B 1 128 ? 7.098 -22.578 4.484 1 93.75 128 GLN B O 1
ATOM 3075 N N . VAL B 1 129 ? 7.516 -20.484 5.082 1 93.19 129 VAL B N 1
ATOM 3076 C CA . VAL B 1 129 ? 6.48 -20.484 6.109 1 93.19 129 VAL B CA 1
ATOM 3077 C C . VAL B 1 129 ? 5.109 -20.656 5.461 1 93.19 129 VAL B C 1
ATOM 3079 O O . VAL B 1 129 ? 4.832 -20.062 4.414 1 93.19 129 VAL B O 1
ATOM 3082 N N . GLY B 1 130 ? 4.211 -21.578 6.066 1 90.25 130 GLY B N 1
ATOM 3083 C CA . GLY B 1 130 ? 2.844 -21.766 5.609 1 90.25 130 GLY B CA 1
ATOM 3084 C C . GLY B 1 130 ? 2.758 -22.578 4.324 1 90.25 130 GLY B C 1
ATOM 3085 O O . GLY B 1 130 ? 1.705 -22.625 3.686 1 90.25 130 GLY B O 1
ATOM 3086 N N . GLY B 1 131 ? 3.879 -23.109 3.848 1 91.12 131 GLY B N 1
ATOM 3087 C CA . GLY B 1 131 ? 3.883 -23.906 2.629 1 91.12 131 GLY B CA 1
ATOM 3088 C C . GLY B 1 131 ? 4.211 -23.094 1.391 1 91.12 131 GLY B C 1
ATOM 3089 O O . GLY B 1 131 ? 3.951 -23.531 0.268 1 91.12 131 GLY B O 1
ATOM 3090 N N . PHE B 1 132 ? 4.727 -21.984 1.671 1 91.62 132 PHE B N 1
ATOM 3091 C CA . PHE B 1 132 ? 5.102 -21.125 0.557 1 91.62 132 PHE B CA 1
ATOM 3092 C C . PHE B 1 132 ? 6.07 -21.844 -0.379 1 91.62 132 PHE B C 1
ATOM 3094 O O . PHE B 1 132 ? 7.109 -22.344 0.057 1 91.62 132 PHE B O 1
ATOM 3101 N N . GLY B 1 133 ? 5.688 -21.906 -1.592 1 87.75 133 GLY B N 1
ATOM 3102 C CA . GLY B 1 133 ? 6.547 -22.484 -2.615 1 87.75 133 GLY B CA 1
ATOM 3103 C C . GLY B 1 133 ? 6.648 -24 -2.535 1 87.75 133 GLY B C 1
ATOM 3104 O O . GLY B 1 133 ? 7.355 -24.625 -3.326 1 87.75 133 GLY B O 1
ATOM 3105 N N . VAL B 1 134 ? 5.922 -24.516 -1.592 1 80.75 134 VAL B N 1
ATOM 3106 C CA . VAL B 1 134 ? 6.016 -25.953 -1.438 1 80.75 134 VAL B CA 1
ATOM 3107 C C . VAL B 1 134 ? 5.348 -26.641 -2.625 1 80.75 134 VAL B C 1
ATOM 3109 O O . VAL B 1 134 ? 4.246 -26.266 -3.029 1 80.75 134 VAL B O 1
ATOM 3112 N N . GLY B 1 135 ? 6.043 -27.688 -3.15 1 75.06 135 GLY B N 1
ATOM 3113 C CA . GLY B 1 135 ? 5.512 -28.484 -4.254 1 75.06 135 GLY B CA 1
ATOM 3114 C C . GLY B 1 135 ? 5.945 -27.969 -5.613 1 75.06 135 GLY B C 1
ATOM 3115 O O . GLY B 1 135 ? 5.668 -28.594 -6.637 1 75.06 135 GLY B O 1
ATOM 3116 N N . ILE B 1 136 ? 6.363 -26.781 -5.5 1 72 136 ILE B N 1
ATOM 3117 C CA . ILE B 1 136 ? 6.891 -26.25 -6.75 1 72 136 ILE B CA 1
ATOM 3118 C C . ILE B 1 136 ? 8.297 -26.797 -7 1 72 136 ILE B C 1
ATOM 3120 O O . ILE B 1 136 ? 9.055 -27.016 -6.055 1 72 136 ILE B O 1
ATOM 3124 N N . GLU B 1 137 ? 8.469 -27.297 -8.203 1 65.19 137 GLU B N 1
ATOM 3125 C CA . GLU B 1 137 ? 9.695 -27.984 -8.586 1 65.19 137 GLU B CA 1
ATOM 3126 C C . GLU B 1 137 ? 10.93 -27.219 -8.125 1 65.19 137 GLU B C 1
ATOM 3128 O O . GLU B 1 137 ? 11.141 -26.078 -8.531 1 65.19 137 GLU B O 1
ATOM 3133 N N . ASN B 1 138 ? 11.484 -27.672 -7.055 1 63.47 138 ASN B N 1
ATOM 3134 C CA . ASN B 1 138 ? 12.617 -27.094 -6.344 1 63.47 138 ASN B CA 1
ATOM 3135 C C . ASN B 1 138 ? 13.922 -27.297 -7.109 1 63.47 138 ASN B C 1
ATOM 3137 O O . ASN B 1 138 ? 14.953 -26.719 -6.746 1 63.47 138 ASN B O 1
ATOM 3141 N N . ASP B 1 139 ? 13.828 -28.016 -8.164 1 73 139 ASP B N 1
ATOM 3142 C CA . ASP B 1 139 ? 15.117 -28.297 -8.781 1 73 139 ASP B CA 1
ATOM 3143 C C . ASP B 1 139 ? 15.594 -27.109 -9.617 1 73 139 ASP B C 1
ATOM 3145 O O . ASP B 1 139 ? 16.766 -27.031 -9.992 1 73 139 ASP B O 1
ATOM 3149 N N . ASN B 1 140 ? 14.688 -26.203 -9.781 1 82.06 140 ASN B N 1
ATOM 3150 C CA . ASN B 1 140 ? 15.055 -25 -10.523 1 82.06 140 ASN B CA 1
ATOM 3151 C C . ASN B 1 140 ? 15.711 -23.969 -9.609 1 82.06 140 ASN B C 1
ATOM 3153 O O . ASN B 1 140 ? 15.047 -23.375 -8.773 1 82.06 140 ASN B O 1
ATOM 3157 N N . LEU B 1 141 ? 17.047 -23.797 -9.781 1 84.62 141 LEU B N 1
ATOM 3158 C CA . LEU B 1 141 ? 17.812 -22.891 -8.93 1 84.62 141 LEU B CA 1
ATOM 3159 C C . LEU B 1 141 ? 17.312 -21.453 -9.094 1 84.62 141 LEU B C 1
ATOM 3161 O O . LEU B 1 141 ? 17.469 -20.641 -8.18 1 84.62 141 LEU B O 1
ATOM 3165 N N . GLU B 1 142 ? 16.719 -21.156 -10.18 1 90.12 142 GLU B N 1
ATOM 3166 C CA . GLU B 1 142 ? 16.234 -19.812 -10.438 1 90.12 142 GLU B CA 1
ATOM 3167 C C . GLU B 1 142 ? 14.852 -19.594 -9.828 1 90.12 142 GLU B C 1
ATOM 3169 O O . GLU B 1 142 ? 14.391 -18.453 -9.695 1 90.12 142 GLU B O 1
ATOM 3174 N N . GLY B 1 143 ? 14.273 -20.672 -9.414 1 92.5 143 GLY B N 1
ATOM 3175 C CA . GLY B 1 143 ? 12.945 -20.578 -8.82 1 92.5 143 GLY B CA 1
ATOM 3176 C C . GLY B 1 143 ? 11.844 -20.375 -9.852 1 92.5 143 GLY B C 1
ATOM 3177 O O . GLY B 1 143 ? 12.086 -20.469 -11.055 1 92.5 143 GLY B O 1
ATOM 3178 N N . VAL B 1 144 ? 10.719 -20.281 -9.391 1 92.75 144 VAL B N 1
ATOM 3179 C CA . VAL B 1 144 ? 9.516 -20.047 -10.195 1 92.75 144 VAL B CA 1
ATOM 3180 C C . VAL B 1 144 ? 8.891 -18.703 -9.812 1 92.75 144 VAL B C 1
ATOM 3182 O O . VAL B 1 144 ? 8.633 -18.453 -8.633 1 92.75 144 VAL B O 1
ATOM 3185 N N . PRO B 1 145 ? 8.727 -17.797 -10.844 1 91.25 145 PRO B N 1
ATOM 3186 C CA . PRO B 1 145 ? 8.117 -16.516 -10.523 1 91.25 145 PRO B CA 1
ATOM 3187 C C . PRO B 1 145 ? 6.707 -16.656 -9.953 1 91.25 145 PRO B C 1
ATOM 3189 O O . PRO B 1 145 ? 5.945 -17.516 -10.375 1 91.25 145 PRO B O 1
ATOM 3192 N N . GLY B 1 146 ? 6.434 -15.836 -8.938 1 90.56 146 GLY B N 1
ATOM 3193 C CA . GLY B 1 146 ? 5.082 -15.789 -8.398 1 90.56 146 GLY B CA 1
ATOM 3194 C C . GLY B 1 146 ? 4.082 -15.148 -9.344 1 90.56 146 GLY B C 1
ATOM 3195 O O . GLY B 1 146 ? 4.438 -14.266 -10.125 1 90.56 146 GLY B O 1
ATOM 3196 N N . ASN B 1 147 ? 2.848 -15.602 -9.234 1 90.19 147 ASN B N 1
ATOM 3197 C CA . ASN B 1 147 ? 1.776 -15.039 -10.047 1 90.19 147 ASN B CA 1
ATOM 3198 C C . ASN B 1 147 ? 0.436 -15.086 -9.32 1 90.19 147 ASN B C 1
ATOM 3200 O O . ASN B 1 147 ? 0.283 -15.805 -8.336 1 90.19 147 ASN B O 1
ATOM 3204 N N . VAL B 1 148 ? -0.425 -14.266 -9.734 1 90.31 148 VAL B N 1
ATOM 3205 C CA . VAL B 1 148 ? -1.818 -14.297 -9.305 1 90.31 148 VAL B CA 1
ATOM 3206 C C . VAL B 1 148 ? -2.727 -14.562 -10.5 1 90.31 148 VAL B C 1
ATOM 3208 O O . VAL B 1 148 ? -2.85 -13.711 -11.391 1 90.31 148 VAL B O 1
ATOM 3211 N N . LEU B 1 149 ? -3.27 -15.781 -10.5 1 91.62 149 LEU B N 1
ATOM 3212 C CA . LEU B 1 149 ? -4.246 -16.172 -11.508 1 91.62 149 LEU B CA 1
ATOM 3213 C C . LEU B 1 149 ? -3.703 -15.938 -12.914 1 91.62 149 LEU B C 1
ATOM 3215 O O . LEU B 1 149 ? -4.398 -15.383 -13.766 1 91.62 149 LEU B O 1
ATOM 3219 N N . GLY B 1 150 ? -2.408 -16.25 -13.039 1 90.19 150 GLY B N 1
ATOM 3220 C CA . GLY B 1 150 ? -1.791 -16.281 -14.359 1 90.19 150 GLY B CA 1
ATOM 3221 C C . GLY B 1 150 ? -0.991 -15.031 -14.672 1 90.19 150 GLY B C 1
ATOM 3222 O O . GLY B 1 150 ? -0.273 -14.984 -15.672 1 90.19 150 GLY B O 1
ATOM 3223 N N . ILE B 1 151 ? -1.141 -13.984 -13.859 1 90.12 151 ILE B N 1
ATOM 3224 C CA . ILE B 1 151 ? -0.404 -12.75 -14.078 1 90.12 151 ILE B CA 1
ATOM 3225 C C . ILE B 1 151 ? 0.799 -12.688 -13.141 1 90.12 151 ILE B C 1
ATOM 3227 O O . ILE B 1 151 ? 0.643 -12.727 -11.914 1 90.12 151 ILE B O 1
ATOM 3231 N N . GLU B 1 152 ? 1.918 -12.531 -13.648 1 88.69 152 GLU B N 1
ATOM 3232 C CA . GLU B 1 152 ? 3.141 -12.492 -12.852 1 88.69 152 GLU B CA 1
ATOM 3233 C C . GLU B 1 152 ? 3.215 -11.219 -12.016 1 88.69 152 GLU B C 1
ATOM 3235 O O . GLU B 1 152 ? 2.777 -10.156 -12.453 1 88.69 152 GLU B O 1
ATOM 3240 N N . ILE B 1 153 ? 3.818 -11.43 -10.883 1 89.38 153 ILE B N 1
ATOM 3241 C CA . ILE B 1 153 ? 3.977 -10.289 -9.984 1 89.38 153 ILE B CA 1
ATOM 3242 C C . ILE B 1 153 ? 5.441 -9.852 -9.961 1 89.38 153 ILE B C 1
ATOM 3244 O O . ILE B 1 153 ? 6.344 -10.688 -9.977 1 89.38 153 ILE B O 1
ATOM 3248 N N . GLN B 1 154 ? 5.594 -8.586 -9.797 1 89.38 154 GLN B N 1
ATOM 3249 C CA . GLN B 1 154 ? 6.93 -8 -9.883 1 89.38 154 GLN B CA 1
ATOM 3250 C C . GLN B 1 154 ? 7.812 -8.469 -8.734 1 89.38 154 GLN B C 1
ATOM 3252 O O . GLN B 1 154 ? 7.418 -8.383 -7.566 1 89.38 154 GLN B O 1
ATOM 3257 N N . ASN B 1 155 ? 8.961 -9.008 -9.023 1 91.62 155 ASN B N 1
ATOM 3258 C CA . ASN B 1 155 ? 10.078 -9.281 -8.125 1 91.62 155 ASN B CA 1
ATOM 3259 C C . ASN B 1 155 ? 9.711 -10.336 -7.082 1 91.62 155 ASN B C 1
ATOM 3261 O O . ASN B 1 155 ? 10.172 -10.266 -5.941 1 91.62 155 ASN B O 1
ATOM 3265 N N . VAL B 1 156 ? 8.758 -11.156 -7.391 1 92.12 156 VAL B N 1
ATOM 3266 C CA . VAL B 1 156 ? 8.391 -12.242 -6.488 1 92.12 156 VAL B CA 1
ATOM 3267 C C . VAL B 1 156 ? 8.75 -13.578 -7.117 1 92.12 156 VAL B C 1
ATOM 3269 O O . VAL B 1 156 ? 8.469 -13.82 -8.297 1 92.12 156 VAL B O 1
ATOM 3272 N N . ASN B 1 157 ? 9.352 -14.359 -6.367 1 93.25 157 ASN B N 1
ATOM 3273 C CA . ASN B 1 157 ? 9.852 -15.664 -6.797 1 93.25 157 ASN B CA 1
ATOM 3274 C C . ASN B 1 157 ? 9.898 -16.656 -5.641 1 93.25 157 ASN B C 1
ATOM 3276 O O . ASN B 1 157 ? 9.773 -16.266 -4.48 1 93.25 157 ASN B O 1
ATOM 3280 N N . THR B 1 158 ? 9.977 -17.953 -5.973 1 94 158 THR B N 1
ATOM 3281 C CA . THR B 1 158 ? 10.117 -18.953 -4.926 1 94 158 THR B CA 1
ATOM 3282 C C . THR B 1 158 ? 11.508 -18.891 -4.297 1 94 158 THR B C 1
ATOM 3284 O O . THR B 1 158 ? 11.695 -19.312 -3.154 1 94 158 THR B O 1
ATOM 3287 N N . LYS B 1 159 ? 12.469 -18.391 -5.066 1 93.94 159 LYS B N 1
ATOM 3288 C CA . LYS B 1 159 ? 13.852 -18.359 -4.598 1 93.94 159 LYS B CA 1
ATOM 3289 C C . LYS B 1 159 ? 14.391 -16.922 -4.566 1 93.94 159 LYS B C 1
ATOM 3291 O O . LYS B 1 159 ? 13.961 -16.078 -5.348 1 93.94 159 LYS B O 1
ATOM 3296 N N . LEU B 1 160 ? 15.242 -16.734 -3.607 1 95.44 160 LEU B N 1
ATOM 3297 C CA . LEU B 1 160 ? 16 -15.492 -3.561 1 95.44 160 LEU B CA 1
ATOM 3298 C C . LEU B 1 160 ? 17.141 -15.508 -4.582 1 95.44 160 LEU B C 1
ATOM 3300 O O . LEU B 1 160 ? 18 -16.391 -4.543 1 95.44 160 LEU B O 1
ATOM 3304 N N . CYS B 1 161 ? 17.109 -14.477 -5.523 1 96.31 161 CYS B N 1
ATOM 3305 C CA . CYS B 1 161 ? 18.125 -14.547 -6.566 1 96.31 161 CYS B CA 1
ATOM 3306 C C . CYS B 1 161 ? 18.266 -13.211 -7.289 1 96.31 161 CYS B C 1
ATOM 3308 O O . CYS B 1 161 ? 17.266 -12.594 -7.66 1 96.31 161 CYS B O 1
ATOM 3310 N N . SER B 1 162 ? 19.469 -12.781 -7.383 1 96 162 SER B N 1
ATOM 3311 C CA . SER B 1 162 ? 19.797 -11.742 -8.359 1 96 162 SER B CA 1
ATOM 3312 C C . SER B 1 162 ? 19.984 -12.336 -9.75 1 96 162 SER B C 1
ATOM 3314 O O . SER B 1 162 ? 20.859 -13.188 -9.953 1 96 162 SER B O 1
ATOM 3316 N N . MET B 1 163 ? 19.188 -11.844 -10.609 1 94 163 MET B N 1
ATOM 3317 C CA . MET B 1 163 ? 19.141 -12.406 -11.961 1 94 163 MET B CA 1
ATOM 3318 C C . MET B 1 163 ? 19.672 -11.414 -12.984 1 94 163 MET B C 1
ATOM 3320 O O . MET B 1 163 ? 19.781 -10.219 -12.695 1 94 163 MET B O 1
ATOM 3324 N N . GLN B 1 164 ? 20.047 -12.023 -14.086 1 91.44 164 GLN B N 1
ATOM 3325 C CA . GLN B 1 164 ? 20.359 -11.18 -15.234 1 91.44 164 GLN B CA 1
ATOM 3326 C C . GLN B 1 164 ? 19.188 -11.102 -16.203 1 91.44 164 GLN B C 1
ATOM 3328 O O . GLN B 1 164 ? 18.688 -12.133 -16.672 1 91.44 164 GLN B O 1
ATOM 3333 N N . GLY B 1 165 ? 18.719 -9.875 -16.391 1 89.81 165 GLY B N 1
ATOM 3334 C CA . GLY B 1 165 ? 17.656 -9.672 -17.359 1 89.81 165 GLY B CA 1
ATOM 3335 C C . GLY B 1 165 ? 18.172 -9.406 -18.766 1 89.81 165 GLY B C 1
ATOM 3336 O O . GLY B 1 165 ? 19.375 -9.508 -19.016 1 89.81 165 GLY B O 1
ATOM 3337 N N . PRO B 1 166 ? 17.266 -9.211 -19.641 1 90.06 166 PRO B N 1
ATOM 3338 C CA . PRO B 1 166 ? 17.703 -8.922 -21.016 1 90.06 166 PRO B CA 1
ATOM 3339 C C . PRO B 1 166 ? 18.625 -7.715 -21.094 1 90.06 166 PRO B C 1
ATOM 3341 O O . PRO B 1 166 ? 19.547 -7.695 -21.922 1 90.06 166 PRO B O 1
ATOM 3344 N N . ASN B 1 167 ? 18.391 -6.785 -20.188 1 87.12 167 ASN B N 1
ATOM 3345 C CA . ASN B 1 167 ? 19.203 -5.57 -20.281 1 87.12 167 ASN B CA 1
ATOM 3346 C C . ASN B 1 167 ? 19.875 -5.242 -18.953 1 87.12 167 ASN B C 1
ATOM 3348 O O . ASN B 1 167 ? 20.938 -4.613 -18.938 1 87.12 167 ASN B O 1
ATOM 3352 N N . HIS B 1 168 ? 19.219 -5.59 -17.906 1 88.81 168 HIS B N 1
ATOM 3353 C CA . HIS B 1 168 ? 19.703 -5.188 -16.594 1 88.81 168 HIS B CA 1
ATOM 3354 C C . HIS B 1 168 ? 19.484 -6.289 -15.555 1 88.81 168 HIS B C 1
ATOM 3356 O O . HIS B 1 168 ? 18.609 -7.137 -15.719 1 88.81 168 HIS B O 1
ATOM 3362 N N . LEU B 1 169 ? 20.344 -6.234 -14.609 1 91.69 169 LEU B N 1
ATOM 3363 C CA . LEU B 1 169 ? 20.109 -7.168 -13.508 1 91.69 169 LEU B CA 1
ATOM 3364 C C . LEU B 1 169 ? 18.859 -6.805 -12.742 1 91.69 169 LEU B C 1
ATOM 3366 O O . LEU B 1 169 ? 18.438 -5.645 -12.727 1 91.69 169 LEU B O 1
ATOM 3370 N N . TYR B 1 170 ? 18.172 -7.715 -12.211 1 93.19 170 TYR B N 1
ATOM 3371 C CA . TYR B 1 170 ? 17 -7.508 -11.367 1 93.19 170 TYR B CA 1
ATOM 3372 C C . TYR B 1 170 ? 16.969 -8.516 -10.227 1 93.19 170 TYR B C 1
ATOM 3374 O O . TYR B 1 170 ? 17.75 -9.469 -10.203 1 93.19 170 TYR B O 1
ATOM 3382 N N . TRP B 1 171 ? 16.203 -8.234 -9.281 1 95 171 TRP B N 1
ATOM 3383 C CA . TRP B 1 171 ? 16.172 -9.031 -8.062 1 95 171 TRP B CA 1
ATOM 3384 C C . TRP B 1 171 ? 14.828 -9.727 -7.895 1 95 171 TRP B C 1
ATOM 3386 O O . TRP B 1 171 ? 13.781 -9.141 -8.172 1 95 171 TRP B O 1
ATOM 3396 N N . MET B 1 172 ? 14.922 -10.922 -7.559 1 95 172 MET B N 1
ATOM 3397 C CA . MET B 1 172 ? 13.75 -11.719 -7.223 1 95 172 MET B CA 1
ATOM 3398 C C . MET B 1 172 ? 13.781 -12.148 -5.762 1 95 172 MET B C 1
ATOM 3400 O O . MET B 1 172 ? 14.828 -12.562 -5.254 1 95 172 MET B O 1
ATOM 3404 N N . PHE B 1 173 ? 12.656 -11.953 -5.145 1 95.25 173 PHE B N 1
ATOM 3405 C CA . PHE B 1 173 ? 12.562 -12.219 -3.715 1 95.25 173 PHE B CA 1
ATOM 3406 C C . PHE B 1 173 ? 11.438 -13.203 -3.422 1 95.25 173 PHE B C 1
ATOM 3408 O O . PHE B 1 173 ? 10.359 -13.117 -4.02 1 95.25 173 PHE B O 1
ATOM 3415 N N . PRO B 1 174 ? 11.727 -14.148 -2.533 1 94.88 174 PRO B N 1
ATOM 3416 C CA . PRO B 1 174 ? 10.609 -14.969 -2.061 1 94.88 174 PRO B CA 1
ATOM 3417 C C . PRO B 1 174 ? 9.727 -14.227 -1.051 1 94.88 174 PRO B C 1
ATOM 3419 O O . PRO B 1 174 ? 9.68 -14.609 0.123 1 94.88 174 PRO B O 1
ATOM 3422 N N . TYR B 1 175 ? 9.016 -13.289 -1.546 1 93.19 175 TYR B N 1
ATOM 3423 C CA . TYR B 1 175 ? 8.102 -12.531 -0.697 1 93.19 175 TYR B CA 1
ATOM 3424 C C . TYR B 1 175 ? 6.824 -13.32 -0.434 1 93.19 175 TYR B C 1
ATOM 3426 O O . TYR B 1 175 ? 6.012 -13.516 -1.342 1 93.19 175 TYR B O 1
ATOM 3434 N N . HIS B 1 176 ? 6.75 -13.719 0.797 1 92.94 176 HIS B N 1
ATOM 3435 C CA . HIS B 1 176 ? 5.504 -14.305 1.271 1 92.94 176 HIS B CA 1
ATOM 3436 C C . HIS B 1 176 ? 4.359 -13.297 1.217 1 92.94 176 HIS B C 1
ATOM 3438 O O . HIS B 1 176 ? 4.531 -12.141 1.604 1 92.94 176 HIS B O 1
ATOM 3444 N N . PRO B 1 177 ? 3.227 -13.68 0.674 1 89.19 177 PRO B N 1
ATOM 3445 C CA . PRO B 1 177 ? 2.15 -12.688 0.565 1 89.19 177 PRO B CA 1
ATOM 3446 C C . PRO B 1 177 ? 1.475 -12.406 1.904 1 89.19 177 PRO B C 1
ATOM 3448 O O . PRO B 1 177 ? 0.679 -11.469 2.01 1 89.19 177 PRO B O 1
ATOM 3451 N N . ILE B 1 178 ? 1.817 -13.055 2.936 1 86.69 178 ILE B N 1
ATOM 3452 C CA . ILE B 1 178 ? 1.235 -12.875 4.262 1 86.69 178 ILE B CA 1
ATOM 3453 C C . ILE B 1 178 ? -0.282 -12.75 4.148 1 86.69 178 ILE B C 1
ATOM 3455 O O . ILE B 1 178 ? -0.877 -11.812 4.68 1 86.69 178 ILE B O 1
ATOM 3459 N N . TRP B 1 179 ? -1.026 -13.727 3.389 1 68.88 179 TRP B N 1
ATOM 3460 C CA . TRP B 1 179 ? -2.447 -13.938 3.133 1 68.88 179 TRP B CA 1
ATOM 3461 C C . TRP B 1 179 ? -3.086 -12.688 2.537 1 68.88 179 TRP B C 1
ATOM 3463 O O . TRP B 1 179 ? -4.246 -12.383 2.822 1 68.88 179 TRP B O 1
ATOM 3473 N N . GLY B 1 180 ? -2.512 -12.164 1.828 1 61.66 180 GLY B N 1
ATOM 3474 C CA . GLY B 1 180 ? -3.178 -11.133 1.048 1 61.66 180 GLY B CA 1
ATOM 3475 C C . GLY B 1 180 ? -2.266 -9.984 0.674 1 61.66 180 GLY B C 1
ATOM 3476 O O . GLY B 1 180 ? -1.174 -9.844 1.231 1 61.66 180 GLY B O 1
ATOM 3477 N N . HIS B 1 181 ? -2.035 -8.781 0.822 1 54.88 181 HIS B N 1
ATOM 3478 C CA . HIS B 1 181 ? -1.48 -7.699 0.013 1 54.88 181 HIS B CA 1
ATOM 3479 C C . HIS B 1 181 ? -0.083 -7.316 0.488 1 54.88 181 HIS B C 1
ATOM 3481 O O . HIS B 1 181 ? 0.173 -7.258 1.693 1 54.88 181 HIS B O 1
ATOM 3487 N N . GLY B 1 182 ? 0.918 -7.395 0.53 1 58.56 182 GLY B N 1
ATOM 3488 C CA . GLY B 1 182 ? 1.677 -6.344 1.191 1 58.56 182 GLY B CA 1
ATOM 3489 C C . GLY B 1 182 ? 2.621 -5.613 0.258 1 58.56 182 GLY B C 1
ATOM 3490 O O . GLY B 1 182 ? 2.221 -5.188 -0.83 1 58.56 182 GLY B O 1
ATOM 3491 N N . ILE B 1 183 ? 3.73 -5.734 -0.109 1 64.06 183 ILE B N 1
ATOM 3492 C CA . ILE B 1 183 ? 4.746 -4.852 -0.671 1 64.06 183 ILE B CA 1
ATOM 3493 C C . ILE B 1 183 ? 4.629 -4.828 -2.193 1 64.06 183 ILE B C 1
ATOM 3495 O O . ILE B 1 183 ? 4.629 -5.879 -2.838 1 64.06 183 ILE B O 1
ATOM 3499 N N . SER B 1 184 ? 4.219 -3.738 -2.721 1 81.31 184 SER B N 1
ATOM 3500 C CA . SER B 1 184 ? 3.959 -3.564 -4.145 1 81.31 184 SER B CA 1
ATOM 3501 C C . SER B 1 184 ? 4.598 -2.283 -4.672 1 81.31 184 SER B C 1
ATOM 3503 O O . SER B 1 184 ? 5.07 -1.455 -3.891 1 81.31 184 SER B O 1
ATOM 3505 N N . TRP B 1 185 ? 4.609 -2.305 -5.977 1 87.19 185 TRP B N 1
ATOM 3506 C CA . TRP B 1 185 ? 5.117 -1.083 -6.594 1 87.19 185 TRP B CA 1
ATOM 3507 C C . TRP B 1 185 ? 4.266 0.119 -6.199 1 87.19 185 TRP B C 1
ATOM 3509 O O . TRP B 1 185 ? 4.777 1.233 -6.062 1 87.19 185 TRP B O 1
ATOM 3519 N N . PHE B 1 186 ? 3.033 -0.112 -5.977 1 89.81 186 PHE B N 1
ATOM 3520 C CA . PHE B 1 186 ? 2.154 0.992 -5.605 1 89.81 186 PHE B CA 1
ATOM 3521 C C . PHE B 1 186 ? 2.457 1.472 -4.191 1 89.81 186 PHE B C 1
ATOM 3523 O O . PHE B 1 186 ? 2.455 2.676 -3.926 1 89.81 186 PHE B O 1
ATOM 3530 N N . THR B 1 187 ? 2.678 0.517 -3.316 1 90.31 187 THR B N 1
ATOM 3531 C CA . THR B 1 187 ? 3.08 0.884 -1.963 1 90.31 187 THR B CA 1
ATOM 3532 C C . THR B 1 187 ? 4.363 1.712 -1.985 1 90.31 187 THR B C 1
ATOM 3534 O O . THR B 1 187 ? 4.477 2.705 -1.266 1 90.31 187 THR B O 1
ATOM 3537 N N . TRP B 1 188 ? 5.254 1.32 -2.787 1 91.12 188 TRP B N 1
ATOM 3538 C CA . TRP B 1 188 ? 6.496 2.076 -2.908 1 91.12 188 TRP B CA 1
ATOM 3539 C C . TRP B 1 188 ? 6.227 3.5 -3.381 1 91.12 188 TRP B C 1
ATOM 3541 O O . TRP B 1 188 ? 6.777 4.457 -2.834 1 91.12 188 TRP B O 1
ATOM 3551 N N . LEU B 1 189 ? 5.363 3.664 -4.352 1 92.06 189 LEU B N 1
ATOM 3552 C CA . LEU B 1 189 ? 5.02 4.992 -4.844 1 92.06 189 LEU B CA 1
ATOM 3553 C C . LEU B 1 189 ? 4.391 5.836 -3.738 1 92.06 189 LEU B C 1
ATOM 3555 O O . LEU B 1 189 ? 4.703 7.023 -3.604 1 92.06 189 LEU B O 1
ATOM 3559 N N . MET B 1 190 ? 3.588 5.203 -2.967 1 93.38 190 MET B N 1
ATOM 3560 C CA . MET B 1 190 ? 2.869 5.918 -1.917 1 93.38 190 MET B CA 1
ATOM 3561 C C . MET B 1 190 ? 3.832 6.43 -0.851 1 93.38 190 MET B C 1
ATOM 3563 O O . MET B 1 190 ? 3.654 7.531 -0.326 1 93.38 190 MET B O 1
ATOM 3567 N N . VAL B 1 191 ? 4.844 5.641 -0.594 1 94.69 191 VAL B N 1
ATOM 3568 C CA . VAL B 1 191 ? 5.668 6.02 0.547 1 94.69 191 VAL B CA 1
ATOM 3569 C C . VAL B 1 191 ? 6.926 6.738 0.059 1 94.69 191 VAL B C 1
ATOM 3571 O O . VAL B 1 191 ? 7.578 7.449 0.826 1 94.69 191 VAL B O 1
ATOM 3574 N N . ALA B 1 192 ? 7.258 6.574 -1.2 1 93.25 192 ALA B N 1
ATOM 3575 C CA . ALA B 1 192 ? 8.5 7.16 -1.683 1 93.25 192 ALA B CA 1
ATOM 3576 C C . ALA B 1 192 ? 8.227 8.32 -2.633 1 93.25 192 ALA B C 1
ATOM 3578 O O . ALA B 1 192 ? 8.867 9.375 -2.541 1 93.25 192 ALA B O 1
ATOM 3579 N N . ALA B 1 193 ? 7.289 8.219 -3.488 1 94 193 ALA B N 1
ATOM 3580 C CA . ALA B 1 193 ? 7.121 9.164 -4.59 1 94 193 ALA B CA 1
ATOM 3581 C C . ALA B 1 193 ? 6.047 10.203 -4.266 1 94 193 ALA B C 1
ATOM 3583 O O . ALA B 1 193 ? 6.289 11.406 -4.359 1 94 193 ALA B O 1
ATOM 3584 N N . PHE B 1 194 ? 4.906 9.781 -3.729 1 95.88 194 PHE B N 1
ATOM 3585 C CA . PHE B 1 194 ? 3.748 10.648 -3.549 1 95.88 194 PHE B CA 1
ATOM 3586 C C . PHE B 1 194 ? 4.062 11.766 -2.562 1 95.88 194 PHE B C 1
ATOM 3588 O O . PHE B 1 194 ? 3.619 12.906 -2.746 1 95.88 194 PHE B O 1
ATOM 3595 N N . PRO B 1 195 ? 4.836 11.508 -1.53 1 95.88 195 PRO B N 1
ATOM 3596 C CA . PRO B 1 195 ? 5.105 12.578 -0.567 1 95.88 195 PRO B CA 1
ATOM 3597 C C . PRO B 1 195 ? 5.766 13.797 -1.209 1 95.88 195 PRO B C 1
ATOM 3599 O O . PRO B 1 195 ? 5.582 14.922 -0.736 1 95.88 195 PRO B O 1
ATOM 3602 N N . HIS B 1 196 ? 6.422 13.625 -2.271 1 93.31 196 HIS B N 1
ATOM 3603 C CA . HIS B 1 196 ? 7.133 14.727 -2.912 1 93.31 196 HIS B CA 1
ATOM 3604 C C . HIS B 1 196 ? 6.164 15.766 -3.465 1 93.31 196 HIS B C 1
ATOM 3606 O O . HIS B 1 196 ? 6.539 16.922 -3.68 1 93.31 196 HIS B O 1
ATOM 3612 N N . PHE B 1 197 ? 4.918 15.43 -3.662 1 93.75 197 PHE B N 1
ATOM 3613 C CA . PHE B 1 197 ? 3.902 16.375 -4.109 1 93.75 197 PHE B CA 1
ATOM 3614 C C . PHE B 1 197 ? 3.502 17.312 -2.98 1 93.75 197 PHE B C 1
ATOM 3616 O O . PHE B 1 197 ? 2.848 18.344 -3.215 1 93.75 197 PHE B O 1
ATOM 3623 N N . PHE B 1 198 ? 3.934 17.031 -1.763 1 93.5 198 PHE B N 1
ATOM 3624 C CA . PHE B 1 198 ? 3.447 17.766 -0.605 1 93.5 198 PHE B CA 1
ATOM 3625 C C . PHE B 1 198 ? 4.586 18.516 0.073 1 93.5 198 PHE B C 1
ATOM 3627 O O . PHE B 1 198 ? 4.441 18.984 1.204 1 93.5 198 PHE B O 1
ATOM 3634 N N . ARG B 1 199 ? 5.656 18.562 -0.598 1 90.25 199 ARG B N 1
ATOM 3635 C CA . ARG B 1 199 ? 6.781 19.328 -0.076 1 90.25 199 ARG B CA 1
ATOM 3636 C C . ARG B 1 199 ? 6.676 20.797 -0.483 1 90.25 199 ARG B C 1
ATOM 3638 O O . ARG B 1 199 ? 6.328 21.109 -1.623 1 90.25 199 ARG B O 1
ATOM 3645 N N . TYR B 1 200 ? 6.938 21.625 0.47 1 80.25 200 TYR B N 1
ATOM 3646 C CA . TYR B 1 200 ? 6.965 23.062 0.2 1 80.25 200 TYR B CA 1
ATOM 3647 C C . TYR B 1 200 ? 8.391 23.594 0.21 1 80.25 200 TYR B C 1
ATOM 3649 O O . TYR B 1 200 ? 9.125 23.406 1.188 1 80.25 200 TYR B O 1
ATOM 3657 N N . SER B 1 201 ? 8.664 24.188 -0.925 1 79.88 201 SER B N 1
ATOM 3658 C CA . SER B 1 201 ? 10.016 24.719 -1.044 1 79.88 201 SER B CA 1
ATOM 3659 C C . SER B 1 201 ? 10.266 25.828 -0.029 1 79.88 201 SER B C 1
ATOM 3661 O O . SER B 1 201 ? 9.383 26.641 0.234 1 79.88 201 SER B O 1
ATOM 3663 N N . VAL B 1 202 ? 11.414 25.734 0.461 1 69.31 202 VAL B N 1
ATOM 3664 C CA . VAL B 1 202 ? 11.844 26.797 1.378 1 69.31 202 VAL B CA 1
ATOM 3665 C C . VAL B 1 202 ? 12.164 28.062 0.593 1 69.31 202 VAL B C 1
ATOM 3667 O O . VAL B 1 202 ? 11.938 29.172 1.076 1 69.31 202 VAL B O 1
ATOM 3670 N N . LYS B 1 203 ? 12.594 27.797 -0.622 1 70.06 203 LYS B N 1
ATOM 3671 C CA . LYS B 1 203 ? 12.93 28.953 -1.445 1 70.06 203 LYS B CA 1
ATOM 3672 C C . LYS B 1 203 ? 11.852 29.203 -2.494 1 70.06 203 LYS B C 1
ATOM 3674 O O . LYS B 1 203 ? 11.492 28.312 -3.262 1 70.06 203 LYS B O 1
ATOM 3679 N N . ASP B 1 204 ? 11.258 30.266 -2.488 1 61.03 204 ASP B N 1
ATOM 3680 C CA . ASP B 1 204 ? 10.133 30.625 -3.334 1 61.03 204 ASP B CA 1
ATOM 3681 C C . ASP B 1 204 ? 10.5 30.547 -4.812 1 61.03 204 ASP B C 1
ATOM 3683 O O . ASP B 1 204 ? 9.68 30.156 -5.645 1 61.03 204 ASP B O 1
ATOM 3687 N N . ASN B 1 205 ? 11.703 30.844 -5.195 1 66.62 205 ASN B N 1
ATOM 3688 C CA . ASN B 1 205 ? 12.039 31 -6.605 1 66.62 205 ASN B CA 1
ATOM 3689 C C . ASN B 1 205 ? 12.664 29.734 -7.18 1 66.62 205 ASN B C 1
ATOM 3691 O O . ASN B 1 205 ? 13.195 29.75 -8.297 1 66.62 205 ASN B O 1
ATOM 3695 N N . ASP B 1 206 ? 12.547 28.719 -6.465 1 69.38 206 ASP B N 1
ATOM 3696 C CA . ASP B 1 206 ? 13.164 27.484 -6.949 1 69.38 206 ASP B CA 1
ATOM 3697 C C . ASP B 1 206 ? 12.141 26.625 -7.676 1 69.38 206 ASP B C 1
ATOM 3699 O O . ASP B 1 206 ? 11.305 25.984 -7.043 1 69.38 206 ASP B O 1
ATOM 3703 N N . PHE B 1 207 ? 12.156 26.703 -9.047 1 71.56 207 PHE B N 1
ATOM 3704 C CA . PHE B 1 207 ? 11.227 25.938 -9.867 1 71.56 207 PHE B CA 1
ATOM 3705 C C . PHE B 1 207 ? 11.305 24.453 -9.523 1 71.56 207 PHE B C 1
ATOM 3707 O O . PHE B 1 207 ? 10.273 23.797 -9.312 1 71.56 207 PHE B O 1
ATOM 3714 N N . PHE B 1 208 ? 12.492 24.016 -9.375 1 68 208 PHE B N 1
ATOM 3715 C CA . PHE B 1 208 ? 12.688 22.594 -9.148 1 68 208 PHE B CA 1
ATOM 3716 C C . PHE B 1 208 ? 12.336 22.219 -7.711 1 68 208 PHE B C 1
ATOM 3718 O O . PHE B 1 208 ? 12.148 21.031 -7.398 1 68 208 PHE B O 1
ATOM 3725 N N . GLY B 1 209 ? 12.086 23.312 -7.027 1 71 209 GLY B N 1
ATOM 3726 C CA . GLY B 1 209 ? 11.727 23.094 -5.637 1 71 209 GLY B CA 1
ATOM 3727 C C . GLY B 1 209 ? 10.234 23.062 -5.402 1 71 209 GLY B C 1
ATOM 3728 O O . GLY B 1 209 ? 9.773 22.719 -4.309 1 71 209 GLY B O 1
ATOM 3729 N N . LYS B 1 210 ? 9.547 23.375 -6.492 1 81 210 LYS B N 1
ATOM 3730 C CA . LYS B 1 210 ? 8.094 23.344 -6.352 1 81 210 LYS B CA 1
ATOM 3731 C C . LYS B 1 210 ? 7.59 21.906 -6.18 1 81 210 LYS B C 1
ATOM 3733 O O . LYS B 1 210 ? 8.102 20.984 -6.82 1 81 210 LYS B O 1
ATOM 3738 N N . SER B 1 211 ? 6.602 21.781 -5.32 1 82.38 211 SER B N 1
ATOM 3739 C CA . SER B 1 211 ? 6.113 20.469 -4.926 1 82.38 211 SER B CA 1
ATOM 3740 C C . SER B 1 211 ? 5.602 19.688 -6.125 1 82.38 211 SER B C 1
ATOM 3742 O O . SER B 1 211 ? 5.926 18.5 -6.289 1 82.38 211 SER B O 1
ATOM 3744 N N . TRP B 1 212 ? 4.859 20.375 -7.012 1 86.88 212 TRP B N 1
ATOM 3745 C CA . TRP B 1 212 ? 4.289 19.641 -8.141 1 86.88 212 TRP B CA 1
ATOM 3746 C C . TRP B 1 212 ? 5.379 19.219 -9.125 1 86.88 212 TRP B C 1
ATOM 3748 O O . TRP B 1 212 ? 5.262 18.188 -9.789 1 86.88 212 TRP B O 1
ATOM 3758 N N . VAL B 1 213 ? 6.426 19.953 -9.188 1 86.56 213 VAL B N 1
ATOM 3759 C CA . VAL B 1 213 ? 7.527 19.609 -10.086 1 86.56 213 VAL B CA 1
ATOM 3760 C C . VAL B 1 213 ? 8.289 18.406 -9.539 1 86.56 213 VAL B C 1
ATOM 3762 O O . VAL B 1 213 ? 8.484 17.406 -10.25 1 86.56 213 VAL B O 1
ATOM 3765 N N . MET B 1 214 ? 8.617 18.453 -8.305 1 86.25 214 MET B N 1
ATOM 3766 C CA . MET B 1 214 ? 9.375 17.359 -7.707 1 86.25 214 MET B CA 1
ATOM 3767 C C . MET B 1 214 ? 8.57 16.062 -7.707 1 86.25 214 MET B C 1
ATOM 3769 O O . MET B 1 214 ? 9.086 15 -8.07 1 86.25 214 MET B O 1
ATOM 3773 N N . GLY B 1 215 ? 7.316 16.219 -7.352 1 90.25 215 GLY B N 1
ATOM 3774 C CA . GLY B 1 215 ? 6.457 15.039 -7.391 1 90.25 215 GLY B CA 1
ATOM 3775 C C . GLY B 1 215 ? 6.312 14.453 -8.781 1 90.25 215 GLY B C 1
ATOM 3776 O O . GLY B 1 215 ? 6.41 13.234 -8.961 1 90.25 215 GLY B O 1
ATOM 3777 N N . SER B 1 216 ? 6.211 15.312 -9.727 1 91.5 216 SER B N 1
ATOM 3778 C CA . SER B 1 216 ? 6.043 14.875 -11.109 1 91.5 216 SER B CA 1
ATOM 3779 C C . SER B 1 216 ? 7.316 14.227 -11.641 1 91.5 216 SER B C 1
ATOM 3781 O O . SER B 1 216 ? 7.254 13.266 -12.414 1 91.5 216 SER B O 1
ATOM 3783 N N . VAL B 1 217 ? 8.383 14.727 -11.211 1 89.31 217 VAL B N 1
ATOM 3784 C CA . VAL B 1 217 ? 9.648 14.18 -11.672 1 89.31 217 VAL B CA 1
ATOM 3785 C C . VAL B 1 217 ? 9.852 12.781 -11.109 1 89.31 217 VAL B C 1
ATOM 3787 O O . VAL B 1 217 ? 10.242 11.859 -11.836 1 89.31 217 VAL B O 1
ATOM 3790 N N . VAL B 1 218 ? 9.516 12.602 -9.867 1 90.81 218 VAL B N 1
ATOM 3791 C CA . VAL B 1 218 ? 9.734 11.305 -9.227 1 90.81 218 VAL B CA 1
ATOM 3792 C C . VAL B 1 218 ? 8.727 10.289 -9.766 1 90.81 218 VAL B C 1
ATOM 3794 O O . VAL B 1 218 ? 9.117 9.211 -10.227 1 90.81 218 VAL B O 1
ATOM 3797 N N . VAL B 1 219 ? 7.469 10.664 -9.812 1 92.06 219 VAL B N 1
ATOM 3798 C CA . VAL B 1 219 ? 6.441 9.758 -10.312 1 92.06 219 VAL B CA 1
ATOM 3799 C C . VAL B 1 219 ? 6.629 9.539 -11.812 1 92.06 219 VAL B C 1
ATOM 3801 O O . VAL B 1 219 ? 6.523 8.414 -12.305 1 92.06 219 VAL B O 1
ATOM 3804 N N . GLY B 1 220 ? 6.879 10.602 -12.492 1 92.12 220 GLY B N 1
ATOM 3805 C CA . GLY B 1 220 ? 7.133 10.5 -13.914 1 92.12 220 GLY B CA 1
ATOM 3806 C C . GLY B 1 220 ? 8.344 9.641 -14.25 1 92.12 22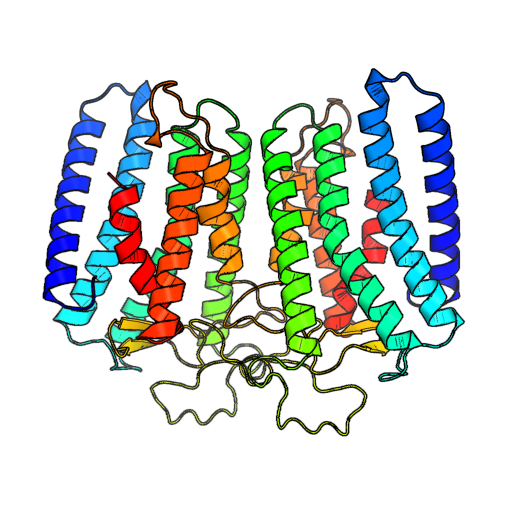0 GLY B C 1
ATOM 3807 O O . GLY B 1 220 ? 8.312 8.859 -15.203 1 92.12 220 GLY B O 1
ATOM 3808 N N . GLY B 1 221 ? 9.406 9.812 -13.492 1 91.88 221 GLY B N 1
ATOM 3809 C CA . GLY B 1 221 ? 10.578 8.969 -13.688 1 91.88 221 GLY B CA 1
ATOM 3810 C C . GLY B 1 221 ? 10.281 7.496 -13.5 1 91.88 221 GLY B C 1
ATOM 3811 O O . GLY B 1 221 ? 10.758 6.66 -14.273 1 91.88 221 GLY B O 1
ATOM 3812 N N . TRP B 1 222 ? 9.508 7.203 -12.492 1 90.75 222 TRP B N 1
ATOM 3813 C CA . TRP B 1 222 ? 9.117 5.816 -12.258 1 90.75 222 TRP B CA 1
ATOM 3814 C C . TRP B 1 222 ? 8.289 5.281 -13.422 1 90.75 222 TRP B C 1
ATOM 3816 O O . TRP B 1 222 ? 8.469 4.141 -13.852 1 90.75 222 TRP B O 1
ATOM 3826 N N . LEU B 1 223 ? 7.402 6.102 -13.953 1 91.06 223 LEU B N 1
ATOM 3827 C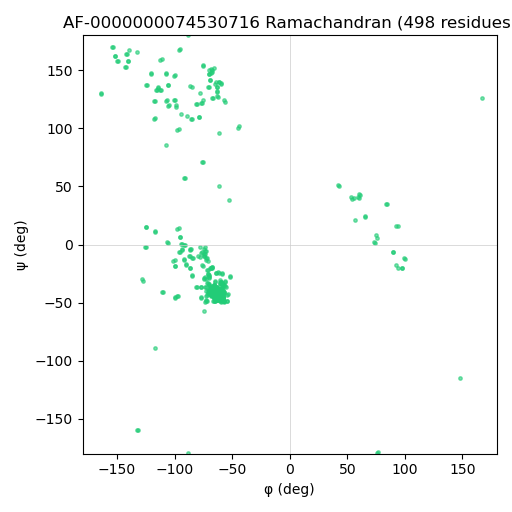 CA . LEU B 1 223 ? 6.566 5.699 -15.086 1 91.06 223 LEU B CA 1
ATOM 3828 C C . LEU B 1 223 ? 7.414 5.473 -16.328 1 91.06 223 LEU 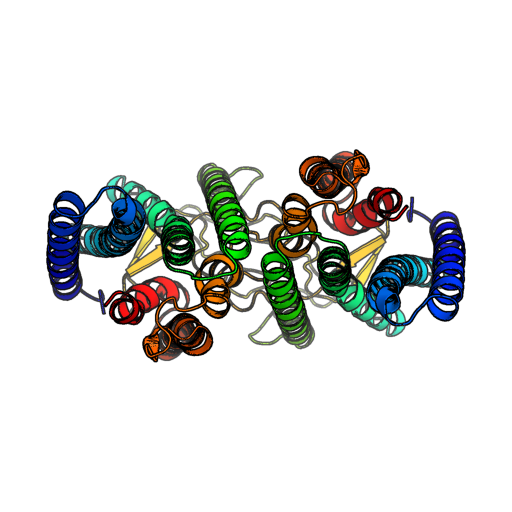B C 1
ATOM 3830 O O . LEU B 1 223 ? 7.133 4.574 -17.125 1 91.06 223 LEU B O 1
ATOM 3834 N N . VAL B 1 224 ? 8.383 6.262 -16.453 1 92.12 224 VAL B N 1
ATOM 3835 C CA . VAL B 1 224 ? 9.305 6.066 -17.562 1 92.12 224 VAL B CA 1
ATOM 3836 C C . VAL B 1 224 ? 10.039 4.738 -17.406 1 92.12 224 VAL B C 1
ATOM 3838 O O . VAL B 1 224 ? 10.18 3.975 -18.359 1 92.12 224 VAL B O 1
ATOM 3841 N N . ALA B 1 225 ? 10.469 4.465 -16.188 1 90.5 225 ALA B N 1
ATOM 3842 C CA . ALA B 1 225 ? 11.125 3.186 -15.906 1 90.5 225 ALA B CA 1
ATOM 3843 C C . ALA B 1 225 ? 10.203 2.018 -16.25 1 90.5 225 ALA B C 1
ATOM 3845 O O . ALA B 1 225 ? 10.641 1.036 -16.859 1 90.5 225 ALA B O 1
ATOM 3846 N N . LEU B 1 226 ? 8.992 2.16 -15.961 1 89.12 226 LEU B N 1
ATOM 3847 C CA . LEU B 1 226 ? 8 1.136 -16.266 1 89.12 226 LEU B CA 1
ATOM 3848 C C . LEU B 1 226 ? 7.809 0.986 -17.766 1 89.12 226 LEU B C 1
ATOM 3850 O O . LEU B 1 226 ? 7.785 -0.132 -18.281 1 89.12 226 LEU B O 1
ATOM 3854 N N . ALA B 1 227 ? 7.742 2.061 -18.422 1 90.69 227 ALA B N 1
ATOM 3855 C CA . ALA B 1 227 ? 7.543 2.031 -19.859 1 90.69 227 ALA B CA 1
ATOM 3856 C C . ALA B 1 227 ? 8.727 1.367 -20.562 1 90.69 227 ALA B C 1
ATOM 3858 O O . ALA B 1 227 ? 8.539 0.544 -21.469 1 90.69 227 ALA B O 1
ATOM 3859 N N . VAL B 1 228 ? 9.844 1.675 -20.109 1 89.5 228 VAL B N 1
ATOM 3860 C CA . VAL B 1 228 ? 11.047 1.105 -20.703 1 89.5 228 VAL B CA 1
ATOM 3861 C C . VAL B 1 228 ? 11.086 -0.402 -20.469 1 89.5 228 VAL B C 1
ATOM 3863 O O . VAL B 1 228 ? 11.352 -1.178 -21.391 1 89.5 228 VAL B O 1
ATOM 3866 N N . THR B 1 229 ? 10.75 -0.762 -19.281 1 88.38 229 THR B N 1
ATOM 3867 C CA . THR B 1 229 ? 10.773 -2.178 -18.938 1 88.38 229 THR B CA 1
ATOM 3868 C C . THR B 1 229 ? 9.758 -2.957 -19.766 1 88.38 229 THR B C 1
ATOM 3870 O O . THR B 1 229 ? 10.031 -4.066 -20.219 1 88.38 229 THR B O 1
ATOM 3873 N N . LEU B 1 230 ? 8.625 -2.4 -20 1 85.25 230 LEU B N 1
ATOM 3874 C CA . LEU B 1 230 ? 7.551 -3.088 -20.703 1 85.25 230 LEU B CA 1
ATOM 3875 C C . LEU B 1 230 ? 7.828 -3.141 -22.203 1 85.25 230 LEU B C 1
ATOM 3877 O O . LEU B 1 230 ? 7.277 -3.982 -22.906 1 85.25 230 LEU B O 1
ATOM 3881 N N . THR B 1 231 ? 8.711 -2.334 -22.719 1 88.88 231 THR B N 1
ATOM 3882 C CA . THR B 1 231 ? 8.984 -2.27 -24.156 1 88.88 231 THR B CA 1
ATOM 3883 C C . THR B 1 231 ? 10.203 -3.121 -24.516 1 88.88 231 THR B C 1
ATOM 3885 O O . THR B 1 231 ? 10.148 -3.918 -25.453 1 88.88 231 THR B O 1
ATOM 3888 N N . ILE B 1 232 ? 11.242 -3.035 -23.766 1 84.12 232 ILE B N 1
ATOM 3889 C CA . ILE B 1 232 ? 12.477 -3.674 -24.219 1 84.12 232 ILE B CA 1
ATOM 3890 C C . ILE B 1 232 ? 12.984 -4.641 -23.141 1 84.12 232 ILE B C 1
ATOM 3892 O O . ILE B 1 232 ? 13.992 -5.32 -23.344 1 84.12 232 ILE B O 1
ATOM 3896 N N . GLY B 1 233 ? 12.266 -4.691 -22.031 1 83.81 233 GLY B N 1
ATOM 3897 C CA . GLY B 1 233 ? 12.797 -5.512 -20.953 1 83.81 233 GLY B CA 1
ATOM 3898 C C . GLY B 1 233 ? 11.766 -6.441 -20.344 1 83.81 233 GLY B C 1
ATOM 3899 O O . GLY B 1 233 ? 10.898 -6.965 -21.047 1 83.81 233 GLY B O 1
ATOM 3900 N N . ASN B 1 234 ? 12.141 -6.809 -19.156 1 87.38 234 ASN B N 1
ATOM 3901 C CA . ASN B 1 234 ? 11.297 -7.602 -18.266 1 87.38 234 ASN B CA 1
ATOM 3902 C C . ASN B 1 234 ? 10.727 -6.754 -17.125 1 87.38 234 ASN B C 1
ATOM 3904 O O . ASN B 1 234 ? 11.406 -5.867 -16.609 1 87.38 234 ASN B O 1
ATOM 3908 N N . PHE B 1 235 ? 9.492 -6.961 -16.844 1 86.12 235 PHE B N 1
ATOM 3909 C CA . PHE B 1 235 ? 8.805 -6.168 -15.828 1 86.12 235 PHE B CA 1
ATOM 3910 C C . PHE B 1 235 ? 9.594 -6.16 -14.523 1 86.12 235 PHE B C 1
ATOM 3912 O O . PHE B 1 235 ? 9.578 -5.172 -13.789 1 86.12 235 PHE B O 1
ATOM 3919 N N . HIS B 1 236 ? 10.375 -7.156 -14.242 1 90.5 236 HIS B N 1
ATOM 3920 C CA . HIS B 1 236 ? 11.141 -7.289 -13.008 1 90.5 236 HIS B CA 1
ATOM 3921 C C . HIS B 1 236 ? 12.336 -6.344 -13 1 90.5 236 HIS B C 1
ATOM 3923 O O . HIS B 1 236 ? 12.953 -6.121 -11.953 1 90.5 236 HIS B O 1
ATOM 3929 N N . GLU B 1 237 ? 12.617 -5.691 -14.125 1 90.94 237 GLU B N 1
ATOM 3930 C CA . GLU B 1 237 ? 13.758 -4.781 -14.242 1 90.94 237 GLU B CA 1
ATOM 3931 C C . GLU B 1 237 ? 13.352 -3.352 -13.891 1 90.94 237 GLU B C 1
ATOM 3933 O O . GLU B 1 237 ? 14.195 -2.455 -13.859 1 90.94 237 GLU B O 1
ATOM 3938 N N . THR B 1 238 ? 12.109 -3.15 -13.555 1 89 238 THR B N 1
ATOM 3939 C CA . THR B 1 238 ? 11.609 -1.797 -13.344 1 89 238 THR B CA 1
ATOM 3940 C C . THR B 1 238 ? 12.398 -1.092 -12.242 1 89 238 THR B C 1
ATOM 3942 O O . THR B 1 238 ? 12.828 0.051 -12.414 1 89 238 THR B O 1
ATOM 3945 N N . PRO B 1 239 ? 12.641 -1.741 -11.094 1 87.81 239 PRO B N 1
ATOM 3946 C CA . PRO B 1 239 ? 13.414 -1.061 -10.055 1 87.81 239 PRO B CA 1
ATOM 3947 C C . PRO B 1 239 ? 14.82 -0.688 -10.523 1 87.81 239 PRO B C 1
ATOM 3949 O O . PRO B 1 239 ? 15.352 0.352 -10.125 1 87.81 239 PRO B O 1
ATOM 3952 N N . SER B 1 240 ? 15.383 -1.484 -11.359 1 87.81 240 SER B N 1
ATOM 3953 C CA . SER B 1 240 ? 16.719 -1.2 -11.859 1 87.81 240 SER B CA 1
ATOM 3954 C C . SER B 1 240 ? 16.719 0.006 -12.797 1 87.81 240 SER B C 1
ATOM 3956 O O . SER B 1 240 ? 17.594 0.865 -12.711 1 87.81 240 SER B O 1
ATOM 3958 N N . TYR B 1 241 ? 15.719 0.105 -13.633 1 87.56 241 TYR B N 1
ATOM 3959 C CA . TYR B 1 241 ? 15.609 1.266 -14.508 1 87.56 241 TYR B CA 1
ATOM 3960 C C . TYR B 1 241 ? 15.32 2.529 -13.703 1 87.56 241 TYR B C 1
ATOM 3962 O O . TYR B 1 241 ? 15.812 3.609 -14.039 1 87.56 241 TYR B O 1
ATOM 3970 N N . TRP B 1 242 ? 14.531 2.379 -12.727 1 88.44 242 TRP B N 1
ATOM 3971 C CA . TRP B 1 242 ? 14.258 3.51 -11.844 1 88.44 242 TRP B CA 1
ATOM 3972 C C . TRP B 1 242 ? 15.547 4.043 -11.227 1 88.44 242 TRP B C 1
ATOM 3974 O O . TRP B 1 242 ? 15.734 5.254 -11.109 1 88.44 242 TRP B O 1
ATOM 3984 N N . CYS B 1 243 ? 16.422 3.191 -10.82 1 83.75 243 CYS B N 1
ATOM 3985 C CA . CYS B 1 243 ? 17.688 3.613 -10.234 1 83.75 243 CYS B CA 1
ATOM 3986 C C . CYS B 1 243 ? 18.453 4.547 -11.172 1 83.75 243 CYS B C 1
ATOM 3988 O O . CYS B 1 243 ? 19.016 5.547 -10.727 1 83.75 243 CYS B O 1
ATOM 3990 N N . LEU B 1 244 ? 18.375 4.305 -12.391 1 80.19 244 LEU B N 1
ATOM 3991 C CA . LEU B 1 244 ? 19.062 5.137 -13.367 1 80.19 244 LEU B CA 1
ATOM 3992 C C . LEU B 1 244 ? 18.312 6.449 -13.586 1 80.19 244 LEU B C 1
ATOM 3994 O O . LEU B 1 244 ? 18.906 7.527 -13.539 1 80.19 244 LEU B O 1
ATOM 3998 N N . ILE B 1 245 ? 17.094 6.293 -13.734 1 85.88 245 ILE B N 1
ATOM 3999 C CA . ILE B 1 245 ? 16.281 7.438 -14.117 1 85.88 245 ILE B CA 1
ATOM 4000 C C . ILE B 1 245 ? 16.172 8.414 -12.945 1 85.88 245 ILE B C 1
ATOM 4002 O O . ILE B 1 245 ? 16.016 9.617 -13.148 1 85.88 245 ILE B O 1
ATOM 4006 N N . SER B 1 246 ? 16.375 7.941 -11.766 1 85.94 246 SER B N 1
ATOM 4007 C CA . SER B 1 246 ? 16.219 8.773 -10.578 1 85.94 246 SER B CA 1
ATOM 4008 C C . SER B 1 246 ? 17.5 9.531 -10.25 1 85.94 246 SER B C 1
ATOM 4010 O O . SER B 1 246 ? 17.5 10.422 -9.398 1 85.94 246 SER B O 1
ATOM 4012 N N . VAL B 1 247 ? 18.562 9.352 -10.914 1 78.12 247 VAL B N 1
ATOM 4013 C CA . VAL B 1 247 ? 19.844 9.961 -10.602 1 78.12 247 VAL B CA 1
ATOM 4014 C C . VAL B 1 247 ? 19.766 11.477 -10.75 1 78.12 247 VAL B C 1
ATOM 4016 O O . VAL B 1 247 ? 20.219 12.219 -9.875 1 78.12 247 VAL B O 1
ATOM 4019 N N . PRO B 1 248 ? 19.062 11.953 -11.727 1 74.88 248 PRO B N 1
ATOM 4020 C CA . PRO B 1 248 ? 19 13.406 -11.867 1 74.88 248 PRO B CA 1
ATOM 4021 C C . PRO B 1 248 ? 18.219 14.078 -10.742 1 74.88 248 PRO B C 1
ATOM 4023 O O . PRO B 1 248 ? 18.375 15.281 -10.508 1 74.88 248 PRO B O 1
ATOM 4026 N N . CYS B 1 249 ? 17.406 13.344 -10.07 1 71.5 249 CYS B N 1
ATOM 4027 C CA . CYS B 1 249 ? 16.609 13.906 -8.984 1 71.5 249 CYS B CA 1
ATOM 4028 C C . CYS B 1 249 ? 17.5 14.211 -7.777 1 71.5 249 CYS B C 1
ATOM 4030 O O . CYS B 1 249 ? 17.078 14.93 -6.863 1 71.5 249 CYS B O 1
ATOM 4032 N N . LEU B 1 250 ? 18.703 13.75 -7.773 1 70.38 250 LEU B N 1
ATOM 4033 C CA . LEU B 1 250 ? 19.609 13.914 -6.641 1 70.38 250 LEU B CA 1
ATOM 4034 C C . LEU B 1 250 ? 20.422 15.203 -6.773 1 70.38 250 LEU B C 1
ATOM 4036 O O . LEU B 1 250 ? 21.016 15.672 -5.797 1 70.38 250 LEU B O 1
ATOM 4040 N N . VAL B 1 251 ? 20.484 15.758 -7.906 1 62.09 251 VAL B N 1
ATOM 4041 C CA . VAL B 1 251 ? 21.328 16.922 -8.156 1 62.09 251 VAL B CA 1
ATOM 4042 C C . VAL B 1 251 ? 20.438 18.156 -8.328 1 62.09 251 VAL B C 1
ATOM 4044 O O . VAL B 1 251 ? 19.344 18.078 -8.875 1 62.09 251 VAL B O 1
#

Nearest PDB structures (foldseek):
  5ax0-assembly1_A  TM=5.425E-01  e=8.056E-01  Acetabularia acetabulum
  6rfa-assembly1_A  TM=5.389E-01  e=8.056E-01  Dokdonia eikasta
  6rfc-assembly1_A  TM=4.743E-01  e=1.608E+00  Dokdonia eikasta
  6yc1-assembly1_A  TM=4.912E-01  e=4.767E+00  Dokdonia eikasta
  5ax0-assembly1_A  TM=5.174E-01  e=1.398E+00  Acetabularia acetabulum